Protein AF-A0A3B8HML2-F1 (afdb_monomer_lite)

Foldseek 3Di:
DLLCQLAADQQALQDDCQLQLSGPPQVVSQVVQCPDPHHNVNRDYPLCLQAQFPDDPDPTDGDDDDPDCLHPLNLLQLLVCLAFCAGPVGDRNRFFNVSSVVSPVSSVRSLVSSLVSLLLLLPLCSLQVVQVQLCVQLPNDDDPDDDVVSSPDGPLRVLCVVCVVLLPAADAQQAPDDDLCQLAAPSPHNLDFLVVDDLSRGHSSNNSLAEAHAFVQPALCPPSPPQDDVRRTRRHRVPPHPVQKPVVCVVVVNFAWDFDADPVRDTDTFGAIWRHGRHDTQRRRKGWDWDFDDDPDDDDDDDGDTDTGIHDDSSNSSSSCNPSSNHSRNSSVLSVCVQAQWDKDKFPWWFAADLQLWTFWIKIWIATPGDRVNHAWAFAFKAKKKKKWWAALVGPTIGIDIGTRQDGHHPVCRCRHPHIDMRIDTGPDTHHFLIDFIKMKIWMFADIHRDGGRIYIDIWTWAKKKWWWFDQDPPDWAIFIWIFHQQQPPTGTQADCPVQFRYWGQWEAQSRRQKIWIWGQHPVRATWIWIFGPRDPDGPPVRGPDIGHDPFWHWHQWEAALRRQKIKTWIAGPDDDPVLPDARTFIKMAGNVPRDIDTLADPVLCSVQPAFPNWYAASNRKIKGWGFPDADPNHTAIFIWIANRVVRDIDGLDDDSWRKDQWYAQNSRFKIWIWICVVVDPATFIWMAGPVGSPIDTQGDDVHHWHHWEAASNRQWIWIDDPQWIWIAGRVVRDIDTRHPGGNIDNMYMHHGDTDDPPDD

Sequence (761 aa):
MCRASNHFHNPRNDLSWADSGLADQNWFVNRRCSVSLYPPEKITSAVQWATAYYAPAPNGSRQIGGDNDEDWAHAREYLYVFLTGKTFVGKMIAKDESMRQAFLASSMEALGKVLHLLQDMAVPSHVRNDFLSHLQHTGITGPTLFSPTKWAYEKFERFVETHPEIITGGTVCGLAQKTLTNFWDTNVYDGQSPDLLDMLQMGLAEYTNMNFASDNTIFTESNLDAGSNSDGIKYYHPYPRRTSTNVQKYLDGVLRPEIVFGEDNVPDTSFYIAKIQDGERIDHFIKPTYFSKPLITNETGDLQTFHRSFMLDDACVSEYTSKLIPKAVGYSASLIEYFFRGDFDVKDVFVRRDPGGNIVGINMKITNSSKLDAQPELLVMGDIELSYRYIAPQDRQATYGLIENVYDVDYKTNAINFDYVDLVTDLPNSIPLGSKDISFTIVYRGRLGDEEGCVFGKVLPFTSKIAYSGQPQCGSGPSHIYTVHPDGTKDTQITNDADGYAWRGMPAWSPDGRMLAFNGITSRNQYEIVVLDLTSDQPYPGNIYRKLRHADAHYIAPSFSPDGERLLAERLLLRHPQDGQDLYHSLIYFNLITDEWYFEGSKDFWSQNPYAELPRWSSRYETVFQYQVGTQNGENIYNIWSVDLDTKSIKYLTDEWADSRWPNWSPDGESVVFGSKRDGGSYYDIWLANRINPNPVKLVECQPSCSVYSFSPDSRAIVFQIAGLLYTVNLDNMQANPVSSTWCSSTPEWSPHVYEKPPAP

Radius of gyration: 37.89 Å; chains: 1; bounding box: 99×63×108 Å

Structure (mmCIF, N/CA/C/O backbone):
data_AF-A0A3B8HML2-F1
#
_entry.id   AF-A0A3B8HML2-F1
#
loop_
_atom_site.group_PDB
_atom_site.id
_atom_site.type_symbol
_atom_site.label_atom_id
_atom_site.label_alt_id
_atom_site.label_comp_id
_atom_site.label_asym_id
_atom_site.label_entity_id
_atom_site.label_seq_id
_atom_site.pdbx_PDB_ins_code
_atom_site.Cartn_x
_atom_site.Cartn_y
_atom_site.Cartn_z
_atom_site.occupancy
_atom_site.B_iso_or_equiv
_atom_site.auth_seq_id
_atom_site.auth_comp_id
_atom_site.auth_asym_id
_atom_site.auth_atom_id
_atom_site.pdbx_PDB_model_num
ATOM 1 N N . MET A 1 1 ? 34.470 -0.260 -22.463 1.00 48.03 1 MET A N 1
ATOM 2 C CA . MET A 1 1 ? 35.610 -0.445 -23.397 1.00 48.03 1 MET A CA 1
ATOM 3 C C . MET A 1 1 ? 35.622 -1.828 -24.025 1.00 48.03 1 MET A C 1
ATOM 5 O O . MET A 1 1 ? 35.328 -1.907 -25.198 1.00 48.03 1 MET A O 1
ATOM 9 N N . CYS A 1 2 ? 35.919 -2.913 -23.303 1.00 51.66 2 CYS A N 1
ATOM 10 C CA . CYS A 1 2 ? 35.987 -4.232 -23.954 1.00 51.66 2 CYS A CA 1
ATOM 11 C C . CYS A 1 2 ? 34.644 -4.839 -24.312 1.00 51.66 2 CYS A C 1
ATOM 13 O O . CYS A 1 2 ? 34.503 -5.451 -25.353 1.00 51.66 2 CYS A O 1
ATOM 15 N N . ARG A 1 3 ? 33.632 -4.549 -23.505 1.00 52.12 3 ARG A N 1
ATOM 16 C CA . ARG A 1 3 ? 32.239 -4.884 -23.795 1.00 52.12 3 ARG A CA 1
ATOM 17 C C . ARG A 1 3 ? 31.564 -3.931 -24.795 1.00 52.12 3 ARG A C 1
ATOM 19 O O . ARG A 1 3 ? 30.386 -4.089 -25.053 1.00 52.12 3 ARG A O 1
ATOM 26 N N . ALA A 1 4 ? 32.294 -2.929 -25.305 1.00 49.22 4 ALA A N 1
ATOM 27 C CA . ALA A 1 4 ? 31.797 -2.081 -26.391 1.00 49.22 4 ALA A CA 1
ATOM 28 C C . ALA A 1 4 ? 31.918 -2.784 -27.753 1.00 49.22 4 ALA A C 1
ATOM 30 O O . ALA A 1 4 ? 31.220 -2.415 -28.682 1.00 49.22 4 ALA A O 1
ATOM 31 N N . SER A 1 5 ? 32.742 -3.838 -27.848 1.00 49.78 5 SER A N 1
ATOM 32 C CA . SER A 1 5 ? 32.767 -4.702 -29.022 1.00 49.78 5 SER A CA 1
ATOM 33 C C . SER A 1 5 ? 31.461 -5.502 -29.072 1.00 49.78 5 SER A C 1
ATOM 35 O O . SER A 1 5 ? 31.141 -6.193 -28.113 1.00 49.78 5 SER A O 1
ATOM 37 N N . ASN A 1 6 ? 30.668 -5.347 -30.142 1.00 58.28 6 ASN A N 1
ATOM 38 C CA . ASN A 1 6 ? 29.258 -5.784 -30.260 1.00 58.28 6 ASN A CA 1
ATOM 39 C C . ASN A 1 6 ? 28.268 -4.920 -29.455 1.00 58.28 6 ASN A C 1
ATOM 41 O O . ASN A 1 6 ? 27.382 -5.446 -28.779 1.00 58.28 6 ASN A O 1
ATOM 45 N N . HIS A 1 7 ? 28.449 -3.598 -29.512 1.00 55.28 7 HIS A N 1
ATOM 46 C CA . HIS A 1 7 ? 28.046 -2.650 -28.474 1.00 55.28 7 HIS A CA 1
ATOM 47 C C . HIS A 1 7 ? 26.627 -2.838 -27.926 1.00 55.28 7 HIS A C 1
ATOM 49 O O . HIS A 1 7 ? 26.484 -2.784 -26.711 1.00 55.28 7 HIS A O 1
ATOM 55 N N . PHE A 1 8 ? 25.595 -3.151 -28.726 1.00 60.53 8 PHE A N 1
ATOM 56 C CA . PHE A 1 8 ? 24.243 -3.207 -28.159 1.00 60.53 8 PHE A CA 1
ATOM 57 C C . PHE A 1 8 ? 23.325 -4.314 -28.676 1.00 60.53 8 PHE A C 1
ATOM 59 O O . PHE A 1 8 ? 22.892 -5.123 -27.865 1.00 60.53 8 PHE A O 1
ATOM 66 N N . HIS A 1 9 ? 23.066 -4.459 -29.971 1.00 64.56 9 HIS A N 1
ATOM 67 C CA . HIS A 1 9 ? 22.319 -5.603 -30.515 1.00 64.56 9 HIS A CA 1
ATOM 68 C C . HIS A 1 9 ? 22.526 -5.668 -32.037 1.00 64.56 9 HIS A C 1
ATOM 70 O O . HIS A 1 9 ? 22.929 -4.661 -32.616 1.00 64.56 9 HIS A O 1
ATOM 76 N N . ASN A 1 10 ? 22.290 -6.813 -32.688 1.00 70.38 10 ASN A N 1
ATOM 77 C CA . ASN A 1 10 ? 22.338 -6.901 -34.150 1.00 70.38 10 ASN A CA 1
ATOM 78 C C . ASN A 1 10 ? 20.919 -6.778 -34.726 1.00 70.38 10 ASN A C 1
ATOM 80 O O . ASN A 1 10 ? 20.279 -7.812 -34.881 1.00 70.38 10 ASN A O 1
ATOM 84 N N . PRO A 1 11 ? 20.449 -5.573 -35.109 1.00 70.00 11 PRO A N 1
ATOM 85 C CA . PRO A 1 11 ? 19.122 -5.383 -35.698 1.00 70.00 11 PRO A CA 1
ATOM 86 C C . PRO A 1 11 ? 18.957 -6.031 -37.083 1.00 70.00 11 PRO A C 1
ATOM 88 O O . PRO A 1 11 ? 17.917 -5.876 -37.710 1.00 70.00 11 PRO A O 1
ATOM 91 N N . ARG A 1 12 ? 19.988 -6.700 -37.619 1.00 74.12 12 ARG A N 1
ATOM 92 C CA . ARG A 1 12 ? 19.969 -7.396 -38.911 1.00 74.12 12 ARG A CA 1
ATOM 93 C C . ARG A 1 12 ? 19.927 -8.900 -38.690 1.00 74.12 12 ARG A C 1
ATOM 95 O O . ARG A 1 12 ? 20.964 -9.563 -38.646 1.00 74.12 12 ARG A O 1
ATOM 102 N N . ASN A 1 13 ? 18.713 -9.431 -38.583 1.00 71.94 13 ASN A N 1
ATOM 103 C CA . ASN A 1 13 ? 18.467 -10.851 -38.316 1.00 71.94 13 ASN A CA 1
ATOM 104 C C . ASN A 1 13 ? 18.900 -11.793 -39.446 1.00 71.94 13 ASN A C 1
ATOM 106 O O . ASN A 1 13 ? 19.048 -12.996 -39.232 1.00 71.94 13 ASN A O 1
ATOM 110 N N . ASP A 1 14 ? 19.128 -11.253 -40.641 1.00 68.69 14 ASP A N 1
ATOM 111 C CA . ASP A 1 14 ? 19.610 -11.977 -41.813 1.00 68.69 14 ASP A CA 1
ATOM 112 C C . ASP A 1 14 ? 21.133 -12.191 -41.831 1.00 68.69 14 ASP A C 1
ATOM 114 O O . ASP A 1 14 ? 21.620 -13.039 -42.580 1.00 68.69 14 ASP A O 1
ATOM 118 N N . LEU A 1 15 ? 21.897 -11.448 -41.022 1.00 69.44 15 LEU A N 1
ATOM 119 C CA . LEU A 1 15 ? 23.361 -11.429 -41.066 1.00 69.44 15 LEU A CA 1
ATOM 120 C C . LEU A 1 15 ? 23.988 -11.793 -39.720 1.00 69.44 15 LEU A C 1
ATOM 122 O O . LEU A 1 15 ? 23.437 -11.530 -38.653 1.00 69.44 15 LEU A O 1
ATOM 126 N N . SER A 1 16 ? 25.197 -12.360 -39.759 1.00 67.94 16 SER A N 1
ATOM 127 C CA . SER A 1 16 ? 26.026 -12.466 -38.555 1.00 67.94 16 SER A CA 1
ATOM 128 C C . SER A 1 16 ? 26.495 -11.076 -38.103 1.00 67.94 16 SER A C 1
ATOM 130 O O . SER A 1 16 ? 26.573 -10.161 -38.917 1.00 67.94 16 SER A O 1
ATOM 132 N N . TRP A 1 17 ? 26.893 -10.916 -36.836 1.00 66.06 17 TRP A N 1
ATOM 133 C CA . TRP A 1 17 ? 27.483 -9.665 -36.323 1.00 66.06 17 TRP A CA 1
ATOM 134 C C . TRP A 1 17 ? 28.661 -9.148 -37.166 1.00 66.06 17 TRP A C 1
ATOM 136 O O . TRP A 1 17 ? 28.846 -7.943 -37.327 1.00 66.06 17 TRP A O 1
ATOM 146 N N . ALA A 1 18 ? 29.471 -10.063 -37.708 1.00 64.62 18 ALA A N 1
ATOM 147 C CA . ALA A 1 18 ? 30.590 -9.710 -38.573 1.00 64.62 18 ALA A CA 1
ATOM 148 C C . ALA A 1 18 ? 30.114 -9.229 -39.952 1.00 64.62 18 ALA A C 1
ATOM 150 O O . ALA A 1 18 ? 30.657 -8.260 -40.480 1.00 64.62 18 ALA A O 1
ATOM 151 N N . ASP A 1 19 ? 29.090 -9.876 -40.510 1.00 63.81 19 ASP A N 1
ATOM 152 C CA . ASP A 1 19 ? 28.544 -9.539 -41.828 1.00 63.81 19 ASP A CA 1
ATOM 153 C C . ASP A 1 19 ? 27.658 -8.284 -41.793 1.00 63.81 19 ASP A C 1
ATOM 155 O O . ASP A 1 19 ? 27.594 -7.554 -42.781 1.00 63.81 19 ASP A O 1
ATOM 159 N N . SER A 1 20 ? 27.021 -7.984 -40.656 1.00 63.12 20 SER A N 1
ATOM 160 C CA . SER A 1 20 ? 26.265 -6.743 -40.439 1.00 63.12 20 SER A CA 1
ATOM 161 C C . SER A 1 20 ? 27.156 -5.530 -40.150 1.00 63.12 20 SER A C 1
ATOM 163 O O . SER A 1 20 ? 26.660 -4.407 -40.076 1.00 63.12 20 SER A O 1
ATOM 165 N N . GLY A 1 21 ? 28.473 -5.726 -40.007 1.00 61.44 21 GLY A N 1
ATOM 166 C CA . GLY A 1 21 ? 29.413 -4.649 -39.686 1.00 61.44 21 GLY A CA 1
ATOM 167 C C . GLY A 1 21 ? 29.342 -4.170 -38.234 1.00 61.44 21 GLY A C 1
ATOM 168 O O . GLY A 1 21 ? 29.919 -3.138 -37.894 1.00 61.44 21 GLY A O 1
ATOM 169 N N . LEU A 1 22 ? 28.638 -4.912 -37.375 1.00 62.69 22 LEU A N 1
ATOM 170 C CA . LEU A 1 22 ? 28.401 -4.565 -35.972 1.00 62.69 22 LEU A CA 1
ATOM 171 C C . LEU A 1 22 ? 29.385 -5.241 -35.004 1.00 62.69 22 LEU A C 1
ATOM 173 O O . LEU A 1 22 ? 29.306 -5.042 -33.793 1.00 62.69 22 LEU A O 1
ATOM 177 N N . ALA A 1 23 ? 30.311 -6.047 -35.530 1.00 61.69 23 ALA A N 1
ATOM 178 C CA . ALA A 1 23 ? 31.415 -6.613 -34.770 1.00 61.69 23 ALA A CA 1
ATOM 179 C C . ALA A 1 23 ? 32.605 -5.646 -34.728 1.00 61.69 23 ALA A C 1
ATOM 181 O O . ALA A 1 23 ? 33.246 -5.398 -35.754 1.00 61.69 23 ALA A O 1
ATOM 182 N N . ASP A 1 24 ? 32.980 -5.163 -33.540 1.00 57.72 24 ASP A N 1
ATOM 183 C CA . ASP A 1 24 ? 34.205 -4.372 -33.409 1.00 57.72 24 ASP A CA 1
ATOM 184 C C . ASP A 1 24 ? 35.427 -5.273 -33.532 1.00 57.72 24 ASP A C 1
ATOM 186 O O . ASP A 1 24 ? 35.880 -5.897 -32.570 1.00 57.72 24 ASP A O 1
ATOM 190 N N . GLN A 1 25 ? 36.011 -5.287 -34.725 1.00 54.25 25 GLN A N 1
ATOM 191 C CA . GLN A 1 25 ? 37.312 -5.902 -34.974 1.00 54.25 25 GLN A CA 1
ATOM 192 C C . GLN A 1 25 ? 38.475 -4.920 -34.817 1.00 54.25 25 GLN A C 1
ATOM 194 O O . GLN A 1 25 ? 39.600 -5.233 -35.214 1.00 54.25 25 GLN A O 1
ATOM 199 N N . ASN A 1 26 ? 38.242 -3.739 -34.230 1.00 57.97 26 ASN A N 1
ATOM 200 C CA . ASN A 1 26 ? 39.286 -2.737 -34.077 1.00 57.97 26 ASN A CA 1
ATOM 201 C C . ASN A 1 26 ? 40.481 -3.346 -33.321 1.00 57.97 26 ASN A C 1
ATOM 203 O O . ASN A 1 26 ? 40.375 -3.729 -32.152 1.00 57.97 26 ASN A O 1
ATOM 207 N N . TRP A 1 27 ? 41.625 -3.451 -34.008 1.00 57.66 27 TRP A N 1
ATOM 208 C CA . TRP A 1 27 ? 42.843 -4.108 -33.517 1.00 57.66 27 TRP A CA 1
ATOM 209 C C . TRP A 1 27 ? 43.258 -3.598 -32.135 1.00 57.66 27 TRP A C 1
ATOM 211 O O . TRP A 1 27 ? 43.817 -4.335 -31.321 1.00 57.66 27 TRP A O 1
ATOM 221 N N . PHE A 1 28 ? 42.969 -2.328 -31.866 1.00 58.94 28 PHE A N 1
ATOM 222 C CA . PHE A 1 28 ? 43.278 -1.665 -30.622 1.00 58.94 28 PHE A CA 1
ATOM 223 C C . PHE A 1 28 ? 42.338 -2.090 -29.482 1.00 58.94 28 PHE A C 1
ATOM 225 O O . PHE A 1 28 ? 42.817 -2.381 -28.382 1.00 58.94 28 PHE A O 1
ATOM 232 N N . VAL A 1 29 ? 41.029 -2.189 -29.746 1.00 60.16 29 VAL A N 1
ATOM 233 C CA . VAL A 1 29 ? 40.041 -2.718 -28.790 1.00 60.16 29 VAL A CA 1
ATOM 234 C C . VAL A 1 29 ? 40.398 -4.168 -28.477 1.00 60.16 29 VAL A C 1
ATOM 236 O O . VAL A 1 29 ? 40.663 -4.494 -27.324 1.00 60.16 29 VAL A O 1
ATOM 239 N N . ASN A 1 30 ? 40.597 -5.000 -29.502 1.00 62.59 30 ASN A N 1
ATOM 240 C CA . ASN A 1 30 ? 41.010 -6.398 -29.348 1.00 62.59 30 ASN A CA 1
ATOM 241 C C . ASN A 1 30 ? 42.297 -6.561 -28.520 1.00 62.59 30 ASN A C 1
ATOM 243 O O . ASN A 1 30 ? 42.356 -7.400 -27.619 1.00 62.59 30 ASN A O 1
ATOM 247 N N . ARG A 1 31 ? 43.313 -5.720 -28.753 1.00 65.75 31 ARG A N 1
ATOM 248 C CA . ARG A 1 31 ? 44.566 -5.724 -27.978 1.00 65.75 31 ARG A CA 1
ATOM 249 C C . ARG A 1 31 ? 44.382 -5.280 -26.527 1.00 65.75 31 ARG A C 1
ATOM 251 O O . ARG A 1 31 ? 45.087 -5.773 -25.650 1.00 65.75 31 ARG A O 1
ATOM 258 N N . ARG A 1 32 ? 43.485 -4.330 -26.249 1.00 65.88 32 ARG A N 1
ATOM 259 C CA . ARG A 1 32 ? 43.181 -3.909 -24.873 1.00 65.88 32 ARG A CA 1
ATOM 260 C C . ARG A 1 32 ? 42.411 -4.995 -24.124 1.00 65.88 32 ARG A C 1
ATOM 262 O O . ARG A 1 32 ? 42.623 -5.162 -22.924 1.00 65.88 32 ARG A O 1
ATOM 269 N N . CYS A 1 33 ? 41.548 -5.716 -24.829 1.00 64.62 33 CYS A N 1
ATOM 270 C CA . CYS A 1 33 ? 40.641 -6.693 -24.242 1.00 64.62 33 CYS A CA 1
ATOM 271 C C . CYS A 1 33 ? 41.277 -8.040 -23.987 1.00 64.62 33 CYS A C 1
ATOM 273 O O . CYS A 1 33 ? 40.986 -8.634 -22.953 1.00 64.62 33 CYS A O 1
ATOM 275 N N . SER A 1 34 ? 42.234 -8.449 -24.821 1.00 66.00 34 SER A N 1
ATOM 276 C CA . SER A 1 34 ? 43.025 -9.667 -24.610 1.00 66.00 34 SER A CA 1
ATOM 277 C C . SER A 1 34 ? 43.830 -9.681 -23.304 1.00 66.00 34 SER A C 1
ATOM 279 O O . SER A 1 34 ? 44.270 -10.741 -22.873 1.00 66.00 34 SER A O 1
ATOM 281 N N . VAL A 1 35 ? 44.006 -8.525 -22.653 1.00 66.56 35 VAL A N 1
ATOM 282 C CA . VAL A 1 35 ? 44.667 -8.381 -21.342 1.00 66.56 35 VAL A CA 1
ATOM 283 C C . VAL A 1 35 ? 43.725 -7.868 -20.242 1.00 66.56 35 VAL A C 1
ATOM 285 O O . VAL A 1 35 ? 44.184 -7.448 -19.180 1.00 66.56 35 VAL A O 1
ATOM 288 N N . SER A 1 36 ? 42.414 -7.840 -20.497 1.00 65.25 36 SER A N 1
ATOM 289 C CA . SER A 1 36 ? 41.390 -7.433 -19.527 1.00 65.25 36 SER A CA 1
ATOM 290 C C . SER A 1 36 ? 40.710 -8.650 -18.887 1.00 65.25 36 SER A C 1
ATOM 292 O O . SER A 1 36 ? 40.884 -9.774 -19.346 1.00 65.25 36 SER A O 1
ATOM 294 N N . LEU A 1 37 ? 39.886 -8.430 -17.855 1.00 59.25 37 LEU A N 1
ATOM 295 C CA . LEU A 1 37 ? 39.032 -9.481 -17.274 1.00 59.25 37 LEU A CA 1
ATOM 296 C C . LEU A 1 37 ? 37.983 -10.030 -18.271 1.00 59.25 37 LEU A C 1
ATOM 298 O O . LEU A 1 37 ? 37.374 -11.063 -18.006 1.00 59.25 37 LEU A O 1
ATOM 302 N N . TYR A 1 38 ? 37.798 -9.366 -19.420 1.00 60.03 38 TYR A N 1
ATOM 303 C CA . TYR A 1 38 ? 36.848 -9.714 -20.479 1.00 60.03 38 TYR A CA 1
ATOM 304 C C . TYR A 1 38 ? 37.593 -9.908 -21.810 1.00 60.03 38 TYR A C 1
ATOM 306 O O . TYR A 1 38 ? 37.684 -8.967 -22.606 1.00 60.03 38 TYR A O 1
ATOM 314 N N . PRO A 1 39 ? 38.196 -11.086 -22.039 1.00 60.06 39 PRO A N 1
ATOM 315 C CA . PRO A 1 39 ? 38.922 -11.358 -23.270 1.00 60.06 39 PRO A CA 1
ATOM 316 C C . PRO A 1 39 ? 37.962 -11.457 -24.475 1.00 60.06 39 PRO A C 1
ATOM 318 O O . PRO A 1 39 ? 36.778 -11.733 -24.268 1.00 60.06 39 PRO A O 1
ATOM 321 N N . PRO A 1 40 ? 38.433 -11.218 -25.718 1.00 57.81 40 PRO A N 1
ATOM 322 C CA . PRO A 1 40 ? 37.601 -11.119 -26.922 1.00 57.81 40 PRO A CA 1
ATOM 323 C C . PRO A 1 40 ? 36.600 -12.255 -27.140 1.00 57.81 40 PRO A C 1
ATOM 325 O O . PRO A 1 40 ? 35.463 -12.023 -27.534 1.00 57.81 40 PRO A O 1
ATOM 328 N N . GLU A 1 41 ? 36.987 -13.479 -26.805 1.00 58.38 41 GLU A N 1
ATOM 329 C CA . GLU A 1 41 ? 36.156 -14.682 -26.885 1.00 58.38 41 GLU A CA 1
ATOM 330 C C . GLU A 1 41 ? 34.990 -14.729 -25.878 1.00 58.38 41 GLU A C 1
ATOM 332 O O . GLU A 1 41 ? 34.110 -15.576 -26.002 1.00 58.38 41 GLU A O 1
ATOM 337 N N . LYS A 1 42 ? 34.976 -13.835 -24.881 1.00 57.69 42 LYS A N 1
ATOM 338 C CA . LYS A 1 42 ? 33.896 -13.663 -23.893 1.00 57.69 42 LYS A CA 1
ATOM 339 C C . LYS A 1 42 ? 33.086 -12.380 -24.109 1.00 57.69 42 LYS A C 1
ATOM 341 O O . LYS A 1 42 ? 32.256 -12.045 -23.266 1.00 57.69 42 LYS A O 1
ATOM 346 N N . ILE A 1 43 ? 33.349 -11.632 -25.181 1.00 59.50 43 ILE A N 1
ATOM 347 C CA . ILE A 1 43 ? 32.636 -10.389 -25.475 1.00 59.50 43 ILE A CA 1
ATOM 348 C C . ILE A 1 43 ? 31.267 -10.727 -26.080 1.00 59.50 43 ILE A C 1
ATOM 350 O O . ILE A 1 43 ? 31.157 -11.146 -27.229 1.00 59.50 43 ILE A O 1
ATOM 354 N N . THR A 1 44 ? 30.222 -10.519 -25.288 1.00 63.22 44 THR A N 1
ATOM 355 C CA . THR A 1 44 ? 28.811 -10.565 -25.693 1.00 63.22 44 THR A CA 1
ATOM 356 C C . THR A 1 44 ? 28.264 -9.142 -25.842 1.00 63.22 44 THR A C 1
ATOM 358 O O . THR A 1 44 ? 28.888 -8.203 -25.346 1.00 63.22 44 THR A O 1
ATOM 361 N N . SER A 1 45 ? 27.102 -8.962 -26.480 1.00 74.25 45 SER A N 1
ATOM 362 C CA . SER A 1 45 ? 26.483 -7.630 -26.583 1.00 74.25 45 SER A CA 1
ATOM 363 C C . SER A 1 45 ? 26.069 -7.076 -25.216 1.00 74.25 45 SER A C 1
ATOM 365 O O . SER A 1 45 ? 25.793 -7.846 -24.287 1.00 74.25 45 SER A O 1
ATOM 367 N N . ALA A 1 46 ? 26.000 -5.746 -25.067 1.00 77.19 46 ALA A N 1
ATOM 368 C CA . ALA A 1 46 ? 25.580 -5.134 -23.803 1.00 77.19 46 ALA A CA 1
ATOM 369 C C . ALA A 1 46 ? 24.125 -5.481 -23.446 1.00 77.19 46 ALA A C 1
ATOM 371 O O . ALA A 1 46 ? 23.823 -5.696 -22.275 1.00 77.19 46 ALA A O 1
ATOM 372 N N . VAL A 1 47 ? 23.243 -5.634 -24.441 1.00 79.31 47 VAL A N 1
ATOM 373 C CA . VAL A 1 47 ? 21.858 -6.083 -24.214 1.00 79.31 47 VAL A CA 1
ATOM 374 C C . VAL A 1 47 ? 21.823 -7.521 -23.713 1.00 79.31 47 VAL A C 1
ATOM 376 O O . VAL A 1 47 ? 21.100 -7.810 -22.762 1.00 79.31 47 VAL A O 1
ATOM 379 N N . GLN A 1 48 ? 22.636 -8.424 -24.272 1.00 79.94 48 GLN A N 1
ATOM 380 C CA . GLN A 1 48 ? 22.753 -9.776 -23.723 1.00 79.94 48 GLN A CA 1
ATOM 381 C C . GLN A 1 48 ? 23.300 -9.730 -22.293 1.00 79.94 48 GLN A C 1
ATOM 383 O O . GLN A 1 48 ? 22.822 -10.458 -21.434 1.00 79.94 48 GLN A O 1
ATOM 388 N N . TRP A 1 49 ? 24.280 -8.877 -22.010 1.00 77.38 49 TRP A N 1
ATOM 389 C CA . TRP A 1 49 ? 24.845 -8.752 -20.667 1.00 77.38 49 TRP A CA 1
ATOM 390 C C . TRP A 1 49 ? 23.816 -8.252 -19.643 1.00 77.38 49 TRP A C 1
ATOM 392 O O . TRP A 1 49 ? 23.778 -8.750 -18.522 1.00 77.38 49 TRP A O 1
ATOM 402 N N . ALA A 1 50 ? 22.953 -7.321 -20.045 1.00 85.25 50 ALA A N 1
ATOM 403 C CA . ALA A 1 50 ? 21.919 -6.729 -19.203 1.00 85.25 50 ALA A CA 1
ATOM 404 C C . ALA A 1 50 ? 20.649 -7.581 -19.061 1.00 85.25 50 ALA A C 1
ATOM 406 O O . ALA A 1 50 ? 19.956 -7.480 -18.053 1.00 85.25 50 ALA A O 1
ATOM 407 N N . THR A 1 51 ? 20.323 -8.414 -20.051 1.00 86.62 51 THR A N 1
ATOM 408 C CA . THR A 1 51 ? 19.084 -9.221 -20.064 1.00 86.62 51 THR A CA 1
ATOM 409 C C . THR A 1 51 ? 19.330 -10.720 -19.876 1.00 86.62 51 THR A C 1
ATOM 411 O O . THR A 1 51 ? 18.401 -11.467 -19.577 1.00 86.62 51 THR A O 1
ATOM 414 N N . ALA A 1 52 ? 20.574 -11.169 -20.049 1.00 83.31 52 ALA A N 1
ATOM 415 C CA . ALA A 1 52 ? 21.015 -12.558 -20.176 1.00 83.31 52 ALA A CA 1
ATOM 416 C C . ALA A 1 52 ? 20.487 -13.316 -21.414 1.00 83.31 52 ALA A C 1
ATOM 418 O O . ALA A 1 52 ? 20.791 -14.501 -21.563 1.00 83.31 52 ALA A O 1
ATOM 419 N N . TYR A 1 53 ? 19.725 -12.685 -22.313 1.00 82.62 53 TYR A N 1
ATOM 420 C CA . TYR A 1 53 ? 19.137 -13.343 -23.486 1.00 82.62 53 TYR A CA 1
ATOM 421 C C . TYR A 1 53 ? 20.033 -13.244 -24.728 1.00 82.62 53 TYR A C 1
ATOM 423 O O . TYR A 1 53 ? 20.508 -12.168 -25.083 1.00 82.62 53 TYR A O 1
ATOM 431 N N . TYR A 1 54 ? 20.229 -14.374 -25.416 1.00 75.62 54 TYR A N 1
ATOM 432 C CA . TYR A 1 54 ? 20.961 -14.451 -26.692 1.00 75.62 54 TYR A CA 1
ATOM 433 C C . TYR A 1 54 ? 20.069 -14.178 -27.917 1.00 75.62 54 TYR A C 1
ATOM 435 O O . TYR A 1 54 ? 20.579 -13.949 -29.009 1.00 75.62 54 TYR A O 1
ATOM 443 N N . ALA A 1 55 ? 18.750 -14.257 -27.744 1.00 74.00 55 ALA A N 1
ATOM 444 C CA . ALA A 1 55 ? 17.718 -14.031 -28.756 1.00 74.00 55 ALA A CA 1
ATOM 445 C C . ALA A 1 55 ? 16.437 -13.533 -28.057 1.00 74.00 55 ALA A C 1
ATOM 447 O O . ALA A 1 55 ? 16.361 -13.659 -26.830 1.00 74.00 55 ALA A O 1
ATOM 448 N N . PRO A 1 56 ? 15.431 -13.005 -28.778 1.00 79.56 56 PRO A N 1
ATOM 449 C CA . PRO A 1 56 ? 14.277 -12.400 -28.134 1.00 79.56 56 PRO A CA 1
ATOM 450 C C . PRO A 1 56 ? 13.519 -13.320 -27.166 1.00 79.56 56 PRO A C 1
ATOM 452 O O . PRO A 1 56 ? 13.200 -14.472 -27.470 1.00 79.56 56 PRO A O 1
ATOM 455 N N . ALA A 1 57 ? 13.221 -12.797 -25.980 1.00 79.56 57 ALA A N 1
ATOM 456 C CA . ALA A 1 57 ? 12.406 -13.429 -24.954 1.00 79.56 57 ALA A CA 1
ATOM 457 C C . ALA A 1 57 ? 10.931 -13.565 -25.404 1.00 79.56 57 ALA A C 1
ATOM 459 O O . ALA A 1 57 ? 10.448 -12.741 -26.183 1.00 79.56 57 ALA A O 1
ATOM 460 N N . PRO A 1 58 ? 10.181 -14.563 -24.896 1.00 75.31 58 PRO A N 1
ATOM 461 C CA . PRO A 1 58 ? 10.599 -15.553 -23.897 1.00 75.31 58 PRO A CA 1
ATOM 462 C C . PRO A 1 58 ? 11.298 -16.783 -24.498 1.00 75.31 58 PRO A C 1
ATOM 464 O O . PRO A 1 58 ? 11.877 -17.577 -23.766 1.00 75.31 58 PRO A O 1
ATOM 467 N N . ASN A 1 59 ? 11.243 -16.957 -25.822 1.00 78.56 59 ASN A N 1
ATOM 468 C CA . ASN A 1 59 ? 11.661 -18.198 -26.486 1.00 78.56 59 ASN A CA 1
ATOM 469 C C . ASN A 1 59 ? 13.168 -18.267 -26.782 1.00 78.56 59 ASN A C 1
ATOM 471 O O . ASN A 1 59 ? 13.689 -19.340 -27.090 1.00 78.56 59 ASN A O 1
ATOM 475 N N . GLY A 1 60 ? 13.870 -17.136 -26.716 1.00 74.25 60 GLY A N 1
ATOM 476 C CA . GLY A 1 60 ? 15.313 -17.072 -26.886 1.00 74.25 60 GLY A CA 1
ATOM 477 C C . GLY A 1 60 ? 16.065 -17.777 -25.760 1.00 74.25 60 GLY A C 1
ATOM 478 O O . GLY A 1 60 ? 15.680 -17.725 -24.592 1.00 74.25 60 GLY A O 1
ATOM 479 N N . SER A 1 61 ? 17.181 -18.426 -26.099 1.00 77.56 61 SER A N 1
ATOM 480 C CA . SER A 1 61 ? 18.058 -19.016 -25.087 1.00 77.56 61 SER A CA 1
ATOM 481 C C . SER A 1 61 ? 18.596 -17.939 -24.145 1.00 77.56 61 SER A C 1
ATOM 483 O O . SER A 1 61 ? 18.954 -16.846 -24.592 1.00 77.56 61 SER A O 1
ATOM 485 N N . ARG A 1 62 ? 18.713 -18.273 -22.857 1.00 78.00 62 ARG A N 1
ATOM 486 C CA . ARG A 1 62 ? 19.185 -17.378 -21.796 1.00 78.00 62 ARG A CA 1
ATOM 487 C C . ARG A 1 62 ? 20.409 -17.959 -21.090 1.00 78.00 62 ARG A C 1
ATOM 489 O O . ARG A 1 62 ? 20.455 -19.156 -20.809 1.00 78.00 62 ARG A O 1
ATOM 496 N N . GLN A 1 63 ? 21.383 -17.113 -20.770 1.00 75.44 63 GLN A N 1
ATOM 497 C CA . GLN A 1 63 ? 22.496 -17.460 -19.894 1.00 75.44 63 GLN A CA 1
ATOM 498 C C . GLN A 1 63 ? 22.002 -17.563 -18.444 1.00 75.44 63 GLN A C 1
ATOM 500 O O . GLN A 1 63 ? 21.444 -16.613 -17.898 1.00 75.44 63 GLN A O 1
ATOM 505 N N . ILE A 1 64 ? 22.217 -18.717 -17.811 1.00 66.75 64 ILE A N 1
ATOM 506 C CA . ILE A 1 64 ? 21.884 -18.941 -16.400 1.00 66.75 64 ILE A CA 1
ATOM 507 C C . ILE A 1 64 ? 23.171 -18.842 -15.586 1.00 66.75 64 ILE A C 1
ATOM 509 O O . ILE A 1 64 ? 24.075 -19.655 -15.768 1.00 66.75 64 ILE A O 1
ATOM 513 N N . GLY A 1 65 ? 23.232 -17.868 -14.678 1.00 60.34 65 GLY A N 1
ATOM 514 C CA . GLY A 1 65 ? 24.413 -17.607 -13.858 1.00 60.34 65 GLY A CA 1
ATOM 515 C C . GLY A 1 65 ? 25.515 -16.882 -14.638 1.00 60.34 65 GLY A C 1
ATOM 516 O O . GLY A 1 65 ? 26.039 -17.371 -15.642 1.00 60.34 65 GLY A O 1
ATOM 517 N N . GLY A 1 66 ? 25.877 -15.696 -14.160 1.00 62.12 66 GLY A N 1
ATOM 518 C CA . GLY A 1 66 ? 26.960 -14.886 -14.704 1.00 62.12 66 GLY A CA 1
ATOM 519 C C . GLY A 1 66 ? 27.555 -13.989 -13.625 1.00 62.12 66 GLY A C 1
ATOM 520 O O . GLY A 1 66 ? 26.916 -13.735 -12.611 1.00 62.12 66 GLY A O 1
ATOM 521 N N . ASP A 1 67 ? 28.772 -13.499 -13.859 1.00 66.38 67 ASP A N 1
ATOM 522 C CA . ASP A 1 67 ? 29.483 -12.583 -12.952 1.00 66.38 67 ASP A CA 1
ATOM 523 C C . ASP A 1 67 ? 28.972 -11.125 -13.066 1.00 66.38 67 ASP A C 1
ATOM 525 O O . ASP A 1 67 ? 29.726 -10.185 -12.819 1.00 66.38 67 ASP A O 1
ATOM 529 N N . ASN A 1 68 ? 27.736 -10.919 -13.542 1.00 77.12 68 ASN A N 1
ATOM 530 C CA . ASN A 1 68 ? 27.135 -9.597 -13.693 1.00 77.12 68 ASN A CA 1
ATOM 531 C C . ASN A 1 68 ? 26.134 -9.338 -12.573 1.00 77.12 68 ASN A C 1
ATOM 533 O O . ASN A 1 68 ? 25.059 -9.914 -12.594 1.00 77.12 68 ASN A O 1
ATOM 537 N N . ASP A 1 69 ? 26.460 -8.436 -11.663 1.00 84.88 69 ASP A N 1
ATOM 538 C CA . ASP A 1 69 ? 25.621 -8.011 -10.546 1.00 84.88 69 ASP A CA 1
ATOM 539 C C . ASP A 1 69 ? 24.713 -6.804 -10.870 1.00 84.88 69 ASP A C 1
ATOM 541 O O . ASP A 1 69 ? 23.997 -6.321 -9.993 1.00 84.88 69 ASP A O 1
ATOM 545 N N . GLU A 1 70 ? 24.712 -6.338 -12.123 1.00 87.19 70 GLU A N 1
ATOM 546 C CA . GLU A 1 70 ? 24.004 -5.149 -12.626 1.00 87.19 70 GLU A CA 1
ATOM 547 C C . GLU A 1 70 ? 23.023 -5.476 -13.777 1.00 87.19 70 GLU A C 1
ATOM 549 O O . GLU A 1 70 ? 22.678 -4.603 -14.574 1.00 87.19 70 GLU A O 1
ATOM 554 N N . ASP A 1 71 ? 22.582 -6.734 -13.906 1.00 89.88 71 ASP A N 1
ATOM 555 C CA . ASP A 1 71 ? 21.585 -7.156 -14.905 1.00 89.88 71 ASP A CA 1
ATOM 556 C C . ASP A 1 71 ? 20.132 -7.105 -14.394 1.00 89.88 71 ASP A C 1
ATOM 558 O O . ASP A 1 71 ? 19.840 -6.871 -13.218 1.00 89.88 71 ASP A O 1
ATOM 562 N N . TRP A 1 72 ? 19.193 -7.371 -15.306 1.00 93.00 72 TRP A N 1
ATOM 563 C CA . TRP A 1 72 ? 17.761 -7.478 -15.026 1.00 93.00 72 TRP A CA 1
ATOM 564 C C . TRP A 1 72 ? 17.432 -8.513 -13.941 1.00 93.00 72 TRP A C 1
ATOM 566 O O . TRP A 1 72 ? 16.526 -8.306 -13.134 1.00 93.00 72 TRP A O 1
ATOM 576 N N . ALA A 1 73 ? 18.160 -9.632 -13.900 1.00 91.56 73 ALA A N 1
ATOM 577 C CA . ALA A 1 73 ? 17.908 -10.702 -12.940 1.00 91.56 73 ALA A CA 1
ATOM 578 C C . ALA A 1 73 ? 18.312 -10.286 -11.521 1.00 91.56 73 ALA A C 1
ATOM 580 O O . ALA A 1 73 ? 17.560 -10.521 -10.575 1.00 91.56 73 ALA A O 1
ATOM 581 N N . HIS A 1 74 ? 19.452 -9.614 -11.378 1.00 92.62 74 HIS A N 1
ATOM 582 C CA . HIS A 1 74 ? 19.909 -9.056 -10.112 1.00 92.62 74 HIS A CA 1
ATOM 583 C C . HIS A 1 74 ? 19.057 -7.865 -9.692 1.00 92.62 74 HIS A C 1
ATOM 585 O O . HIS A 1 74 ? 18.733 -7.761 -8.515 1.00 92.62 74 HIS A O 1
ATOM 591 N N . ALA A 1 75 ? 18.577 -7.031 -10.621 1.00 95.69 75 ALA A N 1
ATOM 592 C CA . ALA A 1 75 ? 17.598 -5.994 -10.293 1.00 95.69 75 ALA A CA 1
ATOM 593 C C . ALA A 1 75 ? 16.347 -6.593 -9.615 1.00 95.69 75 ALA A C 1
ATOM 595 O O . ALA A 1 75 ? 15.873 -6.057 -8.607 1.00 95.69 75 ALA A O 1
ATOM 596 N N . ARG A 1 76 ? 15.851 -7.739 -10.114 1.00 95.50 76 ARG A N 1
ATOM 597 C CA . ARG A 1 76 ? 14.757 -8.512 -9.493 1.00 95.50 76 ARG A CA 1
ATOM 598 C C . ARG A 1 76 ? 15.153 -9.128 -8.154 1.00 95.50 76 ARG A C 1
ATOM 600 O O . ARG A 1 76 ? 14.383 -9.040 -7.200 1.00 95.50 76 ARG A O 1
ATOM 607 N N . GLU A 1 77 ? 16.333 -9.735 -8.059 1.00 95.62 77 GLU A N 1
ATOM 608 C CA . GLU A 1 77 ? 16.801 -10.344 -6.810 1.00 95.62 77 GLU A CA 1
ATOM 609 C C . GLU A 1 77 ? 17.020 -9.297 -5.711 1.00 95.62 77 GLU A C 1
ATOM 611 O O . GLU A 1 77 ? 16.609 -9.507 -4.575 1.00 95.62 77 GLU A O 1
ATOM 616 N N . TYR A 1 78 ? 17.586 -8.134 -6.026 1.00 97.69 78 TYR A N 1
ATOM 617 C CA . TYR A 1 78 ? 17.735 -7.036 -5.075 1.00 97.69 78 TYR A CA 1
ATOM 618 C C . TYR A 1 78 ? 16.387 -6.497 -4.607 1.00 97.69 78 TYR A C 1
ATOM 620 O O . TYR A 1 78 ? 16.225 -6.238 -3.414 1.00 97.69 78 TYR A O 1
ATOM 628 N N . LEU A 1 79 ? 15.399 -6.392 -5.504 1.00 98.00 79 LEU A N 1
ATOM 629 C CA . LEU A 1 79 ? 14.032 -6.052 -5.109 1.00 98.00 79 LEU A CA 1
ATOM 630 C C . LEU A 1 79 ? 13.470 -7.106 -4.144 1.00 98.00 79 LEU A C 1
ATOM 632 O O . LEU A 1 79 ? 12.898 -6.759 -3.115 1.00 98.00 79 LEU A O 1
ATOM 636 N N . TYR A 1 80 ? 13.685 -8.389 -4.429 1.00 97.81 80 TYR A N 1
ATOM 637 C CA . TYR A 1 80 ? 13.269 -9.475 -3.543 1.00 97.81 80 TYR A CA 1
ATOM 638 C C . TYR A 1 80 ? 13.948 -9.397 -2.172 1.00 97.81 80 TYR A C 1
ATOM 640 O O . TYR A 1 80 ? 13.266 -9.489 -1.154 1.00 97.81 80 TYR A O 1
ATOM 648 N N . VAL A 1 81 ? 15.259 -9.143 -2.121 1.00 98.06 81 VAL A N 1
ATOM 649 C CA . VAL A 1 81 ? 16.007 -8.963 -0.866 1.00 98.06 81 VAL A CA 1
ATOM 650 C C . VAL A 1 81 ? 15.513 -7.736 -0.101 1.00 98.06 81 VAL A C 1
ATOM 652 O O . VAL A 1 81 ? 15.409 -7.788 1.122 1.00 98.06 81 VAL A O 1
ATOM 655 N N . PHE A 1 82 ? 15.171 -6.642 -0.779 1.00 98.00 82 PHE A N 1
ATOM 656 C CA . PHE A 1 82 ? 14.547 -5.487 -0.135 1.00 98.00 82 PHE A CA 1
ATOM 657 C C . PHE A 1 82 ? 13.222 -5.875 0.543 1.00 98.00 82 PHE A C 1
ATOM 659 O O . PHE A 1 82 ? 13.018 -5.570 1.724 1.00 98.00 82 PHE A O 1
ATOM 666 N N . LEU A 1 83 ? 12.359 -6.601 -0.174 1.00 97.25 83 LEU A N 1
ATOM 667 C CA . LEU A 1 83 ? 11.031 -6.996 0.301 1.00 97.25 83 LEU A CA 1
ATOM 668 C C . LEU A 1 83 ? 11.088 -8.058 1.411 1.00 97.25 83 LEU A C 1
ATOM 670 O O . LEU A 1 83 ? 10.357 -7.957 2.392 1.00 97.25 83 LEU A O 1
ATOM 674 N N . THR A 1 84 ? 11.982 -9.044 1.326 1.00 97.06 84 THR A N 1
ATOM 675 C CA . THR A 1 84 ? 11.983 -10.221 2.224 1.00 97.06 84 THR A CA 1
ATOM 676 C C . THR A 1 84 ? 13.173 -10.276 3.177 1.00 97.06 84 THR A C 1
ATOM 678 O O . THR A 1 84 ? 13.080 -10.858 4.257 1.00 97.06 84 THR A O 1
ATOM 681 N N . GLY A 1 85 ? 14.284 -9.624 2.837 1.00 97.12 85 GLY A N 1
ATOM 682 C CA . GLY A 1 85 ? 15.573 -9.746 3.520 1.00 97.12 85 GLY A CA 1
ATOM 683 C C . GLY A 1 85 ? 16.412 -10.941 3.054 1.00 97.12 85 GLY A C 1
ATOM 684 O O . GLY A 1 85 ? 17.523 -11.148 3.564 1.00 97.12 85 GLY A O 1
ATOM 685 N N . LYS A 1 86 ? 15.890 -11.728 2.106 1.00 95.75 86 LYS A N 1
ATOM 686 C CA . LYS A 1 86 ? 16.390 -13.038 1.682 1.00 95.75 86 LYS A CA 1
ATOM 687 C C . LYS A 1 86 ? 16.799 -13.022 0.209 1.00 95.75 86 LYS A C 1
ATOM 689 O O . LYS A 1 86 ? 16.168 -12.356 -0.599 1.00 95.75 86 LYS A O 1
ATOM 694 N N . THR A 1 87 ? 17.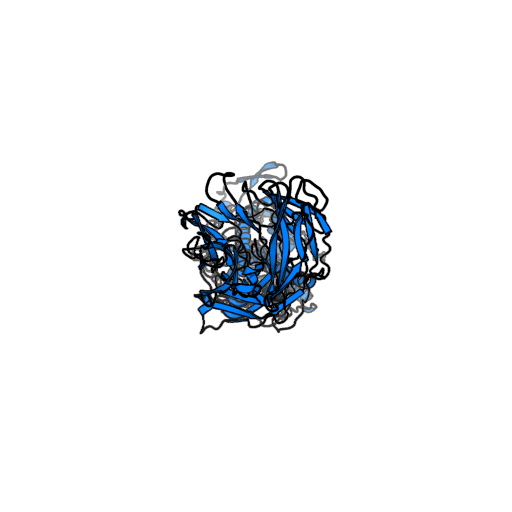844 -13.765 -0.148 1.00 94.88 87 THR A N 1
ATOM 695 C CA . THR A 1 87 ? 18.231 -14.000 -1.552 1.00 94.88 87 THR A CA 1
ATOM 696 C C . THR A 1 87 ? 17.358 -15.062 -2.213 1.00 94.88 87 THR A C 1
ATOM 698 O O . THR A 1 87 ? 16.676 -15.835 -1.535 1.00 94.88 87 THR A O 1
ATOM 701 N N . PHE A 1 88 ? 17.457 -15.202 -3.534 1.00 92.06 88 PHE A N 1
ATOM 702 C CA . PHE A 1 88 ? 16.746 -16.242 -4.284 1.00 92.06 88 PHE A CA 1
ATOM 703 C C . PHE A 1 88 ? 17.099 -17.674 -3.874 1.00 92.06 88 PHE A C 1
ATOM 705 O O . PHE A 1 88 ? 16.279 -18.577 -4.049 1.00 92.06 88 PHE A O 1
ATOM 712 N N . VAL A 1 89 ? 18.290 -17.877 -3.306 1.00 90.94 89 VAL A N 1
ATOM 713 C CA . VAL A 1 89 ? 18.758 -19.165 -2.762 1.00 90.94 89 VAL A CA 1
ATOM 714 C C . VAL A 1 89 ? 18.414 -19.361 -1.279 1.00 90.94 89 VAL A C 1
ATOM 716 O O . VAL A 1 89 ? 18.904 -20.296 -0.651 1.00 90.94 89 VAL A O 1
ATOM 719 N N . GLY A 1 90 ? 17.603 -18.476 -0.694 1.00 92.06 90 GLY A N 1
ATOM 720 C CA . GLY A 1 90 ? 17.100 -18.619 0.672 1.00 92.06 90 GLY A CA 1
ATOM 721 C C . GLY A 1 90 ? 18.019 -18.068 1.769 1.00 92.06 90 GLY A C 1
ATOM 722 O O . GLY A 1 90 ? 17.794 -18.325 2.950 1.00 92.06 90 GLY A O 1
ATOM 723 N N . LYS A 1 91 ? 19.071 -17.312 1.428 1.00 95.00 91 LYS A N 1
ATOM 724 C CA . LYS A 1 91 ? 20.007 -16.769 2.425 1.00 95.00 91 LYS A CA 1
ATOM 725 C C . LYS A 1 91 ? 19.517 -15.421 2.949 1.00 95.00 91 LYS A C 1
ATOM 727 O O . LYS A 1 91 ? 19.419 -14.464 2.190 1.00 95.00 91 LYS A O 1
ATOM 732 N N . MET A 1 92 ? 19.308 -15.313 4.261 1.00 95.25 92 MET A N 1
ATOM 733 C CA . MET A 1 92 ? 19.022 -14.031 4.919 1.00 95.25 92 MET A CA 1
ATOM 734 C C . MET A 1 92 ? 20.263 -13.131 4.937 1.00 95.25 92 MET A C 1
ATOM 736 O O . MET A 1 92 ? 21.245 -13.447 5.618 1.00 95.25 92 MET A O 1
ATOM 740 N N . ILE A 1 93 ? 20.209 -12.005 4.222 1.00 96.88 93 ILE A N 1
ATOM 741 C CA . ILE A 1 93 ? 21.325 -11.051 4.096 1.00 96.88 93 ILE A CA 1
ATOM 742 C C . ILE A 1 93 ? 20.971 -9.612 4.486 1.00 96.88 93 ILE A C 1
ATOM 744 O O . ILE A 1 93 ? 21.882 -8.866 4.826 1.00 96.88 93 ILE A O 1
ATOM 748 N N . ALA A 1 94 ? 19.688 -9.234 4.519 1.00 96.31 94 ALA A N 1
ATOM 749 C CA . ALA A 1 94 ? 19.243 -7.896 4.920 1.00 96.31 94 ALA A CA 1
ATOM 750 C C . ALA A 1 94 ? 18.241 -7.981 6.083 1.00 96.31 94 ALA A C 1
ATOM 752 O O . ALA A 1 94 ? 17.045 -8.205 5.905 1.00 96.31 94 ALA A O 1
ATOM 753 N N . LYS A 1 95 ? 18.760 -7.847 7.309 1.00 91.94 95 LYS A N 1
ATOM 754 C CA . LYS A 1 95 ? 17.989 -8.020 8.557 1.00 91.94 95 LYS A CA 1
ATOM 755 C C . LYS A 1 95 ? 17.435 -6.721 9.138 1.00 91.94 95 LYS A C 1
ATOM 757 O O . LYS A 1 95 ? 16.538 -6.777 9.970 1.00 91.94 95 LYS A O 1
ATOM 762 N N . ASP A 1 96 ? 17.969 -5.583 8.714 1.00 91.94 96 ASP A N 1
ATOM 763 C CA . ASP A 1 96 ? 17.576 -4.264 9.193 1.00 91.94 96 ASP A CA 1
ATOM 764 C C . ASP A 1 96 ? 17.198 -3.338 8.035 1.00 91.94 96 ASP A C 1
ATOM 766 O O . ASP A 1 96 ? 17.376 -3.655 6.856 1.00 91.94 96 ASP A O 1
ATOM 770 N N . GLU A 1 97 ? 16.642 -2.188 8.401 1.00 92.94 97 GLU A N 1
ATOM 771 C CA . GLU A 1 97 ? 16.136 -1.195 7.462 1.00 92.94 97 GLU A CA 1
ATOM 772 C C . GLU A 1 97 ? 17.235 -0.615 6.573 1.00 92.94 97 GLU A C 1
ATOM 774 O O . GLU A 1 97 ? 17.031 -0.486 5.372 1.00 92.94 97 GLU A O 1
ATOM 779 N N . SER A 1 98 ? 18.416 -0.334 7.127 1.00 94.75 98 SER A N 1
ATOM 780 C CA . SER A 1 98 ? 19.531 0.245 6.372 1.00 94.75 98 SER A CA 1
ATOM 781 C C . SER A 1 98 ? 19.980 -0.690 5.248 1.00 94.75 98 SER A C 1
ATOM 783 O O . SER A 1 98 ? 20.088 -0.278 4.093 1.00 94.75 98 SER A O 1
ATOM 785 N N . MET A 1 99 ? 20.163 -1.977 5.560 1.00 96.06 99 MET A N 1
ATOM 786 C CA . MET A 1 99 ? 20.518 -2.983 4.559 1.00 96.06 99 MET A CA 1
ATOM 787 C C . MET A 1 99 ? 19.416 -3.164 3.514 1.00 96.06 99 MET A C 1
ATOM 789 O O . MET A 1 99 ? 19.717 -3.234 2.325 1.00 96.06 99 MET A O 1
ATOM 793 N N . ARG A 1 100 ? 18.143 -3.216 3.924 1.00 95.88 100 ARG A N 1
ATOM 794 C CA . ARG A 1 100 ? 17.022 -3.331 2.975 1.00 95.88 100 ARG A CA 1
ATOM 795 C C . ARG A 1 100 ? 16.981 -2.141 2.019 1.00 95.88 100 ARG A C 1
ATOM 797 O O . ARG A 1 100 ? 16.892 -2.347 0.813 1.00 95.88 100 ARG A O 1
ATOM 804 N N . GLN A 1 101 ? 17.127 -0.919 2.527 1.00 96.69 101 GLN A N 1
ATOM 805 C CA . GLN A 1 101 ? 17.178 0.290 1.698 1.00 96.69 101 GLN A CA 1
ATOM 806 C C . GLN A 1 101 ? 18.381 0.290 0.740 1.00 96.69 101 GLN A C 1
ATOM 808 O O . GLN A 1 101 ? 18.247 0.712 -0.406 1.00 96.69 101 GLN A O 1
ATOM 813 N N . ALA A 1 102 ? 19.533 -0.248 1.153 1.00 97.81 102 ALA A N 1
ATOM 814 C CA . ALA A 1 102 ? 20.681 -0.418 0.260 1.00 97.81 102 ALA A CA 1
ATOM 815 C C . ALA A 1 102 ? 20.384 -1.381 -0.907 1.00 97.81 102 ALA A C 1
ATOM 817 O O . ALA A 1 102 ? 20.795 -1.121 -2.038 1.00 97.81 102 ALA A O 1
ATOM 818 N N . PHE A 1 103 ? 19.627 -2.459 -0.670 1.00 98.00 103 PHE A N 1
ATOM 819 C CA . PHE A 1 103 ? 19.184 -3.361 -1.740 1.00 98.00 103 PHE A CA 1
ATOM 820 C C . PHE A 1 103 ? 18.118 -2.739 -2.642 1.00 98.00 103 PHE A C 1
ATOM 822 O O . PHE A 1 103 ? 18.167 -2.949 -3.851 1.00 98.00 103 PHE A O 1
ATOM 829 N N . LEU A 1 104 ? 17.214 -1.911 -2.109 1.00 97.56 104 LEU A N 1
ATOM 830 C CA . LEU A 1 104 ? 16.308 -1.128 -2.953 1.00 97.56 104 LEU A CA 1
ATOM 831 C C . LEU A 1 104 ? 17.097 -0.195 -3.881 1.00 97.56 104 LEU A C 1
ATOM 833 O O . LEU A 1 104 ? 16.847 -0.173 -5.083 1.00 97.56 104 LEU A O 1
ATOM 837 N N . ALA A 1 105 ? 18.088 0.520 -3.341 1.00 98.12 105 ALA A N 1
ATOM 838 C CA . ALA A 1 105 ? 18.968 1.374 -4.135 1.00 98.12 105 ALA A CA 1
ATOM 839 C C . ALA A 1 105 ? 19.730 0.571 -5.202 1.00 98.12 105 ALA A C 1
ATOM 841 O O . ALA A 1 105 ? 19.769 0.988 -6.354 1.00 98.12 105 ALA A O 1
ATOM 842 N N . SER A 1 106 ? 20.247 -0.612 -4.849 1.00 97.62 106 SER A N 1
ATOM 843 C CA . SER A 1 106 ? 20.938 -1.509 -5.790 1.00 97.62 106 SER A CA 1
ATOM 844 C C . SER A 1 106 ? 20.006 -2.013 -6.898 1.00 97.62 106 SER A C 1
ATOM 846 O O . SER A 1 106 ? 20.406 -2.084 -8.057 1.00 97.62 106 SER A O 1
ATOM 848 N N . SER A 1 107 ? 18.744 -2.317 -6.572 1.00 97.44 107 SER A N 1
ATOM 849 C CA . SER A 1 107 ? 17.720 -2.690 -7.555 1.00 97.44 107 SER A CA 1
ATOM 850 C C . SER A 1 107 ? 17.457 -1.552 -8.543 1.00 97.44 107 SER A C 1
ATOM 852 O O . SER A 1 107 ? 17.475 -1.776 -9.753 1.00 97.44 107 SER A O 1
ATOM 854 N N . MET A 1 108 ? 17.284 -0.324 -8.039 1.00 97.56 108 MET A N 1
ATOM 855 C CA . MET A 1 108 ? 17.075 0.855 -8.885 1.00 97.56 108 MET A CA 1
ATOM 856 C C . MET A 1 108 ? 18.310 1.190 -9.728 1.00 97.56 108 MET A C 1
ATOM 858 O O . MET A 1 108 ? 18.168 1.576 -10.884 1.00 97.56 108 MET A O 1
ATOM 862 N N . GLU A 1 109 ? 19.516 1.025 -9.182 1.00 96.31 109 GLU A N 1
ATOM 863 C CA . GLU A 1 109 ? 20.767 1.238 -9.910 1.00 96.31 109 GLU A CA 1
ATOM 864 C C . GLU A 1 109 ? 20.928 0.232 -11.057 1.00 96.31 109 GLU A C 1
ATOM 866 O O . GLU A 1 109 ? 21.188 0.639 -12.190 1.00 96.31 109 GLU A O 1
ATOM 871 N N . ALA A 1 110 ? 20.725 -1.062 -10.792 1.00 95.00 110 ALA A N 1
ATOM 872 C CA . ALA A 1 110 ? 20.774 -2.103 -11.818 1.00 95.00 110 ALA A CA 1
ATOM 873 C C . ALA A 1 110 ? 19.710 -1.862 -12.903 1.00 95.00 110 ALA A C 1
ATOM 875 O O . ALA A 1 110 ? 20.035 -1.838 -14.089 1.00 95.00 110 ALA A O 1
ATOM 876 N N . LEU A 1 111 ? 18.460 -1.574 -12.516 1.00 96.06 111 LEU A N 1
ATOM 877 C CA . LEU A 1 111 ? 17.396 -1.232 -13.467 1.00 96.06 111 LEU A CA 1
ATOM 878 C C . LEU A 1 111 ? 17.747 0.016 -14.295 1.00 96.06 111 LEU A C 1
ATOM 880 O O . LEU A 1 111 ? 17.544 0.023 -15.507 1.00 96.06 111 LEU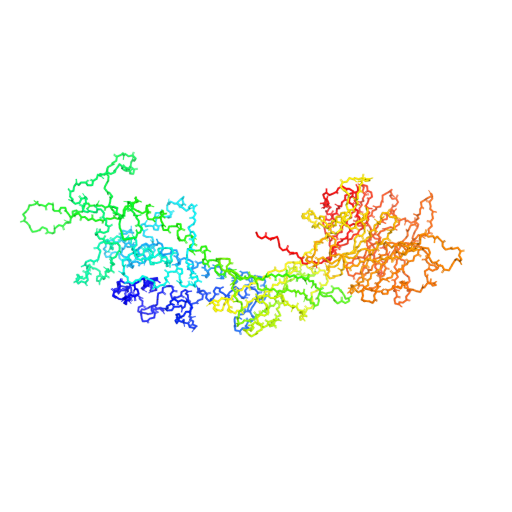 A O 1
ATOM 884 N N . GLY A 1 112 ? 18.315 1.050 -13.671 1.00 95.31 112 GLY A N 1
ATOM 885 C CA . GLY A 1 112 ? 18.779 2.265 -14.344 1.00 95.31 112 GLY A CA 1
ATOM 886 C C . GLY A 1 112 ? 19.867 1.994 -15.384 1.00 95.31 112 GLY A C 1
ATOM 887 O O . GLY A 1 112 ? 19.811 2.534 -16.487 1.00 95.31 112 GLY A O 1
ATOM 888 N N . LYS A 1 113 ? 20.817 1.105 -15.078 1.00 90.88 113 LYS A N 1
ATOM 889 C CA . LYS A 1 113 ? 21.853 0.668 -16.028 1.00 90.88 113 LYS A CA 1
ATOM 890 C C . LYS A 1 113 ? 21.264 -0.112 -17.201 1.00 90.88 113 LYS A C 1
ATOM 892 O O . LYS A 1 113 ? 21.685 0.102 -18.333 1.00 90.88 113 LYS A O 1
ATOM 897 N N . VAL A 1 114 ? 20.255 -0.953 -16.966 1.00 92.00 114 VAL A N 1
ATOM 898 C CA . VAL A 1 114 ? 19.521 -1.626 -18.051 1.00 92.00 114 VAL A CA 1
ATOM 899 C C . VAL A 1 114 ? 18.770 -0.604 -18.916 1.00 92.00 114 VAL A C 1
ATOM 901 O O . VAL A 1 114 ? 18.857 -0.657 -20.140 1.00 92.00 114 VAL A O 1
ATOM 904 N N . LEU A 1 115 ? 18.076 0.361 -18.304 1.00 93.94 115 LEU A N 1
ATOM 905 C CA . LEU A 1 115 ? 17.351 1.422 -19.016 1.00 93.94 115 LEU A CA 1
ATOM 906 C C . LEU A 1 115 ? 18.272 2.296 -19.867 1.00 93.94 115 LEU A C 1
ATOM 908 O O . LEU A 1 115 ? 17.896 2.673 -20.974 1.00 93.94 115 LEU A O 1
ATOM 912 N N . HIS A 1 116 ? 19.475 2.588 -19.379 1.00 90.75 116 HIS A N 1
ATOM 913 C CA . HIS A 1 116 ? 20.478 3.335 -20.131 1.00 90.75 116 HIS A CA 1
ATOM 914 C C . HIS A 1 116 ? 20.794 2.660 -21.474 1.00 90.75 116 HIS A C 1
ATOM 916 O O . HIS A 1 116 ? 20.764 3.315 -22.510 1.00 90.75 116 HIS A O 1
ATOM 922 N N . LEU A 1 117 ? 20.949 1.333 -21.492 1.00 88.94 117 LEU A N 1
ATOM 923 C CA . LEU A 1 117 ? 21.191 0.592 -22.735 1.00 88.94 117 LEU A CA 1
ATOM 924 C C . LEU A 1 117 ? 20.006 0.639 -23.707 1.00 88.94 117 LEU A C 1
ATOM 926 O O . LEU A 1 117 ? 20.193 0.453 -24.907 1.00 88.94 117 LEU A O 1
ATOM 930 N N . LEU A 1 118 ? 18.777 0.831 -23.217 1.00 91.44 118 LEU A N 1
ATOM 931 C CA . LEU A 1 118 ? 17.610 1.067 -24.074 1.00 91.44 118 LEU A CA 1
ATOM 932 C C . LEU A 1 118 ? 17.681 2.453 -24.702 1.00 91.44 118 LEU A C 1
ATOM 934 O O . LEU A 1 118 ? 17.428 2.607 -25.891 1.00 91.44 118 LEU A O 1
ATOM 938 N N . GLN A 1 119 ? 18.057 3.454 -23.911 1.00 91.38 119 GLN A N 1
ATOM 939 C CA . GLN A 1 119 ? 18.199 4.836 -24.365 1.00 91.38 119 GLN A CA 1
ATOM 940 C C . GLN A 1 119 ? 19.320 4.975 -25.394 1.00 91.38 119 GLN A C 1
ATOM 942 O O . GLN A 1 119 ? 19.148 5.692 -26.378 1.00 91.38 119 GLN A O 1
ATOM 947 N N . ASP A 1 120 ? 20.398 4.206 -25.250 1.00 88.88 120 ASP A N 1
ATOM 948 C CA . ASP A 1 120 ? 21.469 4.135 -26.244 1.00 88.88 120 ASP A CA 1
ATOM 949 C C . ASP A 1 120 ? 20.955 3.703 -27.625 1.00 88.88 120 ASP A C 1
ATOM 951 O O . ASP A 1 120 ? 21.559 4.053 -28.638 1.00 88.88 120 ASP A O 1
ATOM 955 N N . MET A 1 121 ? 19.819 2.992 -27.715 1.00 89.69 121 MET A N 1
ATOM 956 C CA . MET A 1 121 ? 19.227 2.587 -29.003 1.00 89.69 121 MET A CA 1
ATOM 957 C C . MET A 1 121 ? 18.573 3.731 -29.755 1.00 89.69 121 MET A C 1
ATOM 959 O O . MET A 1 121 ? 18.270 3.581 -30.937 1.00 89.69 121 MET A O 1
ATOM 963 N N . ALA A 1 122 ? 18.395 4.883 -29.115 1.00 92.25 122 ALA A N 1
ATOM 964 C CA . ALA A 1 122 ? 18.013 6.116 -29.783 1.00 92.25 122 ALA A CA 1
ATOM 965 C C . ALA A 1 122 ? 19.208 6.866 -30.387 1.00 92.25 122 ALA A C 1
ATOM 967 O O . ALA A 1 122 ? 18.991 7.865 -31.061 1.00 92.25 122 ALA A O 1
ATOM 968 N N . VAL A 1 123 ? 20.446 6.403 -30.187 1.00 91.12 123 VAL A N 1
ATOM 969 C CA . VAL A 1 123 ? 21.646 7.024 -30.758 1.00 91.12 123 VAL A CA 1
ATOM 970 C C . VAL A 1 123 ? 22.024 6.292 -32.057 1.00 91.12 123 VAL A C 1
ATOM 972 O O . VAL A 1 123 ? 22.433 5.128 -32.012 1.00 91.12 123 VAL A O 1
ATOM 975 N N . PRO A 1 124 ? 21.927 6.928 -33.246 1.00 90.69 124 PRO A N 1
ATOM 976 C CA . PRO A 1 124 ? 22.162 6.244 -34.522 1.00 90.69 124 PRO A CA 1
ATOM 977 C C . PRO A 1 124 ? 23.551 5.611 -34.666 1.00 90.69 124 PRO A C 1
ATOM 979 O O . PRO A 1 124 ? 23.683 4.547 -35.268 1.00 90.69 124 PRO A O 1
ATOM 982 N N . SER A 1 125 ? 24.593 6.229 -34.106 1.00 83.38 125 SER A N 1
ATOM 983 C CA . SER A 1 125 ? 25.959 5.687 -34.137 1.00 83.38 125 SER A CA 1
ATOM 984 C C . SER A 1 125 ? 26.098 4.405 -33.307 1.00 83.38 125 SER A C 1
ATOM 986 O O . SER A 1 125 ? 26.821 3.498 -33.718 1.00 83.38 125 SER A O 1
ATOM 988 N N . HIS A 1 126 ? 25.356 4.274 -32.202 1.00 83.06 126 HIS A N 1
ATOM 989 C CA . HIS A 1 126 ? 25.354 3.081 -31.348 1.00 83.06 126 HIS A CA 1
ATOM 990 C C . HIS A 1 126 ? 24.743 1.872 -32.062 1.00 83.06 126 HIS A C 1
ATOM 992 O O . HIS A 1 126 ? 25.364 0.811 -32.125 1.00 83.06 126 HIS A O 1
ATOM 998 N N . VAL A 1 127 ? 23.568 2.035 -32.676 1.00 82.62 127 VAL A N 1
ATOM 999 C CA . VAL A 1 127 ? 22.872 0.946 -33.396 1.00 82.62 127 VAL A CA 1
ATOM 1000 C C . VAL A 1 127 ? 23.505 0.590 -34.743 1.00 82.62 127 VAL A C 1
ATOM 1002 O O . VAL A 1 127 ? 23.138 -0.412 -35.359 1.00 82.62 127 VAL A O 1
ATOM 1005 N N . ARG A 1 128 ? 24.439 1.412 -35.233 1.00 81.00 128 ARG A N 1
ATOM 1006 C CA . ARG A 1 128 ? 25.172 1.185 -36.489 1.00 81.00 128 ARG A CA 1
ATOM 1007 C C . ARG A 1 128 ? 26.638 0.817 -36.306 1.00 81.00 128 ARG A C 1
ATOM 1009 O O . ARG A 1 128 ? 27.337 0.658 -37.309 1.00 81.00 128 ARG A O 1
ATOM 1016 N N . ASN A 1 129 ? 27.073 0.676 -35.055 1.00 75.50 129 ASN A N 1
ATOM 1017 C CA . ASN A 1 129 ? 28.450 0.383 -34.671 1.00 75.50 129 ASN A CA 1
ATOM 1018 C C . ASN A 1 129 ? 29.479 1.393 -35.221 1.00 75.50 129 ASN A C 1
ATOM 1020 O O . ASN A 1 129 ? 30.607 1.042 -35.552 1.00 75.50 129 ASN A O 1
ATOM 1024 N N . ASP A 1 130 ? 29.094 2.667 -35.330 1.00 75.94 130 ASP A N 1
ATOM 1025 C CA . ASP A 1 130 ? 29.940 3.756 -35.831 1.00 75.94 130 ASP A CA 1
ATOM 1026 C C . ASP A 1 130 ? 30.721 4.413 -34.686 1.00 75.94 130 ASP A C 1
ATOM 1028 O O . ASP A 1 130 ? 30.500 5.566 -34.314 1.00 75.94 130 ASP A O 1
ATOM 1032 N N . PHE A 1 131 ? 31.655 3.655 -34.111 1.00 71.88 131 PHE A N 1
ATOM 1033 C CA . PHE A 1 131 ? 32.508 4.130 -33.017 1.00 71.88 131 PHE A CA 1
ATOM 1034 C C . PHE A 1 131 ? 33.443 5.280 -33.438 1.00 71.88 131 PHE A C 1
ATOM 1036 O O . PHE A 1 131 ? 33.913 6.062 -32.609 1.00 71.88 131 PHE A O 1
ATOM 1043 N N . LEU A 1 132 ? 33.746 5.393 -34.735 1.00 69.44 132 LEU A N 1
ATOM 1044 C CA . LEU A 1 132 ? 34.636 6.431 -35.250 1.00 69.44 132 LEU A CA 1
ATOM 1045 C C . LEU A 1 132 ? 34.026 7.833 -35.097 1.00 69.44 132 LEU A C 1
ATOM 1047 O O . LEU A 1 132 ? 34.777 8.788 -34.879 1.00 69.44 132 LEU A O 1
ATOM 1051 N N . SER A 1 133 ? 32.696 7.949 -35.132 1.00 72.56 133 SER A N 1
ATOM 1052 C CA . SER A 1 133 ? 31.981 9.210 -34.888 1.00 72.56 133 SER A CA 1
ATOM 1053 C C . SER A 1 133 ? 32.317 9.824 -33.520 1.00 72.56 133 SER A C 1
ATOM 1055 O O . SER A 1 133 ? 32.606 11.020 -33.437 1.00 72.56 133 SER A O 1
ATOM 1057 N N . HIS A 1 134 ? 32.411 9.015 -32.457 1.00 71.12 134 HIS A N 1
ATOM 1058 C CA . HIS A 1 134 ? 32.809 9.465 -31.111 1.00 71.12 134 HIS A CA 1
ATOM 1059 C C . HIS A 1 134 ? 34.245 10.016 -31.081 1.00 71.12 134 HIS A C 1
ATOM 1061 O O . HIS A 1 134 ? 34.538 11.020 -30.426 1.00 71.12 134 HIS A O 1
ATOM 1067 N N . LEU A 1 135 ? 35.167 9.384 -31.817 1.00 67.81 135 LEU A N 1
ATOM 1068 C CA . LEU A 1 135 ? 36.572 9.810 -31.882 1.00 67.81 135 LEU A CA 1
ATOM 1069 C C . LEU A 1 135 ? 36.752 11.107 -32.684 1.00 67.81 135 LEU A C 1
ATOM 1071 O O . LEU A 1 135 ? 37.562 11.963 -32.316 1.00 67.81 135 LEU A O 1
ATOM 1075 N N . GLN A 1 136 ? 36.006 11.251 -33.782 1.00 67.56 136 GLN A N 1
ATOM 1076 C CA . GLN A 1 136 ? 36.040 12.439 -34.635 1.00 67.56 136 GLN A CA 1
ATOM 1077 C C . GLN A 1 136 ? 35.464 13.660 -33.912 1.00 67.56 136 GLN A C 1
ATOM 1079 O O . GLN A 1 136 ? 36.097 14.719 -33.925 1.00 67.56 136 GLN A O 1
ATOM 1084 N N . HIS A 1 137 ? 34.325 13.508 -33.227 1.00 67.81 137 HIS A N 1
ATOM 1085 C CA . HIS A 1 137 ? 33.680 14.596 -32.485 1.00 67.81 137 HIS A CA 1
ATOM 1086 C C . HIS A 1 137 ? 34.596 15.200 -31.410 1.00 67.81 137 HIS A C 1
ATOM 1088 O O . HIS A 1 137 ? 34.689 16.416 -31.260 1.00 67.81 137 HIS A O 1
ATOM 1094 N N . THR A 1 138 ? 35.354 14.360 -30.706 1.00 61.38 138 THR A N 1
ATOM 1095 C CA . THR A 1 138 ? 36.252 14.792 -29.623 1.00 61.38 138 THR A CA 1
ATOM 1096 C C . THR A 1 138 ? 37.632 15.271 -30.096 1.00 61.38 138 THR A C 1
ATOM 1098 O O . THR A 1 138 ? 38.519 15.555 -29.279 1.00 61.38 138 THR A O 1
ATOM 1101 N N . GLY A 1 139 ? 37.820 15.417 -31.414 1.00 56.38 139 GLY A N 1
ATOM 1102 C CA . GLY A 1 139 ? 39.010 16.011 -32.026 1.00 56.38 139 GLY A CA 1
ATOM 1103 C C . GLY A 1 139 ? 40.233 15.091 -32.066 1.00 56.38 139 GLY A C 1
ATOM 1104 O O . GLY A 1 139 ? 41.359 15.573 -32.221 1.00 56.38 139 GLY A O 1
ATOM 1105 N N . ILE A 1 140 ? 40.050 13.774 -31.929 1.00 56.78 140 ILE A N 1
ATOM 1106 C CA . ILE A 1 140 ? 41.143 12.798 -32.001 1.00 56.78 140 ILE A CA 1
ATOM 1107 C C . ILE A 1 140 ? 41.423 12.479 -33.477 1.00 56.78 140 ILE A C 1
ATOM 1109 O O . ILE A 1 140 ? 40.897 11.529 -34.048 1.00 56.78 140 ILE A O 1
ATOM 1113 N N . THR A 1 141 ? 42.281 13.281 -34.111 1.00 52.69 141 THR A N 1
ATOM 1114 C CA . THR A 1 141 ? 42.775 13.044 -35.478 1.00 52.69 141 THR A CA 1
ATOM 1115 C C . THR A 1 141 ? 44.287 12.799 -35.450 1.00 52.69 141 THR A C 1
ATOM 1117 O O . THR A 1 141 ? 45.099 13.716 -35.511 1.00 52.69 141 THR A O 1
ATOM 1120 N N . GLY A 1 142 ? 44.695 11.533 -35.319 1.00 50.09 142 GLY A N 1
ATOM 1121 C CA . GLY A 1 142 ? 46.106 11.122 -35.373 1.00 50.09 142 GLY A CA 1
ATOM 1122 C C . GLY A 1 142 ? 46.670 10.517 -34.075 1.00 50.09 142 GLY A C 1
ATOM 1123 O O . GLY A 1 142 ? 45.933 10.295 -33.118 1.00 50.09 142 GLY A O 1
ATOM 1124 N N . PRO A 1 143 ? 47.981 10.193 -34.040 1.00 40.69 143 PRO A N 1
ATOM 1125 C CA . PRO A 1 143 ? 48.587 9.234 -33.105 1.00 40.69 143 PRO A CA 1
ATOM 1126 C C . PRO A 1 143 ? 48.782 9.746 -31.663 1.00 40.69 143 PRO A C 1
ATOM 1128 O O . PRO A 1 143 ? 49.569 9.174 -30.904 1.00 40.69 143 PRO A O 1
ATOM 1131 N N . THR A 1 144 ? 48.077 10.797 -31.241 1.00 45.91 144 THR A N 1
ATOM 1132 C CA . THR A 1 144 ? 48.050 11.258 -29.847 1.00 45.91 144 THR A CA 1
ATOM 1133 C C . THR A 1 144 ? 47.187 10.318 -29.001 1.00 45.91 144 THR A C 1
ATOM 1135 O O . THR A 1 144 ? 45.989 10.482 -28.798 1.00 45.91 144 THR A O 1
ATOM 1138 N N . LEU A 1 145 ? 47.876 9.277 -28.545 1.00 50.84 145 LEU A N 1
ATOM 1139 C CA . LEU A 1 145 ? 47.467 8.207 -27.646 1.00 50.84 145 LEU A CA 1
ATOM 1140 C C . LEU A 1 145 ? 46.629 8.668 -26.437 1.00 50.84 145 LEU A C 1
ATOM 1142 O O . LEU A 1 145 ? 47.055 9.503 -25.646 1.00 50.84 145 LEU A O 1
ATOM 1146 N N . PHE A 1 146 ? 45.509 7.961 -26.252 1.00 52.88 146 PHE A N 1
ATOM 1147 C CA . PHE A 1 146 ? 44.830 7.672 -24.983 1.00 52.88 146 PHE A CA 1
ATOM 1148 C C . PHE A 1 146 ? 44.340 8.850 -24.130 1.00 52.88 146 PHE A C 1
ATOM 1150 O O . PHE A 1 146 ? 44.981 9.274 -23.171 1.00 52.88 146 PHE A O 1
ATOM 1157 N N . SER A 1 147 ? 43.075 9.215 -24.339 1.00 52.12 147 SER A N 1
ATOM 1158 C CA . SER A 1 147 ? 42.245 9.786 -23.278 1.00 52.12 147 SER A CA 1
ATOM 1159 C C . SER A 1 147 ? 40.870 9.110 -23.296 1.00 52.12 147 SER A C 1
ATOM 1161 O O . SER A 1 147 ? 39.980 9.572 -24.000 1.00 52.12 147 SER A O 1
ATOM 1163 N N . PRO A 1 148 ? 40.681 7.999 -22.556 1.00 52.53 148 PRO A N 1
ATOM 1164 C CA . PRO A 1 148 ? 39.394 7.299 -22.487 1.00 52.53 148 PRO A CA 1
ATOM 1165 C C . PRO A 1 148 ? 38.233 8.180 -22.008 1.00 52.53 148 PRO A C 1
ATOM 1167 O O . PRO A 1 148 ? 37.084 7.916 -22.330 1.00 52.53 148 PRO A O 1
ATOM 1170 N N . THR A 1 149 ? 38.530 9.256 -21.274 1.00 52.97 149 THR A N 1
ATOM 1171 C CA . THR A 1 149 ? 37.553 10.272 -20.851 1.00 52.97 149 THR A CA 1
ATOM 1172 C C . THR A 1 149 ? 37.019 11.116 -22.010 1.00 52.97 149 THR A C 1
ATOM 1174 O O . THR A 1 149 ? 36.004 11.776 -21.849 1.00 52.97 149 THR A O 1
ATOM 1177 N N . LYS A 1 150 ? 37.695 11.113 -23.166 1.00 49.84 150 LYS A N 1
ATOM 1178 C CA . LYS A 1 150 ? 37.264 11.765 -24.412 1.00 49.84 150 LYS A CA 1
ATOM 1179 C C . LYS A 1 150 ? 36.595 10.790 -25.386 1.00 49.84 150 LYS A C 1
ATOM 1181 O O . LYS A 1 150 ? 36.479 11.094 -26.559 1.00 49.84 150 LYS A O 1
ATOM 1186 N N . TRP A 1 151 ? 36.245 9.583 -24.946 1.00 55.69 151 TRP A N 1
ATOM 1187 C CA . TRP A 1 151 ? 35.460 8.639 -25.758 1.00 55.69 151 TRP A CA 1
ATOM 1188 C C . TRP A 1 151 ? 33.973 8.677 -25.400 1.00 55.69 151 TRP A C 1
ATOM 1190 O O . TRP A 1 151 ? 33.191 7.930 -25.974 1.00 55.69 151 TRP A O 1
ATOM 1200 N N . ALA A 1 152 ? 33.613 9.519 -24.432 1.00 54.22 152 ALA A N 1
ATOM 1201 C CA . ALA A 1 152 ? 32.242 9.888 -24.145 1.00 54.22 152 ALA A CA 1
ATOM 1202 C C . ALA A 1 152 ? 31.845 11.043 -25.070 1.00 54.22 152 ALA A C 1
ATOM 1204 O O . ALA A 1 152 ? 32.676 11.927 -25.308 1.00 54.22 152 ALA A O 1
ATOM 1205 N N . TYR A 1 153 ? 30.586 11.041 -25.506 1.00 63.28 153 TYR A N 1
ATOM 1206 C CA . TYR A 1 153 ? 29.941 12.080 -26.304 1.00 63.28 153 TYR A CA 1
ATOM 1207 C C . TYR A 1 153 ? 30.268 12.022 -27.797 1.00 63.28 153 TYR A C 1
ATOM 1209 O O . TYR A 1 153 ? 31.347 12.408 -28.254 1.00 63.28 153 TYR A O 1
ATOM 1217 N N . GLU A 1 154 ? 29.282 11.583 -28.569 1.00 78.06 154 GLU A N 1
ATOM 1218 C CA . GLU A 1 154 ? 29.145 11.941 -29.978 1.00 78.06 154 GLU A CA 1
ATOM 1219 C C . GLU A 1 154 ? 28.193 13.137 -30.161 1.00 78.06 154 GLU A C 1
ATOM 1221 O O . GLU A 1 154 ? 27.701 13.729 -29.198 1.00 78.06 154 GLU A O 1
ATOM 1226 N N . LYS A 1 155 ? 27.997 13.566 -31.408 1.00 83.81 155 LYS A N 1
ATOM 1227 C CA . LYS A 1 155 ? 27.291 14.806 -31.721 1.00 83.81 155 LYS A CA 1
ATOM 1228 C C . LYS A 1 155 ? 25.831 14.808 -31.246 1.00 83.81 155 LYS A C 1
ATOM 1230 O O . LYS A 1 155 ? 25.380 15.835 -30.743 1.00 83.81 155 LYS A O 1
ATOM 1235 N N . PHE A 1 156 ? 25.098 13.709 -31.408 1.00 89.38 156 PHE A N 1
ATOM 1236 C CA . PHE A 1 156 ? 23.708 13.597 -30.967 1.00 89.38 156 PHE A CA 1
ATOM 1237 C C . PHE A 1 156 ? 23.595 13.609 -29.437 1.00 89.38 156 PHE A C 1
ATOM 1239 O O . PHE A 1 156 ? 22.843 14.423 -28.903 1.00 89.38 156 PHE A O 1
ATOM 1246 N N . GLU A 1 157 ? 24.406 12.836 -28.719 1.00 87.75 157 GLU A N 1
ATOM 1247 C CA . GLU A 1 157 ? 24.497 12.873 -27.252 1.00 87.75 157 GLU A CA 1
ATOM 1248 C C . GLU A 1 157 ? 24.812 14.283 -26.739 1.00 87.75 157 GLU A C 1
ATOM 1250 O O . GLU A 1 157 ? 24.134 14.794 -25.845 1.00 87.75 157 GLU A O 1
ATOM 1255 N N . ARG A 1 158 ? 25.809 14.944 -27.343 1.00 86.88 158 ARG A N 1
ATOM 1256 C CA . ARG A 1 158 ? 26.205 16.303 -26.963 1.00 86.88 158 ARG A CA 1
ATOM 1257 C C . ARG A 1 158 ? 25.091 17.311 -27.215 1.00 86.88 158 ARG A C 1
ATOM 1259 O O . ARG A 1 158 ? 24.895 18.210 -26.403 1.00 86.88 158 ARG A O 1
ATOM 1266 N N . PHE A 1 159 ? 24.366 17.165 -28.322 1.00 90.00 159 PHE A N 1
ATOM 1267 C CA . PHE A 1 159 ? 23.240 18.032 -28.644 1.00 90.00 159 PHE A CA 1
ATOM 1268 C C . PHE A 1 159 ? 22.116 17.890 -27.615 1.00 90.00 159 PHE A C 1
ATOM 1270 O O . PHE A 1 159 ? 21.615 18.907 -27.143 1.00 90.00 159 PHE A O 1
ATOM 1277 N N . VAL A 1 160 ? 21.762 16.661 -27.224 1.00 90.38 160 VAL A N 1
ATOM 1278 C CA . VAL A 1 160 ? 20.749 16.401 -26.183 1.00 90.38 160 VAL A CA 1
ATOM 1279 C C . VAL A 1 160 ? 21.187 16.980 -24.835 1.00 90.38 160 VAL A C 1
ATOM 1281 O O . VAL A 1 160 ? 20.386 17.611 -24.151 1.00 90.38 160 VAL A O 1
ATOM 1284 N N . GLU A 1 161 ? 22.462 16.820 -24.468 1.00 88.62 161 GLU A N 1
ATOM 1285 C CA . GLU A 1 161 ? 23.029 17.373 -23.230 1.00 88.62 161 GLU A CA 1
ATOM 1286 C C . GLU A 1 161 ? 22.941 18.907 -23.185 1.00 88.62 161 GLU A C 1
ATOM 1288 O O . GLU A 1 161 ? 22.631 19.480 -22.138 1.00 88.62 161 GLU A O 1
ATOM 1293 N N . THR A 1 162 ? 23.203 19.591 -24.305 1.00 89.94 162 THR A N 1
ATOM 1294 C CA . THR A 1 162 ? 23.181 21.063 -24.351 1.00 89.94 162 THR A CA 1
ATOM 1295 C C . THR A 1 162 ? 21.805 21.661 -24.640 1.00 89.94 162 THR A C 1
ATOM 1297 O O . THR A 1 162 ? 21.670 22.876 -24.519 1.00 89.94 162 THR A O 1
ATOM 1300 N N . HIS A 1 163 ? 20.806 20.843 -24.988 1.00 90.75 163 HIS A N 1
ATOM 1301 C CA . HIS A 1 163 ? 19.433 21.270 -25.293 1.00 90.75 163 HIS A CA 1
ATOM 1302 C C . HIS A 1 163 ? 18.399 20.473 -24.477 1.00 90.75 163 HIS A C 1
ATOM 1304 O O . HIS A 1 163 ? 17.559 19.771 -25.046 1.00 90.75 163 HIS A O 1
ATOM 1310 N N . PRO A 1 164 ? 18.426 20.537 -23.133 1.00 88.31 164 PRO A N 1
ATOM 1311 C CA . PRO A 1 164 ? 17.512 19.761 -22.291 1.00 88.31 164 PRO A CA 1
ATOM 1312 C C . PRO A 1 164 ? 16.026 20.076 -22.541 1.00 88.31 164 PRO A C 1
ATOM 1314 O O . PRO A 1 164 ? 15.161 19.260 -22.223 1.00 88.31 164 PRO A O 1
ATOM 1317 N N . GLU A 1 165 ? 15.706 21.231 -23.129 1.00 87.69 165 GLU A N 1
ATOM 1318 C CA . GLU A 1 165 ? 14.349 21.640 -23.495 1.00 87.69 165 GLU A CA 1
ATOM 1319 C C . GLU A 1 165 ? 13.678 20.746 -24.546 1.00 87.69 165 GLU A C 1
ATOM 1321 O O . GLU A 1 165 ? 12.453 20.778 -24.653 1.00 87.69 165 GLU A O 1
ATOM 1326 N N . ILE A 1 166 ? 14.433 19.932 -25.296 1.00 84.50 166 ILE A N 1
ATOM 1327 C CA . ILE A 1 166 ? 13.870 19.007 -26.297 1.00 84.50 166 ILE A CA 1
ATOM 1328 C C . ILE A 1 166 ? 13.175 17.795 -25.657 1.00 84.50 166 ILE A C 1
ATOM 1330 O O . ILE A 1 166 ? 12.423 17.081 -26.321 1.00 84.50 166 ILE A O 1
ATOM 1334 N N . ILE A 1 167 ? 13.396 17.554 -24.361 1.00 82.44 167 ILE A N 1
ATOM 1335 C CA . ILE A 1 167 ? 12.756 16.474 -23.604 1.00 82.44 167 ILE A CA 1
ATOM 1336 C C . ILE A 1 167 ? 11.364 16.947 -23.160 1.00 82.44 167 ILE A C 1
ATOM 1338 O O . ILE A 1 167 ? 11.129 17.287 -22.003 1.00 82.44 167 ILE A O 1
ATOM 1342 N N . THR A 1 168 ? 10.421 17.002 -24.103 1.00 72.00 168 THR A N 1
ATOM 1343 C CA . THR A 1 168 ? 9.072 17.552 -23.866 1.00 72.00 168 THR A CA 1
ATOM 1344 C C . THR A 1 168 ? 8.004 16.495 -23.564 1.00 72.00 168 THR A C 1
ATOM 1346 O O . THR A 1 168 ? 6.893 16.850 -23.173 1.00 72.00 168 THR A O 1
ATOM 1349 N N . GLY A 1 169 ? 8.300 15.203 -23.757 1.00 77.06 169 GLY A N 1
ATOM 1350 C CA . GLY A 1 169 ? 7.372 14.094 -23.506 1.00 77.06 169 GLY A CA 1
ATOM 1351 C C . GLY A 1 169 ? 7.767 12.792 -24.212 1.00 77.06 169 GLY A C 1
ATOM 1352 O O . GLY A 1 169 ? 8.694 12.773 -25.017 1.00 77.06 169 GLY A O 1
ATOM 1353 N N . GLY A 1 170 ? 7.062 11.700 -23.903 1.00 83.50 170 GLY A N 1
ATOM 1354 C CA . GLY A 1 170 ? 7.292 10.377 -24.493 1.00 83.50 170 GLY A CA 1
ATOM 1355 C C . GLY A 1 170 ? 6.218 9.962 -25.501 1.00 83.50 170 GLY A C 1
ATOM 1356 O O . GLY A 1 170 ? 5.054 10.337 -25.383 1.00 83.50 170 GLY A O 1
ATOM 1357 N N . THR A 1 171 ? 6.599 9.151 -26.485 1.00 86.19 171 THR A N 1
ATOM 1358 C CA . THR A 1 171 ? 5.681 8.458 -27.399 1.00 86.19 171 THR A CA 1
ATOM 1359 C C . THR A 1 171 ? 5.321 7.100 -26.817 1.00 86.19 171 THR A C 1
ATOM 1361 O O . THR A 1 171 ? 6.216 6.316 -26.535 1.00 86.19 171 THR A O 1
ATOM 1364 N N . VAL A 1 172 ? 4.034 6.783 -26.676 1.00 85.62 172 VAL A N 1
ATOM 1365 C CA . VAL A 1 172 ? 3.592 5.470 -26.170 1.00 85.62 172 VAL A CA 1
ATOM 1366 C C . VAL A 1 172 ? 4.263 4.330 -26.952 1.00 85.62 172 VAL A C 1
ATOM 1368 O O . VAL A 1 172 ? 4.269 4.335 -28.184 1.00 85.62 172 VAL A O 1
ATOM 1371 N N . CYS A 1 173 ? 4.836 3.359 -26.235 1.00 88.19 173 CYS A N 1
ATOM 1372 C CA . CYS A 1 173 ? 5.441 2.173 -26.837 1.00 88.19 173 CYS A CA 1
ATOM 1373 C C . CYS A 1 173 ? 4.336 1.264 -27.395 1.00 88.19 173 CYS A C 1
ATOM 1375 O O . CYS A 1 173 ? 3.511 0.755 -26.636 1.00 88.19 173 CYS A O 1
ATOM 1377 N N . GLY A 1 174 ? 4.321 1.088 -28.717 1.00 86.06 174 GLY A N 1
ATOM 1378 C CA . GLY A 1 174 ? 3.246 0.416 -29.450 1.00 86.06 174 GLY A CA 1
ATOM 1379 C C . GLY A 1 174 ? 3.403 -1.095 -29.627 1.00 86.06 174 GLY A C 1
ATOM 1380 O O . GLY A 1 174 ? 2.599 -1.677 -30.349 1.00 86.06 174 GLY A O 1
ATOM 1381 N N . LEU A 1 175 ? 4.409 -1.724 -29.010 1.00 90.62 175 LEU A N 1
ATOM 1382 C CA . LEU A 1 175 ? 4.702 -3.152 -29.171 1.00 90.62 175 LEU A CA 1
ATOM 1383 C C . LEU A 1 175 ? 3.495 -4.031 -28.803 1.00 90.62 175 LEU A C 1
ATOM 1385 O O . LEU A 1 175 ? 3.009 -3.977 -27.677 1.00 90.62 175 LEU A O 1
ATOM 1389 N N . ALA A 1 176 ? 3.061 -4.889 -29.727 1.00 85.06 176 ALA A N 1
ATOM 1390 C CA . ALA A 1 176 ? 1.959 -5.831 -29.530 1.00 85.06 176 ALA A CA 1
ATOM 1391 C C . ALA A 1 176 ? 2.319 -6.943 -28.542 1.00 85.06 176 ALA A C 1
ATOM 1393 O O . ALA A 1 176 ? 1.453 -7.427 -27.819 1.00 85.06 176 ALA A O 1
ATOM 1394 N N . GLN A 1 177 ? 3.593 -7.342 -28.503 1.00 87.31 177 GLN A N 1
ATOM 1395 C CA . GLN A 1 177 ? 4.122 -8.259 -27.503 1.00 87.31 177 GLN A CA 1
ATOM 1396 C C . GLN A 1 177 ? 5.286 -7.594 -26.772 1.00 87.31 177 GLN A C 1
ATOM 1398 O O . GLN A 1 177 ? 6.389 -7.466 -27.308 1.00 87.31 177 GLN A O 1
ATOM 1403 N N . LYS A 1 178 ? 5.041 -7.191 -25.525 1.00 91.00 178 LYS A N 1
ATOM 1404 C CA . LYS A 1 178 ? 6.066 -6.643 -24.637 1.00 91.00 178 LYS A CA 1
ATOM 1405 C C . LYS A 1 178 ? 6.718 -7.772 -23.849 1.00 91.00 178 LYS A C 1
ATOM 1407 O O . LYS A 1 178 ? 6.152 -8.290 -22.895 1.00 91.00 178 LYS A O 1
ATOM 1412 N N . THR A 1 179 ? 7.918 -8.145 -24.270 1.00 90.69 179 THR A N 1
ATOM 1413 C CA . THR A 1 179 ? 8.841 -9.011 -23.527 1.00 90.69 179 THR A CA 1
ATOM 1414 C C . THR A 1 179 ? 10.140 -8.240 -23.318 1.00 90.69 179 THR A C 1
ATOM 1416 O O . THR A 1 179 ? 10.413 -7.279 -24.038 1.00 90.69 179 THR A O 1
ATOM 1419 N N . LEU A 1 180 ? 10.952 -8.649 -22.339 1.00 91.00 180 LEU A N 1
ATOM 1420 C CA . LEU A 1 180 ? 12.150 -7.908 -21.922 1.00 91.00 180 LEU A CA 1
ATOM 1421 C C . LEU A 1 180 ? 13.029 -7.426 -23.092 1.00 91.00 180 LEU A C 1
ATOM 1423 O O . LEU A 1 180 ? 13.446 -6.276 -23.115 1.00 91.00 180 LEU A O 1
ATOM 1427 N N . THR A 1 181 ? 13.313 -8.277 -24.075 1.00 89.88 181 THR A N 1
ATOM 1428 C CA . THR A 1 181 ? 14.206 -7.927 -25.192 1.00 89.88 181 THR A CA 1
ATOM 1429 C C . THR A 1 181 ? 13.514 -7.161 -26.318 1.00 89.88 181 THR A C 1
ATOM 1431 O O . THR A 1 181 ? 14.190 -6.414 -27.018 1.00 89.88 181 THR A O 1
ATOM 1434 N N . ASN A 1 182 ? 12.191 -7.294 -26.477 1.00 90.81 182 ASN A N 1
ATOM 1435 C CA . ASN A 1 182 ? 11.437 -6.681 -27.581 1.00 90.81 182 ASN A CA 1
ATOM 1436 C C . ASN A 1 182 ? 11.479 -5.147 -27.558 1.00 90.81 182 ASN A C 1
ATOM 1438 O O . ASN A 1 182 ? 11.286 -4.504 -28.585 1.00 90.81 182 ASN A O 1
ATOM 1442 N N . PHE A 1 183 ? 11.777 -4.542 -26.405 1.00 92.88 183 PHE A N 1
ATOM 1443 C CA . PHE A 1 183 ? 12.026 -3.103 -26.318 1.00 92.88 183 PHE A CA 1
ATOM 1444 C C . PHE A 1 183 ? 13.249 -2.668 -27.148 1.00 92.88 183 PHE A C 1
ATOM 1446 O O . PHE A 1 183 ? 13.254 -1.571 -27.706 1.00 92.88 183 PHE A O 1
ATOM 1453 N N . TRP A 1 184 ? 14.261 -3.528 -27.279 1.00 90.88 184 TRP A N 1
ATOM 1454 C CA . TRP A 1 184 ? 15.438 -3.285 -28.115 1.00 90.88 184 TRP A CA 1
ATOM 1455 C C . TRP A 1 184 ? 15.240 -3.801 -29.531 1.00 90.88 184 TRP A C 1
ATOM 1457 O O . TRP A 1 184 ? 15.436 -3.039 -30.477 1.00 90.88 184 TRP A O 1
ATOM 1467 N N . ASP A 1 185 ? 14.860 -5.071 -29.658 1.00 87.56 185 ASP A N 1
ATOM 1468 C CA . ASP A 1 185 ? 14.773 -5.786 -30.928 1.00 87.56 185 ASP A CA 1
ATOM 1469 C C . ASP A 1 185 ? 13.688 -6.870 -30.865 1.00 87.56 185 ASP A C 1
ATOM 1471 O O . ASP A 1 185 ? 13.665 -7.699 -29.950 1.00 87.56 185 ASP A O 1
ATOM 1475 N N . THR A 1 186 ? 12.783 -6.838 -31.838 1.00 87.81 186 THR A N 1
ATOM 1476 C CA . THR A 1 186 ? 11.666 -7.782 -32.004 1.00 87.81 186 THR A CA 1
ATOM 1477 C C . THR A 1 186 ? 11.958 -8.897 -33.009 1.00 87.81 186 THR A C 1
ATOM 1479 O O . THR A 1 186 ? 11.134 -9.788 -33.220 1.00 87.81 186 THR A O 1
ATOM 1482 N N . ASN A 1 187 ? 13.138 -8.870 -33.614 1.00 84.44 187 ASN A N 1
ATOM 1483 C CA . ASN A 1 187 ? 13.591 -9.700 -34.712 1.00 84.44 187 ASN A CA 1
ATOM 1484 C C . ASN A 1 187 ? 12.739 -9.620 -35.992 1.00 84.44 187 ASN A C 1
ATOM 1486 O O . ASN A 1 187 ? 12.638 -10.605 -36.732 1.00 84.44 187 ASN A O 1
ATOM 1490 N N . VAL A 1 188 ? 12.109 -8.475 -36.269 1.00 84.62 188 VAL A N 1
ATOM 1491 C CA . VAL A 1 188 ? 11.258 -8.308 -37.463 1.00 84.62 188 VAL A CA 1
ATOM 1492 C C . VAL A 1 188 ? 12.000 -7.657 -38.626 1.00 84.62 188 VAL A C 1
ATOM 1494 O O . VAL A 1 188 ? 11.590 -7.822 -39.774 1.00 84.62 188 VAL A O 1
ATOM 1497 N N . TYR A 1 189 ? 13.096 -6.946 -38.360 1.00 85.62 189 TYR A N 1
ATOM 1498 C CA . TYR A 1 189 ? 13.944 -6.350 -39.382 1.00 85.62 189 TYR A CA 1
ATOM 1499 C C . TYR A 1 189 ? 15.073 -7.298 -39.807 1.00 85.62 189 TYR A C 1
ATOM 1501 O O . TYR A 1 189 ? 15.915 -7.733 -39.022 1.00 85.62 189 TYR A O 1
ATOM 1509 N N . ASP A 1 190 ? 15.108 -7.608 -41.096 1.00 81.25 190 ASP A N 1
ATOM 1510 C CA . ASP A 1 190 ? 16.082 -8.494 -41.742 1.00 81.25 190 ASP A CA 1
ATOM 1511 C C . ASP A 1 190 ? 16.693 -7.829 -42.993 1.00 81.25 190 ASP A C 1
ATOM 1513 O O . ASP A 1 190 ? 17.091 -8.481 -43.956 1.00 81.25 190 ASP A O 1
ATOM 1517 N N . GLY A 1 191 ? 16.725 -6.492 -43.012 1.00 79.50 191 GLY A N 1
ATOM 1518 C CA . GLY A 1 191 ? 17.201 -5.707 -44.155 1.00 79.50 191 GLY A CA 1
ATOM 1519 C C . GLY A 1 191 ? 16.190 -5.553 -45.298 1.00 79.50 191 GLY A C 1
ATOM 1520 O O . GLY A 1 191 ? 16.523 -4.932 -46.315 1.00 79.50 191 GLY A O 1
ATOM 1521 N N . GLN A 1 192 ? 14.966 -6.076 -45.150 1.00 80.94 192 GLN A N 1
ATOM 1522 C CA . GLN A 1 192 ? 13.846 -5.810 -46.057 1.00 80.94 192 GLN A CA 1
ATOM 1523 C C . GLN A 1 192 ? 13.423 -4.332 -46.069 1.00 80.94 192 GLN A C 1
ATOM 1525 O O . GLN A 1 192 ? 13.888 -3.513 -45.278 1.00 80.94 192 GLN A O 1
ATOM 1530 N N . SER A 1 193 ? 12.552 -3.972 -47.021 1.00 85.88 193 SER A N 1
ATOM 1531 C CA . SER A 1 193 ? 12.087 -2.591 -47.162 1.00 85.88 193 SER A CA 1
ATOM 1532 C C . SER A 1 193 ? 11.329 -2.124 -45.912 1.00 85.88 193 SER A C 1
ATOM 1534 O O . SER A 1 193 ? 10.381 -2.798 -45.506 1.00 85.88 193 SER A O 1
ATOM 1536 N N . PRO A 1 194 ? 11.684 -0.950 -45.354 1.00 88.00 194 PRO A N 1
ATOM 1537 C CA . PRO A 1 194 ? 11.011 -0.358 -44.201 1.00 88.00 194 PRO A CA 1
ATOM 1538 C C . PRO A 1 194 ? 9.507 -0.171 -44.395 1.00 88.00 194 PRO A C 1
ATOM 1540 O O . PRO A 1 194 ? 8.744 -0.279 -43.443 1.00 88.00 194 PRO A O 1
ATOM 1543 N N . ASP A 1 195 ? 9.074 0.081 -45.633 1.00 88.44 195 ASP A N 1
ATOM 1544 C CA . ASP A 1 195 ? 7.669 0.336 -45.967 1.00 88.44 195 ASP A CA 1
ATOM 1545 C C . ASP A 1 195 ? 6.794 -0.930 -45.853 1.00 88.44 195 ASP A C 1
ATOM 1547 O O . ASP A 1 195 ? 5.568 -0.847 -45.916 1.00 88.44 195 ASP A O 1
ATOM 1551 N N . LEU A 1 196 ? 7.412 -2.108 -45.693 1.00 85.25 196 LEU A N 1
ATOM 1552 C CA . LEU A 1 196 ? 6.728 -3.380 -45.440 1.00 85.25 196 LEU A CA 1
ATOM 1553 C C . LEU A 1 196 ? 6.556 -3.676 -43.942 1.00 85.25 196 LEU A C 1
ATOM 1555 O O . LEU A 1 196 ? 5.905 -4.662 -43.596 1.00 85.25 196 LEU A O 1
ATOM 1559 N N . LEU A 1 197 ? 7.139 -2.853 -43.066 1.00 86.62 197 LEU A N 1
ATOM 1560 C CA . LEU A 1 197 ? 7.178 -3.065 -41.622 1.00 86.62 197 LEU A CA 1
ATOM 1561 C C . LEU A 1 197 ? 6.266 -2.067 -40.904 1.00 86.62 197 LEU A C 1
ATOM 1563 O O . LEU A 1 197 ? 6.155 -0.901 -41.285 1.00 86.62 197 LEU A O 1
ATOM 1567 N N . ASP A 1 198 ? 5.628 -2.516 -39.824 1.00 88.50 198 ASP A N 1
ATOM 1568 C CA . ASP A 1 198 ? 4.902 -1.619 -38.927 1.00 88.50 198 ASP A CA 1
ATOM 1569 C C . ASP A 1 198 ? 5.875 -1.021 -37.904 1.00 88.50 198 ASP A C 1
ATOM 1571 O O . ASP A 1 198 ? 6.243 -1.665 -36.924 1.00 88.50 198 ASP A O 1
ATOM 1575 N N . MET A 1 199 ? 6.272 0.235 -38.115 1.00 84.88 199 MET A N 1
ATOM 1576 C CA . MET A 1 199 ? 7.226 0.958 -37.263 1.00 84.88 199 MET A CA 1
ATOM 1577 C C . MET A 1 199 ? 6.767 1.154 -35.804 1.00 84.88 199 MET A C 1
ATOM 1579 O O . MET A 1 199 ? 7.572 1.580 -34.970 1.00 84.88 199 MET A O 1
ATOM 1583 N N . LEU A 1 200 ? 5.496 0.890 -35.475 1.00 86.56 200 LEU A N 1
ATOM 1584 C CA . LEU A 1 200 ? 5.005 0.878 -34.090 1.00 86.56 200 LEU A CA 1
ATOM 1585 C C . LEU A 1 200 ? 5.272 -0.454 -33.375 1.00 86.56 200 LEU A C 1
ATOM 1587 O O . LEU A 1 200 ? 5.237 -0.492 -32.147 1.00 86.56 200 LEU A O 1
ATOM 1591 N N . GLN A 1 201 ? 5.545 -1.517 -34.133 1.00 89.94 201 GLN A N 1
ATOM 1592 C CA . GLN A 1 201 ? 5.707 -2.895 -33.659 1.00 89.94 201 GLN A CA 1
ATOM 1593 C C . GLN A 1 201 ? 7.168 -3.348 -33.578 1.00 89.94 201 GLN A C 1
ATOM 1595 O O . GLN A 1 201 ? 7.422 -4.528 -33.369 1.00 89.94 201 GLN A O 1
ATOM 1600 N N . MET A 1 202 ? 8.119 -2.430 -33.751 1.00 89.00 202 MET A N 1
ATOM 1601 C CA . MET A 1 202 ? 9.549 -2.736 -33.814 1.00 89.00 202 MET A CA 1
ATOM 1602 C C . MET A 1 202 ? 10.269 -2.342 -32.528 1.00 89.00 202 MET A C 1
ATOM 1604 O O . MET A 1 202 ? 9.873 -1.396 -31.839 1.00 89.00 202 MET A O 1
ATOM 1608 N N . GLY A 1 203 ? 11.379 -3.014 -32.241 1.00 91.38 203 GLY A N 1
ATOM 1609 C CA . GLY A 1 203 ? 12.299 -2.593 -31.195 1.00 91.38 203 GLY A CA 1
ATOM 1610 C C . GLY A 1 203 ? 12.956 -1.252 -31.533 1.00 91.38 203 GLY A C 1
ATOM 1611 O O . GLY A 1 203 ? 13.054 -0.851 -32.700 1.00 91.38 203 GLY A O 1
ATOM 1612 N N . LEU A 1 204 ? 13.411 -0.524 -30.510 1.00 93.12 204 LEU A N 1
ATOM 1613 C CA . LEU A 1 204 ? 14.012 0.796 -30.709 1.00 93.12 204 LEU A CA 1
ATOM 1614 C C . LEU A 1 204 ? 15.288 0.724 -31.563 1.00 93.12 204 LEU A C 1
ATOM 1616 O O . LEU A 1 204 ? 15.529 1.622 -32.369 1.00 93.12 204 LEU A O 1
ATOM 1620 N N . ALA A 1 205 ? 16.068 -0.357 -31.453 1.00 90.06 205 ALA A N 1
ATOM 1621 C CA . ALA A 1 205 ? 17.289 -0.533 -32.235 1.00 90.06 205 ALA A CA 1
ATOM 1622 C C . ALA A 1 205 ? 16.991 -0.685 -33.733 1.00 90.06 205 ALA A C 1
ATOM 1624 O O . ALA A 1 205 ? 17.641 -0.043 -34.559 1.00 90.06 205 ALA A O 1
ATOM 1625 N N . GLU A 1 206 ? 15.985 -1.491 -34.081 1.00 89.38 206 GLU A N 1
ATOM 1626 C CA . GLU A 1 206 ? 15.563 -1.712 -35.466 1.00 89.38 206 GLU A CA 1
ATOM 1627 C C . GLU A 1 206 ? 15.027 -0.410 -36.084 1.00 89.38 206 GLU A C 1
ATOM 1629 O O . GLU A 1 206 ? 15.450 -0.010 -37.173 1.00 89.38 206 GLU A O 1
ATOM 1634 N N . TYR A 1 207 ? 14.164 0.307 -35.351 1.00 92.81 207 TYR A N 1
ATOM 1635 C CA . TYR A 1 207 ? 13.623 1.598 -35.782 1.00 92.81 207 TYR A CA 1
ATOM 1636 C C . TYR A 1 207 ? 14.731 2.623 -36.058 1.00 92.81 207 TYR A C 1
ATOM 1638 O O . TYR A 1 207 ? 14.714 3.290 -37.100 1.00 92.81 207 TYR A O 1
ATOM 1646 N N . THR A 1 208 ? 15.698 2.754 -35.147 1.00 93.25 208 THR A N 1
ATOM 1647 C CA . THR A 1 208 ? 16.794 3.719 -35.288 1.00 93.25 208 THR A CA 1
ATOM 1648 C C . THR A 1 208 ? 17.734 3.328 -36.423 1.00 93.25 208 THR A C 1
ATOM 1650 O O . THR A 1 208 ? 18.059 4.171 -37.263 1.00 93.25 208 THR A O 1
ATOM 1653 N N . ASN A 1 209 ? 18.134 2.051 -36.497 1.00 89.06 209 ASN A N 1
ATOM 1654 C CA . ASN A 1 209 ? 19.064 1.553 -37.512 1.00 89.06 209 ASN A CA 1
ATOM 1655 C C . ASN A 1 209 ? 18.529 1.804 -38.929 1.00 89.06 209 ASN A C 1
ATOM 1657 O O . ASN A 1 209 ? 19.266 2.268 -39.798 1.00 89.06 209 ASN A O 1
ATOM 1661 N N . MET A 1 210 ? 17.238 1.566 -39.139 1.00 89.31 210 MET A N 1
ATOM 1662 C CA . MET A 1 210 ? 16.584 1.655 -40.439 1.00 89.31 210 MET A CA 1
ATOM 1663 C C . MET A 1 210 ? 16.367 3.093 -40.936 1.00 89.31 210 MET A C 1
ATOM 1665 O O . MET A 1 210 ? 16.417 3.348 -42.141 1.00 89.31 210 MET A O 1
ATOM 1669 N N . ASN A 1 211 ? 16.117 4.039 -40.026 1.00 93.00 211 ASN A N 1
ATOM 1670 C CA . ASN A 1 211 ? 15.655 5.382 -40.386 1.00 93.00 211 ASN A CA 1
ATOM 1671 C C . ASN A 1 211 ? 16.744 6.457 -40.386 1.00 93.00 211 ASN A C 1
ATOM 1673 O O . ASN A 1 211 ? 16.644 7.400 -41.168 1.00 93.00 211 ASN A O 1
ATOM 1677 N N . PHE A 1 212 ? 17.780 6.325 -39.560 1.00 94.19 212 PHE A N 1
ATOM 1678 C CA . PHE A 1 212 ? 18.745 7.397 -39.300 1.00 94.19 212 PHE A CA 1
ATOM 1679 C C . PHE A 1 212 ? 20.153 6.962 -39.665 1.00 94.19 212 PHE A C 1
ATOM 1681 O O . PHE A 1 212 ? 20.504 5.820 -39.410 1.00 94.19 212 PHE A O 1
ATOM 1688 N N . ALA A 1 213 ? 20.969 7.863 -40.218 1.00 90.50 213 ALA A N 1
ATOM 1689 C CA . ALA A 1 213 ? 22.389 7.612 -40.478 1.00 90.50 213 ALA A CA 1
ATOM 1690 C C . ALA A 1 213 ? 23.299 8.255 -39.427 1.00 90.50 213 ALA A C 1
ATOM 1692 O O . ALA A 1 213 ? 22.940 9.269 -38.847 1.00 90.50 213 ALA A O 1
ATOM 1693 N N . SER A 1 214 ? 24.486 7.692 -39.222 1.00 87.12 214 SER A N 1
ATOM 1694 C CA . SER A 1 214 ? 25.604 8.299 -38.484 1.00 87.12 214 SER A CA 1
ATOM 1695 C C . SER A 1 214 ? 26.685 8.774 -39.464 1.00 87.12 214 SER A C 1
ATOM 1697 O O . SER A 1 214 ? 26.645 8.383 -40.634 1.00 87.12 214 SER A O 1
ATOM 1699 N N . ASP A 1 215 ? 27.651 9.587 -39.025 1.00 80.25 215 ASP A N 1
ATOM 1700 C CA . ASP A 1 215 ? 28.600 10.271 -39.921 1.00 80.25 215 ASP A CA 1
ATOM 1701 C C . ASP A 1 215 ? 29.348 9.324 -40.881 1.00 80.25 215 ASP A C 1
ATOM 1703 O O . ASP A 1 215 ? 29.484 9.636 -42.067 1.00 80.25 215 ASP A O 1
ATOM 1707 N N . ASN A 1 216 ? 29.774 8.140 -40.426 1.00 77.69 216 ASN A N 1
ATOM 1708 C CA . ASN A 1 216 ? 30.513 7.178 -41.257 1.00 77.69 216 ASN A CA 1
ATOM 1709 C C . ASN A 1 216 ? 29.616 6.110 -41.910 1.00 77.69 216 ASN A C 1
ATOM 1711 O O . ASN A 1 216 ? 30.122 5.201 -42.571 1.00 77.69 216 ASN A O 1
ATOM 1715 N N . THR A 1 217 ? 28.290 6.213 -41.767 1.00 81.38 217 THR A N 1
ATOM 1716 C CA . THR A 1 217 ? 27.321 5.247 -42.322 1.00 81.38 217 THR A CA 1
ATOM 1717 C C . THR A 1 217 ? 26.364 5.858 -43.345 1.00 81.38 217 THR A C 1
ATOM 1719 O O . THR A 1 217 ? 25.400 5.218 -43.772 1.00 81.38 217 THR A O 1
ATOM 1722 N N . ILE A 1 218 ? 26.633 7.093 -43.777 1.00 86.19 218 ILE A N 1
ATOM 1723 C CA . ILE A 1 218 ? 25.885 7.761 -44.844 1.00 86.19 218 ILE A CA 1
ATOM 1724 C C . ILE A 1 218 ? 26.158 7.054 -46.180 1.00 86.19 218 ILE A C 1
ATOM 1726 O O . ILE A 1 218 ? 27.284 7.034 -46.674 1.00 86.19 218 ILE A O 1
ATOM 1730 N N . PHE A 1 219 ? 25.096 6.528 -46.791 1.00 84.81 219 PHE A N 1
ATOM 1731 C CA . PHE A 1 219 ? 25.094 5.887 -48.110 1.00 84.81 219 PHE A CA 1
ATOM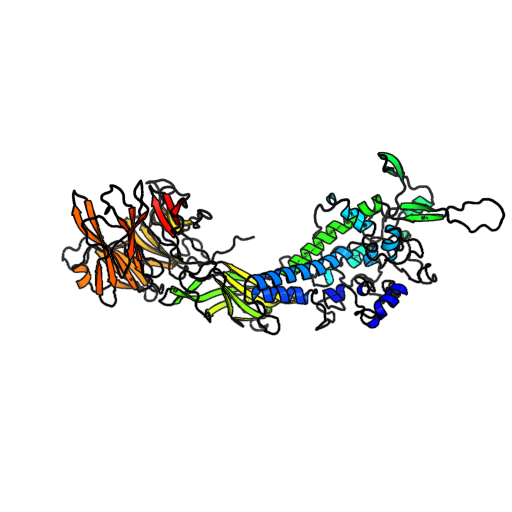 1732 C C . PHE A 1 219 ? 26.079 4.716 -48.279 1.00 84.81 219 PHE A C 1
ATOM 1734 O O . PHE A 1 219 ? 26.776 4.601 -49.294 1.00 84.81 219 PHE A O 1
ATOM 1741 N N . THR A 1 220 ? 26.161 3.843 -47.273 1.00 77.38 220 THR A N 1
ATOM 1742 C CA . THR A 1 220 ? 27.027 2.657 -47.313 1.00 77.38 220 THR A CA 1
ATOM 1743 C C . THR A 1 220 ? 26.372 1.422 -47.947 1.00 77.38 220 THR A C 1
ATOM 1745 O O . THR A 1 220 ? 26.995 0.360 -48.008 1.00 77.38 220 THR A O 1
ATOM 1748 N N . GLU A 1 221 ? 25.159 1.539 -48.502 1.00 74.44 221 GLU A N 1
ATOM 1749 C CA . GLU A 1 221 ? 24.373 0.425 -49.056 1.00 74.44 221 GLU A CA 1
ATOM 1750 C C . GLU A 1 221 ? 25.031 -0.281 -50.254 1.00 74.44 221 GLU A C 1
ATOM 1752 O O . GLU A 1 221 ? 24.691 -1.419 -50.571 1.00 74.44 221 GLU A O 1
ATOM 1757 N N . SER A 1 222 ? 25.969 0.380 -50.940 1.00 59.38 222 SER A N 1
ATOM 1758 C CA . SER A 1 222 ? 26.656 -0.149 -52.127 1.00 59.38 222 SER A CA 1
ATOM 1759 C C . SER A 1 222 ? 28.024 -0.779 -51.839 1.00 59.38 222 SER A C 1
ATOM 1761 O O . SER A 1 222 ? 28.679 -1.254 -52.766 1.00 59.38 222 SER A O 1
ATOM 1763 N N . ASN A 1 223 ? 28.482 -0.784 -50.584 1.00 59.41 223 ASN A N 1
ATOM 1764 C CA . ASN A 1 223 ? 29.832 -1.217 -50.202 1.00 59.41 223 ASN A CA 1
ATOM 1765 C C . ASN A 1 223 ? 29.859 -2.636 -49.609 1.00 59.41 223 ASN A C 1
ATOM 1767 O O . ASN A 1 223 ? 30.260 -2.835 -48.467 1.00 59.41 223 ASN A O 1
ATOM 1771 N N . LEU A 1 224 ? 29.483 -3.643 -50.403 1.00 51.94 224 LEU A N 1
ATOM 1772 C CA . LEU A 1 224 ? 29.650 -5.054 -50.012 1.00 51.94 224 LEU A CA 1
ATOM 1773 C C . LEU A 1 224 ? 31.115 -5.540 -50.152 1.00 51.94 224 LEU A C 1
ATOM 1775 O O . LEU A 1 224 ? 31.594 -6.313 -49.321 1.00 51.94 224 LEU A O 1
ATOM 1779 N N . ASP A 1 225 ? 31.853 -5.010 -51.141 1.00 44.94 225 ASP A N 1
ATOM 1780 C CA . ASP A 1 225 ? 33.205 -5.466 -51.529 1.00 44.94 225 ASP A CA 1
ATOM 1781 C C . ASP A 1 225 ? 34.293 -4.368 -51.526 1.00 44.94 225 ASP A C 1
ATOM 1783 O O . ASP A 1 225 ? 35.428 -4.603 -51.950 1.00 44.94 225 ASP A O 1
ATOM 1787 N N . ALA A 1 226 ? 33.997 -3.156 -51.044 1.00 41.91 226 ALA A N 1
ATOM 1788 C CA . ALA A 1 226 ? 35.002 -2.097 -50.949 1.00 41.91 226 ALA A CA 1
ATOM 1789 C C . ALA A 1 226 ? 35.966 -2.409 -49.793 1.00 41.91 226 ALA A C 1
ATOM 1791 O O . ALA A 1 226 ? 35.611 -2.298 -48.620 1.00 41.91 226 ALA A O 1
ATOM 1792 N N . GLY A 1 227 ? 37.176 -2.860 -50.129 1.00 40.16 227 GLY A N 1
ATOM 1793 C CA . GLY A 1 227 ? 38.235 -3.122 -49.160 1.00 40.16 227 GLY A CA 1
ATOM 1794 C C . GLY A 1 227 ? 38.412 -1.938 -48.215 1.00 40.16 227 GLY A C 1
ATOM 1795 O O . GLY A 1 227 ? 38.638 -0.830 -48.684 1.00 40.16 227 GLY A O 1
ATOM 1796 N N . SER A 1 228 ? 38.265 -2.217 -46.917 1.00 39.69 228 SER A N 1
ATOM 1797 C CA . SER A 1 228 ? 38.622 -1.391 -45.762 1.00 39.69 228 SER A CA 1
ATOM 1798 C C . SER A 1 228 ? 38.606 0.126 -45.993 1.00 39.69 228 SER A C 1
ATOM 1800 O O . SER A 1 228 ? 39.527 0.687 -46.599 1.00 39.69 228 SER A O 1
ATOM 1802 N N . ASN A 1 229 ? 37.680 0.819 -45.326 1.00 47.31 229 ASN A N 1
ATOM 1803 C CA . ASN A 1 229 ? 37.987 2.170 -44.857 1.00 47.31 229 ASN A CA 1
ATOM 1804 C C . ASN A 1 229 ? 39.338 2.145 -44.106 1.00 47.31 229 ASN A C 1
ATOM 1806 O O . ASN A 1 229 ? 39.831 1.086 -43.715 1.00 47.31 229 ASN A O 1
ATOM 1810 N N . SER A 1 230 ? 39.989 3.291 -43.915 1.00 43.72 230 SER A N 1
ATOM 1811 C CA . SER A 1 230 ? 41.339 3.376 -43.321 1.00 43.72 230 SER A CA 1
ATOM 1812 C C . SER A 1 230 ? 41.503 2.726 -41.928 1.00 43.72 230 SER A C 1
ATOM 1814 O O . SER A 1 230 ? 42.623 2.645 -41.429 1.00 43.72 230 SER A O 1
ATOM 1816 N N . ASP A 1 231 ? 40.410 2.278 -41.308 1.00 48.38 231 ASP A N 1
ATOM 1817 C CA . ASP A 1 231 ? 40.300 1.573 -40.029 1.00 48.38 231 ASP A CA 1
ATOM 1818 C C . ASP A 1 231 ? 40.093 0.042 -40.141 1.00 48.38 231 ASP A C 1
ATOM 1820 O O . ASP A 1 231 ? 40.218 -0.656 -39.134 1.00 48.38 231 ASP A O 1
ATOM 1824 N N . GLY A 1 232 ? 39.819 -0.503 -41.333 1.00 52.16 232 GLY A N 1
ATOM 1825 C CA . GLY A 1 232 ? 39.581 -1.936 -41.549 1.00 52.16 232 GLY A CA 1
ATOM 1826 C C . GLY A 1 232 ? 38.141 -2.418 -41.324 1.00 52.16 232 GLY A C 1
ATOM 1827 O O . GLY A 1 232 ? 37.909 -3.620 -41.454 1.00 52.16 232 GLY A O 1
ATOM 1828 N N . ILE A 1 233 ? 37.185 -1.534 -41.009 1.00 54.91 233 ILE A N 1
ATOM 1829 C CA . ILE A 1 233 ? 35.804 -1.902 -40.635 1.00 54.91 233 ILE A CA 1
ATOM 1830 C C . ILE A 1 233 ? 34.866 -1.807 -41.852 1.00 54.91 233 ILE A C 1
ATOM 1832 O O . ILE A 1 233 ? 34.934 -0.857 -42.635 1.00 54.91 233 ILE A O 1
ATOM 1836 N N . LYS A 1 234 ? 33.993 -2.810 -42.034 1.00 61.03 234 LYS A N 1
ATOM 1837 C CA . LYS A 1 234 ? 32.946 -2.826 -43.071 1.00 61.03 234 LYS A CA 1
ATOM 1838 C C . LYS A 1 234 ? 31.634 -2.313 -42.479 1.00 61.03 234 LYS A C 1
ATOM 1840 O O . LYS A 1 234 ? 31.076 -2.974 -41.616 1.00 61.03 234 LYS A O 1
ATOM 1845 N N . TYR A 1 235 ? 31.119 -1.189 -42.970 1.00 65.19 235 TYR A N 1
ATOM 1846 C CA . TYR A 1 235 ? 29.790 -0.691 -42.602 1.00 65.19 235 TYR A CA 1
ATOM 1847 C C . TYR A 1 235 ? 28.802 -1.042 -43.718 1.00 65.19 235 TYR A C 1
ATOM 1849 O O . TYR A 1 235 ? 28.846 -0.413 -44.772 1.00 65.19 235 TYR A O 1
ATOM 1857 N N . TYR A 1 236 ? 27.925 -2.029 -43.516 1.00 72.56 236 TYR A N 1
ATOM 1858 C CA . TYR A 1 236 ? 26.901 -2.397 -44.502 1.00 72.56 236 TYR A CA 1
ATOM 1859 C C . TYR A 1 236 ? 25.490 -2.185 -43.946 1.00 72.56 236 TYR A C 1
ATOM 1861 O O . TYR A 1 236 ? 24.958 -3.020 -43.216 1.00 72.56 236 TYR A O 1
ATOM 1869 N N . HIS A 1 237 ? 24.865 -1.074 -44.346 1.00 79.19 237 HIS A N 1
ATOM 1870 C CA . HIS A 1 237 ? 23.513 -0.701 -43.926 1.00 79.19 237 HIS A CA 1
ATOM 1871 C C . HIS A 1 237 ? 22.626 -0.486 -45.164 1.00 79.19 237 HIS A C 1
ATOM 1873 O O . HIS A 1 237 ? 22.857 0.460 -45.915 1.00 79.19 237 HIS A O 1
ATOM 1879 N N . PRO A 1 238 ? 21.629 -1.353 -45.429 1.00 80.50 238 PRO A N 1
ATOM 1880 C CA . PRO A 1 238 ? 20.808 -1.299 -46.639 1.00 80.50 238 PRO A CA 1
ATOM 1881 C C . PRO A 1 238 ? 19.815 -0.138 -46.636 1.00 80.50 238 PRO A C 1
ATOM 1883 O O . PRO A 1 238 ? 19.242 0.141 -47.686 1.00 80.50 238 PRO A O 1
ATOM 1886 N N . TYR A 1 239 ? 19.601 0.509 -45.488 1.00 87.69 239 TYR A N 1
ATOM 1887 C CA . TYR A 1 239 ? 18.739 1.668 -45.301 1.00 87.69 239 TYR A CA 1
ATOM 1888 C C . TYR A 1 239 ? 19.352 2.634 -44.274 1.00 87.69 239 TYR A C 1
ATOM 1890 O O . TYR A 1 239 ? 20.109 2.188 -43.411 1.00 87.69 239 TYR A O 1
ATOM 1898 N N . PRO A 1 240 ? 19.043 3.942 -44.339 1.00 90.25 240 PRO A N 1
ATOM 1899 C CA . PRO A 1 240 ? 18.434 4.628 -45.476 1.00 90.25 240 PRO A CA 1
ATOM 1900 C C . PRO A 1 240 ? 19.326 4.578 -46.718 1.00 90.25 240 PRO A C 1
ATOM 1902 O O . PRO A 1 240 ? 20.539 4.759 -46.624 1.00 90.25 240 PRO A O 1
ATOM 1905 N N . ARG A 1 241 ? 18.725 4.362 -47.892 1.00 89.19 241 ARG A N 1
ATOM 1906 C CA . ARG A 1 241 ? 19.464 4.349 -49.162 1.00 89.19 241 ARG A CA 1
ATOM 1907 C C . ARG A 1 241 ? 19.638 5.760 -49.670 1.00 89.19 241 ARG A C 1
ATOM 1909 O O . ARG A 1 241 ? 18.791 6.627 -49.445 1.00 89.19 241 ARG A O 1
ATOM 1916 N N . ARG A 1 242 ? 20.642 5.966 -50.516 1.00 89.75 242 ARG A N 1
ATOM 1917 C CA . ARG A 1 242 ? 20.758 7.195 -51.301 1.00 89.75 242 ARG A CA 1
ATOM 1918 C C . ARG A 1 242 ? 19.506 7.476 -52.121 1.00 89.75 242 ARG A C 1
ATOM 1920 O O . ARG A 1 242 ? 19.068 8.622 -52.196 1.00 89.75 242 ARG A O 1
ATOM 1927 N N . THR A 1 243 ? 18.899 6.432 -52.679 1.00 91.44 243 THR A N 1
ATOM 1928 C CA . THR A 1 243 ? 17.655 6.526 -53.455 1.00 91.44 243 THR A CA 1
ATOM 1929 C C . THR A 1 243 ? 16.423 6.840 -52.610 1.00 91.44 243 THR A C 1
ATOM 1931 O O . THR A 1 243 ? 15.456 7.352 -53.159 1.00 91.44 243 THR A O 1
ATOM 1934 N N . SER A 1 244 ? 16.459 6.606 -51.293 1.00 93.12 244 SER A N 1
ATOM 1935 C CA . SER A 1 244 ? 15.373 6.962 -50.365 1.00 93.12 244 SER A CA 1
ATOM 1936 C C . SER A 1 244 ? 15.317 8.469 -50.072 1.00 93.12 244 SER A C 1
ATOM 1938 O O . SER A 1 244 ? 14.437 8.946 -49.353 1.00 93.12 244 SER A O 1
ATOM 1940 N N . THR A 1 245 ? 16.269 9.243 -50.603 1.00 94.75 245 THR A N 1
ATOM 1941 C CA . THR A 1 245 ? 16.427 10.672 -50.326 1.00 94.75 245 THR A CA 1
ATOM 1942 C C . THR A 1 245 ? 16.164 11.540 -51.551 1.00 94.75 245 THR A C 1
ATOM 1944 O O . THR A 1 245 ? 16.202 11.092 -52.698 1.00 94.75 245 THR A O 1
ATOM 1947 N N . ASN A 1 246 ? 15.970 12.838 -51.329 1.00 94.81 246 ASN A N 1
ATOM 1948 C CA . ASN A 1 246 ? 15.892 13.823 -52.405 1.00 94.81 246 ASN A CA 1
ATOM 1949 C C . ASN A 1 246 ? 17.277 14.276 -52.928 1.00 94.81 246 ASN A C 1
ATOM 1951 O O . ASN A 1 246 ? 17.339 15.257 -53.673 1.00 94.81 246 ASN A O 1
ATOM 1955 N N . VAL A 1 247 ? 18.375 13.580 -52.588 1.00 91.56 247 VAL A N 1
ATOM 1956 C CA . VAL A 1 247 ? 19.757 13.990 -52.914 1.00 91.56 247 VAL A CA 1
ATOM 1957 C C . VAL A 1 247 ? 19.981 14.234 -54.402 1.00 91.56 247 VAL A C 1
ATOM 1959 O O . VAL A 1 247 ? 20.750 15.119 -54.770 1.00 91.56 247 VAL A O 1
ATOM 1962 N N . GLN A 1 248 ? 19.272 13.515 -55.278 1.00 89.75 248 GLN A N 1
ATOM 1963 C CA . GLN A 1 248 ? 19.380 13.724 -56.721 1.00 89.75 248 GLN A CA 1
ATOM 1964 C C . GLN A 1 248 ? 18.989 15.156 -57.121 1.00 89.75 248 GLN A C 1
ATOM 1966 O O . GLN A 1 248 ? 19.675 15.766 -57.933 1.00 89.75 248 GLN A O 1
ATOM 1971 N N . LYS A 1 249 ? 17.988 15.759 -56.463 1.00 91.94 249 LYS A N 1
ATOM 1972 C CA . LYS A 1 249 ? 17.603 17.162 -56.702 1.00 91.94 249 LYS A CA 1
ATOM 1973 C C . LYS A 1 249 ? 18.734 18.136 -56.372 1.00 91.94 249 LYS A C 1
ATOM 1975 O O . LYS A 1 249 ? 18.883 19.152 -57.046 1.00 91.94 249 LYS A O 1
ATOM 1980 N N . TYR A 1 250 ? 19.526 17.844 -55.340 1.00 89.06 250 TYR A N 1
ATOM 1981 C CA . TYR A 1 250 ? 20.702 18.644 -54.996 1.00 89.06 250 TYR A CA 1
ATOM 1982 C C . TYR A 1 250 ? 21.812 18.486 -56.040 1.00 89.06 250 TYR A C 1
ATOM 1984 O O . TYR A 1 250 ? 22.428 19.469 -56.452 1.00 89.06 250 TYR A O 1
ATOM 1992 N N . LEU A 1 251 ? 22.045 17.259 -56.511 1.00 85.94 251 LEU A N 1
ATOM 1993 C CA . LEU A 1 251 ? 23.045 16.976 -57.545 1.00 85.94 251 LEU A CA 1
ATOM 1994 C C . LEU A 1 251 ? 22.695 17.644 -58.879 1.00 85.94 251 LEU A C 1
ATOM 1996 O O . LEU A 1 251 ? 23.586 18.207 -59.512 1.00 85.94 251 LEU A O 1
ATOM 2000 N N . ASP A 1 252 ? 21.411 17.666 -59.230 1.00 87.50 252 ASP A N 1
ATOM 2001 C CA . ASP A 1 252 ? 20.874 18.308 -60.434 1.00 87.50 252 ASP A CA 1
ATOM 2002 C C . ASP A 1 252 ? 20.775 19.844 -60.309 1.00 87.50 252 ASP A C 1
ATOM 2004 O O . ASP A 1 252 ? 20.402 20.522 -61.265 1.00 87.50 252 ASP A O 1
ATOM 2008 N N . GLY A 1 253 ? 21.091 20.415 -59.138 1.00 86.25 253 GLY A N 1
ATOM 2009 C CA . GLY A 1 253 ? 21.049 21.861 -58.892 1.00 86.25 253 GLY A CA 1
ATOM 2010 C C . GLY A 1 253 ? 19.638 22.454 -58.806 1.00 86.25 253 GLY A C 1
ATOM 2011 O O . GLY A 1 253 ? 19.471 23.661 -58.958 1.00 86.25 253 GLY A O 1
ATOM 2012 N N . VAL A 1 254 ? 18.618 21.621 -58.575 1.00 92.38 254 VAL A N 1
ATOM 2013 C CA . VAL A 1 254 ? 17.203 22.034 -58.502 1.00 92.38 254 VAL A CA 1
ATOM 2014 C C . VAL A 1 254 ? 16.645 22.049 -57.077 1.00 92.38 254 VAL A C 1
ATOM 2016 O O . VAL A 1 254 ? 15.523 22.513 -56.859 1.00 92.38 254 VAL A O 1
ATOM 2019 N N . LEU A 1 255 ? 17.404 21.551 -56.095 1.00 91.50 255 LEU A N 1
ATOM 2020 C CA . LEU A 1 255 ? 17.077 21.722 -54.682 1.00 91.50 255 LEU A CA 1
ATOM 2021 C C . LEU A 1 255 ? 17.256 23.195 -54.295 1.00 91.50 255 LEU A C 1
ATOM 2023 O O . LEU A 1 255 ? 18.236 23.823 -54.687 1.00 91.50 255 LEU A O 1
ATOM 2027 N N . ARG A 1 256 ? 16.307 23.752 -53.540 1.00 90.75 256 ARG A N 1
ATOM 2028 C CA . ARG A 1 256 ? 16.385 25.137 -53.060 1.00 90.75 256 ARG A CA 1
ATOM 2029 C C . ARG A 1 256 ? 17.067 25.168 -51.692 1.00 90.75 256 ARG A C 1
ATOM 2031 O O . ARG A 1 256 ? 16.744 24.304 -50.881 1.00 90.75 256 ARG A O 1
ATOM 2038 N N . PRO A 1 257 ? 17.975 26.124 -51.436 1.00 90.12 257 PRO A N 1
ATOM 2039 C CA . PRO A 1 257 ? 18.544 26.287 -50.109 1.00 90.12 257 PRO A CA 1
ATOM 2040 C C . PRO A 1 257 ? 17.514 26.882 -49.142 1.00 90.12 257 PRO A C 1
ATOM 2042 O O . PRO A 1 257 ? 16.602 27.608 -49.550 1.00 90.12 257 PRO A O 1
ATOM 2045 N N . GLU A 1 258 ? 17.693 26.589 -47.862 1.00 91.94 258 GLU A N 1
ATOM 2046 C CA . GLU A 1 258 ? 16.932 27.138 -46.744 1.00 91.94 258 GLU A CA 1
ATOM 2047 C C . GLU A 1 258 ? 17.711 28.279 -46.090 1.00 91.94 258 GLU A C 1
ATOM 2049 O O . GLU A 1 258 ? 18.944 28.276 -46.099 1.00 91.94 258 GLU A O 1
ATOM 2054 N N . ILE A 1 259 ? 16.992 29.252 -45.525 1.00 88.06 259 ILE A N 1
ATOM 2055 C CA . ILE A 1 259 ? 17.607 30.302 -44.710 1.00 88.06 259 ILE A CA 1
ATOM 2056 C C . ILE A 1 259 ? 17.912 29.699 -43.342 1.00 88.06 259 ILE A C 1
ATOM 2058 O O . ILE A 1 259 ? 17.002 29.256 -42.645 1.00 88.06 259 ILE A O 1
ATOM 2062 N N . VAL A 1 260 ? 19.184 29.711 -42.968 1.00 84.44 260 VAL A N 1
ATOM 2063 C CA . VAL A 1 260 ? 19.668 29.329 -41.640 1.00 84.44 260 VAL A CA 1
ATOM 2064 C C . VAL A 1 260 ? 20.286 30.546 -40.967 1.00 84.44 260 VAL A C 1
ATOM 2066 O O . VAL A 1 260 ? 20.632 31.513 -41.636 1.00 84.44 260 VAL A O 1
ATOM 2069 N N . PHE A 1 261 ? 20.422 30.524 -39.648 1.00 78.62 261 PHE A N 1
ATOM 2070 C CA . PHE A 1 261 ? 21.128 31.575 -38.920 1.00 78.62 261 PHE A CA 1
ATOM 2071 C C . PHE A 1 261 ? 22.463 31.012 -38.442 1.00 78.62 261 PHE A C 1
ATOM 2073 O O . PHE A 1 261 ? 22.488 29.948 -37.824 1.00 78.62 261 PHE A O 1
ATOM 2080 N N . GLY A 1 262 ? 23.563 31.688 -38.780 1.00 69.50 262 GLY A N 1
ATOM 2081 C CA . GLY A 1 262 ? 24.891 31.332 -38.280 1.00 69.50 262 GLY A CA 1
ATOM 2082 C C . GLY A 1 262 ? 25.013 31.549 -36.769 1.00 69.50 262 GLY A C 1
ATOM 2083 O O . GLY A 1 262 ? 24.142 32.154 -36.143 1.00 69.50 262 GLY A O 1
ATOM 2084 N N . GLU A 1 263 ? 26.123 31.105 -36.170 1.00 66.38 263 GLU A N 1
ATOM 2085 C CA . GLU A 1 263 ? 26.431 31.369 -34.748 1.00 66.38 263 GLU A CA 1
ATOM 2086 C C . GLU A 1 263 ? 26.503 32.876 -34.422 1.00 66.38 263 GLU A C 1
ATOM 2088 O O . GLU A 1 263 ? 26.300 33.292 -33.283 1.00 66.38 263 GLU A O 1
ATOM 2093 N N . ASP A 1 264 ? 26.754 33.708 -35.434 1.00 78.06 264 ASP A N 1
ATOM 2094 C CA . ASP A 1 264 ? 26.736 35.171 -35.379 1.00 78.06 264 ASP A CA 1
ATOM 2095 C C . ASP A 1 264 ? 25.324 35.781 -35.504 1.00 78.06 264 ASP A C 1
ATOM 2097 O O . ASP A 1 264 ? 25.172 37.006 -35.509 1.00 78.06 264 ASP A O 1
ATOM 2101 N N . ASN A 1 265 ? 24.290 34.936 -35.575 1.00 76.56 265 ASN A N 1
ATOM 2102 C CA . ASN A 1 265 ? 22.885 35.289 -35.768 1.00 76.56 265 ASN A CA 1
ATOM 2103 C C . ASN A 1 265 ? 22.609 36.037 -37.089 1.00 76.56 265 ASN A C 1
ATOM 2105 O O . ASN A 1 265 ? 21.622 36.772 -37.210 1.00 76.56 265 ASN A O 1
ATOM 2109 N N . VAL A 1 266 ? 23.479 35.865 -38.090 1.00 86.19 266 VAL A N 1
ATOM 2110 C CA . VAL A 1 266 ? 23.310 36.426 -39.434 1.00 86.19 266 VAL A CA 1
ATOM 2111 C C . VAL A 1 266 ? 22.610 35.398 -40.334 1.00 86.19 266 VAL A C 1
ATOM 2113 O O . VAL A 1 266 ? 22.966 34.218 -40.296 1.00 86.19 266 VAL A O 1
ATOM 2116 N N . PRO A 1 267 ? 21.617 35.807 -41.154 1.00 84.38 267 PRO A N 1
ATOM 2117 C CA . PRO A 1 267 ? 21.008 34.918 -42.137 1.00 84.38 267 PRO A CA 1
ATOM 2118 C C . PRO A 1 267 ? 22.036 34.430 -43.166 1.00 84.38 267 PRO A C 1
ATOM 2120 O O . PRO A 1 267 ? 22.638 35.232 -43.881 1.00 84.38 267 PRO A O 1
ATOM 2123 N N . ASP A 1 268 ? 22.171 33.118 -43.278 1.00 84.44 268 ASP A N 1
ATOM 2124 C CA . ASP A 1 268 ? 22.945 32.398 -44.284 1.00 84.44 268 ASP A CA 1
ATOM 2125 C C . ASP A 1 268 ? 22.027 31.404 -45.022 1.00 84.44 268 ASP A C 1
ATOM 2127 O O . ASP A 1 268 ? 20.840 31.266 -44.713 1.00 84.44 268 ASP A O 1
ATOM 2131 N N . THR A 1 269 ? 22.545 30.722 -46.037 1.00 86.56 269 THR A N 1
ATOM 2132 C CA . THR A 1 269 ? 21.807 29.721 -46.807 1.00 86.56 269 THR A CA 1
ATOM 2133 C C . THR A 1 269 ? 22.478 28.360 -46.732 1.00 86.56 269 THR A C 1
ATOM 2135 O O . THR A 1 269 ? 23.670 28.227 -46.999 1.00 86.56 269 THR A O 1
ATOM 2138 N N . SER A 1 270 ? 21.703 27.325 -46.416 1.00 88.56 270 SER A N 1
ATOM 2139 C CA . SER A 1 270 ? 22.183 25.943 -46.330 1.00 88.56 270 SER A CA 1
ATOM 2140 C C . SER A 1 270 ? 21.311 25.008 -47.164 1.00 88.56 270 SER A C 1
ATOM 2142 O O . SER A 1 270 ? 20.146 25.292 -47.430 1.00 88.56 270 SER A O 1
ATOM 2144 N N . PHE A 1 271 ? 21.876 23.883 -47.597 1.00 91.75 271 PHE A N 1
ATOM 2145 C CA . PHE A 1 271 ? 21.123 22.817 -48.255 1.00 91.75 271 PHE A CA 1
ATOM 2146 C C . PHE A 1 271 ? 20.942 21.653 -47.293 1.00 91.75 271 PHE A C 1
ATOM 2148 O O . PHE A 1 271 ? 21.906 21.224 -46.661 1.00 91.75 271 PHE A O 1
ATOM 2155 N N . TYR A 1 272 ? 19.738 21.093 -47.270 1.00 94.62 272 TYR A N 1
ATOM 2156 C CA . TYR A 1 272 ? 19.423 19.893 -46.510 1.00 94.62 272 TYR A CA 1
ATOM 2157 C C . TYR A 1 272 ? 18.814 18.845 -47.422 1.00 94.62 272 TYR A C 1
ATOM 2159 O O . TYR A 1 272 ? 17.895 19.110 -48.200 1.00 94.62 272 TYR A O 1
ATOM 2167 N N . ILE A 1 273 ? 19.388 17.651 -47.372 1.00 95.69 273 ILE A N 1
ATOM 2168 C CA . ILE A 1 273 ? 18.836 16.491 -48.051 1.00 95.69 273 ILE A CA 1
ATOM 2169 C C . ILE A 1 273 ? 17.805 15.884 -47.113 1.00 95.69 273 ILE A C 1
ATOM 2171 O O . ILE A 1 273 ? 18.122 15.624 -45.957 1.00 95.69 273 ILE A O 1
ATOM 2175 N N . ALA A 1 274 ? 16.610 15.623 -47.633 1.00 97.00 274 ALA A N 1
ATOM 2176 C CA . ALA A 1 274 ? 15.537 14.959 -46.907 1.00 97.00 274 ALA A CA 1
ATOM 2177 C C . ALA A 1 274 ? 15.488 13.473 -47.272 1.00 97.00 274 ALA A C 1
ATOM 2179 O O . ALA A 1 274 ? 15.602 13.116 -48.454 1.00 97.00 274 ALA A O 1
ATOM 2180 N N . LYS A 1 275 ? 15.242 12.614 -46.282 1.00 96.19 275 LYS A N 1
ATOM 2181 C CA . LYS A 1 275 ? 14.790 11.232 -46.488 1.00 96.19 275 LYS A CA 1
ATOM 2182 C C . LYS A 1 275 ? 13.282 11.263 -46.705 1.00 96.19 275 LYS A C 1
ATOM 2184 O O . LYS A 1 275 ? 12.543 11.728 -45.844 1.00 96.19 275 LYS A O 1
ATOM 2189 N N . ILE A 1 276 ? 12.831 10.801 -47.867 1.00 95.38 276 ILE A N 1
ATOM 2190 C CA . ILE A 1 276 ? 11.447 10.977 -48.339 1.00 95.38 276 ILE A CA 1
ATOM 2191 C C . ILE A 1 276 ? 10.703 9.659 -48.584 1.00 95.38 276 ILE A C 1
ATOM 2193 O O . ILE A 1 276 ? 9.506 9.696 -48.857 1.00 95.38 276 ILE A O 1
ATOM 2197 N N . GLN A 1 277 ? 11.402 8.524 -48.537 1.00 92.62 277 GLN A N 1
ATOM 2198 C CA . GLN A 1 277 ? 10.881 7.173 -48.776 1.00 92.62 277 GLN A CA 1
ATOM 2199 C C . GLN A 1 277 ? 11.563 6.168 -47.831 1.00 92.62 277 GLN A C 1
ATOM 2201 O O . GLN A 1 277 ? 12.521 6.535 -47.139 1.00 92.62 277 GLN A O 1
ATOM 2206 N N . ASP A 1 278 ? 11.090 4.917 -47.835 1.00 92.12 278 ASP A N 1
ATOM 2207 C CA . ASP A 1 278 ? 11.634 3.794 -47.067 1.00 92.12 278 ASP A CA 1
ATOM 2208 C C . ASP A 1 278 ? 11.684 4.080 -45.554 1.00 92.12 278 ASP A C 1
ATOM 2210 O O . ASP A 1 278 ? 12.761 4.188 -44.963 1.00 92.12 278 ASP A O 1
ATOM 2214 N N . GLY A 1 279 ? 10.519 4.222 -44.916 1.00 91.31 279 GLY A N 1
ATOM 2215 C CA . GLY A 1 279 ? 10.356 4.437 -43.469 1.00 91.31 279 GLY A CA 1
ATOM 2216 C C . GLY A 1 279 ? 10.008 5.881 -43.087 1.00 91.31 279 GLY A C 1
ATOM 2217 O O . GLY A 1 279 ? 9.387 6.611 -43.857 1.00 91.31 279 GLY A O 1
ATOM 2218 N N . GLU A 1 280 ? 10.432 6.322 -41.902 1.00 92.69 280 GLU A N 1
ATOM 2219 C CA . GLU A 1 280 ? 10.146 7.659 -41.360 1.00 92.69 280 GLU A CA 1
ATOM 2220 C C . GLU A 1 280 ? 10.730 8.760 -42.257 1.00 92.69 280 GLU A C 1
ATOM 2222 O O . GLU A 1 280 ? 11.895 8.699 -42.674 1.00 92.69 280 GLU A O 1
ATOM 2227 N N . ARG A 1 281 ? 9.920 9.782 -42.553 1.00 95.00 281 ARG A N 1
ATOM 2228 C CA . ARG A 1 281 ? 10.370 10.974 -43.276 1.00 95.00 281 ARG A CA 1
ATOM 2229 C C . ARG A 1 281 ? 11.199 11.860 -42.349 1.00 95.00 281 ARG A C 1
ATOM 2231 O O . ARG A 1 281 ? 10.758 12.182 -41.250 1.00 95.00 281 ARG A O 1
ATOM 2238 N N . ILE A 1 282 ? 12.357 12.294 -42.836 1.00 97.00 282 ILE A N 1
ATOM 2239 C CA . ILE A 1 282 ? 13.289 13.154 -42.100 1.00 97.00 282 ILE A CA 1
ATOM 2240 C C . ILE A 1 282 ? 13.648 14.322 -43.014 1.00 97.00 282 ILE A C 1
ATOM 2242 O O . ILE A 1 282 ? 14.292 14.116 -44.047 1.00 97.00 282 ILE A O 1
ATOM 2246 N N . ASP A 1 283 ? 13.189 15.527 -42.675 1.00 96.12 283 ASP A N 1
ATOM 2247 C CA . ASP A 1 283 ? 13.345 16.700 -43.544 1.00 96.12 283 ASP A CA 1
ATOM 2248 C C . ASP A 1 283 ? 14.798 17.211 -43.547 1.00 96.12 283 ASP A C 1
ATOM 2250 O O . ASP A 1 283 ? 15.382 17.392 -44.618 1.00 96.12 283 ASP A O 1
ATOM 2254 N N . HIS A 1 284 ? 15.427 17.307 -42.373 1.00 95.88 284 HIS A N 1
ATOM 2255 C CA . HIS A 1 284 ? 16.864 17.558 -42.216 1.00 95.88 284 HIS A CA 1
ATOM 2256 C C . HIS A 1 284 ? 17.604 16.232 -42.000 1.00 95.88 284 HIS A C 1
ATOM 2258 O O . HIS A 1 284 ? 18.039 15.922 -40.898 1.00 95.88 284 HIS A O 1
ATOM 2264 N N . PHE A 1 285 ? 17.709 15.396 -43.041 1.00 96.12 285 PHE A N 1
ATOM 2265 C CA . PHE A 1 285 ? 18.348 14.077 -42.913 1.00 96.12 285 PHE A CA 1
ATOM 2266 C C . PHE A 1 285 ? 19.878 14.167 -42.901 1.00 96.12 285 PHE A C 1
ATOM 2268 O O . PHE A 1 285 ? 20.520 13.668 -41.984 1.00 96.12 285 PHE A O 1
ATOM 2275 N N . ILE A 1 286 ? 20.473 14.814 -43.907 1.00 94.06 286 ILE A N 1
ATOM 2276 C CA . ILE A 1 286 ? 21.926 15.048 -43.984 1.00 94.06 286 ILE A CA 1
ATOM 2277 C C . ILE A 1 286 ? 22.219 16.385 -44.670 1.00 94.06 286 ILE A C 1
ATOM 2279 O O . ILE A 1 286 ? 21.452 16.848 -45.523 1.00 94.06 286 ILE A O 1
ATOM 2283 N N . LYS A 1 287 ? 23.381 16.971 -44.377 1.00 91.62 287 LYS A N 1
ATOM 2284 C CA . LYS A 1 287 ? 23.856 18.208 -45.007 1.00 91.62 287 LYS A CA 1
ATOM 2285 C C . LYS A 1 287 ? 24.992 17.938 -45.997 1.00 91.62 287 LYS A C 1
ATOM 2287 O O . LYS A 1 287 ? 25.978 17.292 -45.636 1.00 91.62 287 LYS A O 1
ATOM 2292 N N . PRO A 1 288 ? 24.915 18.446 -47.239 1.00 88.19 288 PRO A N 1
ATOM 2293 C CA . PRO A 1 288 ? 26.061 18.473 -48.138 1.00 88.19 288 PRO A CA 1
ATOM 2294 C C . PRO A 1 288 ? 27.157 19.407 -47.610 1.00 88.19 288 PRO A C 1
ATOM 2296 O O . PRO A 1 288 ? 26.880 20.524 -47.179 1.00 88.19 288 PRO A O 1
ATOM 2299 N N . THR A 1 289 ? 28.412 18.980 -47.711 1.00 79.31 289 THR A N 1
ATOM 2300 C CA . THR A 1 289 ? 29.590 19.780 -47.361 1.00 79.31 289 THR A CA 1
ATOM 2301 C C . THR A 1 289 ? 30.637 19.741 -48.473 1.00 79.31 289 THR A C 1
ATOM 2303 O O . THR A 1 289 ? 30.700 18.805 -49.279 1.00 79.31 289 THR A O 1
ATOM 2306 N N . TYR A 1 290 ? 31.467 20.780 -48.529 1.00 65.50 290 TYR A N 1
ATOM 2307 C CA . TYR A 1 290 ? 32.576 20.893 -49.468 1.00 65.50 290 TYR A CA 1
ATOM 2308 C C . TYR A 1 290 ? 33.879 20.661 -48.709 1.00 65.50 290 TYR A C 1
ATOM 2310 O O . TYR A 1 290 ? 34.349 21.552 -48.008 1.00 65.50 290 TYR A O 1
ATOM 2318 N N . PHE A 1 291 ? 34.487 19.485 -48.867 1.00 50.69 291 PHE A N 1
ATOM 2319 C CA . PHE A 1 291 ? 35.868 19.280 -48.430 1.00 50.69 291 PHE A CA 1
ATOM 2320 C C . PHE A 1 291 ? 36.815 19.350 -49.631 1.00 50.69 291 PHE A C 1
ATOM 2322 O O . PHE A 1 291 ? 36.625 18.676 -50.651 1.00 50.69 291 PHE A O 1
ATOM 2329 N N . SER A 1 292 ? 37.869 20.156 -49.496 1.00 43.06 292 SER A N 1
ATOM 2330 C CA . SER A 1 292 ? 39.080 20.041 -50.303 1.00 43.06 292 SER A CA 1
ATOM 2331 C C . SER A 1 292 ? 39.934 18.927 -49.693 1.00 43.06 292 SER A C 1
ATOM 2333 O O . SER A 1 292 ? 40.350 18.991 -48.538 1.00 43.06 292 SER A O 1
ATOM 2335 N N . LYS A 1 293 ? 40.186 17.853 -50.442 1.00 37.69 293 LYS A N 1
ATOM 2336 C CA . LYS A 1 293 ? 41.211 16.886 -50.032 1.00 37.69 293 LYS A CA 1
ATOM 2337 C C . LYS A 1 293 ? 42.576 17.544 -50.299 1.00 37.69 293 LYS A C 1
ATOM 2339 O O . LYS A 1 293 ? 42.765 18.018 -51.421 1.00 37.69 293 LYS A O 1
ATOM 2344 N N . PRO A 1 294 ? 43.541 17.579 -49.360 1.00 38.34 294 PRO A N 1
ATOM 2345 C CA . PRO A 1 294 ? 44.908 17.921 -49.722 1.00 38.34 294 PRO A CA 1
ATOM 2346 C C . PRO A 1 294 ? 45.436 16.789 -50.606 1.00 38.34 294 PRO A C 1
ATOM 2348 O O . PRO A 1 294 ? 45.594 15.656 -50.149 1.00 38.34 294 PRO A O 1
ATOM 2351 N N . LEU A 1 295 ? 45.674 17.066 -51.886 1.00 43.00 295 LEU A N 1
ATOM 2352 C CA . LEU A 1 295 ? 46.500 16.190 -52.707 1.00 43.00 295 LEU A CA 1
ATOM 2353 C C . LEU A 1 295 ? 47.954 16.440 -52.311 1.00 43.00 295 LEU A C 1
ATOM 2355 O O . LEU A 1 295 ? 48.412 17.582 -52.311 1.00 43.00 295 LEU A O 1
ATOM 2359 N N . ILE A 1 296 ? 48.687 15.374 -51.990 1.00 42.94 296 ILE A N 1
ATOM 2360 C CA . ILE A 1 296 ? 50.148 15.420 -52.014 1.00 42.94 296 ILE A CA 1
ATOM 2361 C C . ILE A 1 296 ? 50.522 15.772 -53.456 1.00 42.94 296 ILE A C 1
ATOM 2363 O O . ILE A 1 296 ? 50.287 14.993 -54.380 1.00 42.94 296 ILE A O 1
ATOM 2367 N N . THR A 1 297 ? 51.019 16.986 -53.654 1.00 40.25 297 THR A N 1
ATOM 2368 C CA . THR A 1 297 ? 51.431 17.498 -54.956 1.00 40.25 297 THR A CA 1
ATOM 2369 C C . THR A 1 297 ? 52.754 16.861 -55.357 1.00 40.25 297 THR A C 1
ATOM 2371 O O . THR A 1 297 ? 53.737 17.019 -54.634 1.00 40.25 297 THR A O 1
ATOM 2374 N N . ASN A 1 298 ? 52.819 16.260 -56.543 1.00 41.22 298 ASN A N 1
ATOM 2375 C CA . ASN A 1 298 ? 54.054 16.332 -57.314 1.00 41.22 298 ASN A CA 1
ATOM 2376 C C . ASN A 1 298 ? 53.959 17.573 -58.205 1.00 41.22 298 ASN A C 1
ATOM 2378 O O . ASN A 1 298 ? 53.057 17.692 -59.027 1.00 41.22 298 ASN A O 1
ATOM 2382 N N . GLU A 1 299 ? 54.866 18.506 -57.924 1.00 46.59 299 GLU A N 1
ATOM 2383 C CA . GLU A 1 299 ? 55.329 19.661 -58.697 1.00 46.59 299 GLU A CA 1
ATOM 2384 C C . GLU A 1 299 ? 54.633 19.899 -60.051 1.00 46.59 299 GLU A C 1
ATOM 2386 O O . GLU A 1 299 ? 55.137 19.472 -61.082 1.00 46.59 299 GLU A O 1
ATOM 2391 N N . THR A 1 300 ? 53.476 20.573 -60.064 1.00 48.78 300 THR A N 1
ATOM 2392 C CA . THR A 1 300 ? 52.984 21.465 -61.146 1.00 48.78 300 THR A CA 1
ATOM 2393 C C . THR A 1 300 ? 51.549 21.925 -60.844 1.00 48.78 300 THR A C 1
ATOM 2395 O O . THR A 1 300 ? 50.592 21.329 -61.308 1.00 48.78 300 THR A O 1
ATOM 2398 N N . GLY A 1 301 ? 51.416 22.993 -60.050 1.00 45.34 301 GLY A N 1
ATOM 2399 C CA . GLY A 1 301 ? 50.330 23.988 -60.126 1.00 45.34 301 GLY A CA 1
ATOM 2400 C C . GLY A 1 301 ? 48.854 23.538 -60.124 1.00 45.34 301 GLY A C 1
ATOM 2401 O O . GLY A 1 301 ? 48.344 23.031 -61.112 1.00 45.34 301 GLY A O 1
ATOM 2402 N N . ASP A 1 302 ? 48.162 23.886 -59.036 1.00 48.56 302 ASP A N 1
ATOM 2403 C CA . ASP A 1 302 ? 46.740 24.263 -58.931 1.00 48.56 302 ASP A CA 1
ATOM 2404 C C . ASP A 1 302 ? 45.676 23.530 -59.771 1.00 48.56 302 ASP A C 1
ATOM 2406 O O . ASP A 1 302 ? 45.313 23.964 -60.861 1.00 48.56 302 ASP A O 1
ATOM 2410 N N . LEU A 1 303 ? 45.010 22.554 -59.135 1.00 41.78 303 LEU A N 1
ATOM 2411 C CA . LEU A 1 303 ? 43.570 22.295 -59.282 1.00 41.78 303 LEU A CA 1
ATOM 2412 C C . LEU A 1 303 ? 43.001 21.817 -57.929 1.00 41.78 303 LEU A C 1
ATOM 2414 O O . LEU A 1 303 ? 43.280 20.702 -57.492 1.00 41.78 303 LEU A O 1
ATOM 2418 N N . GLN A 1 304 ? 42.183 22.642 -57.261 1.00 39.84 304 GLN A N 1
ATOM 2419 C CA . GLN A 1 304 ? 41.350 22.178 -56.144 1.00 39.84 304 GLN A CA 1
ATOM 2420 C C . GLN A 1 304 ? 40.140 21.416 -56.700 1.00 39.84 304 GLN A C 1
ATOM 2422 O O . GLN A 1 304 ? 39.175 22.017 -57.169 1.00 39.84 304 GLN A O 1
ATOM 2427 N N . THR A 1 305 ? 40.161 20.086 -56.649 1.00 39.88 305 THR A N 1
ATOM 2428 C CA . THR A 1 305 ? 38.948 19.280 -56.835 1.00 39.88 305 THR A CA 1
ATOM 2429 C C . THR A 1 305 ? 38.172 19.230 -55.521 1.00 39.88 305 THR A C 1
ATOM 2431 O O . THR A 1 305 ? 38.569 18.542 -54.581 1.00 39.88 305 THR A O 1
ATOM 2434 N N . PHE A 1 306 ? 37.062 19.967 -55.447 1.00 42.34 306 PHE A N 1
ATOM 2435 C CA . PHE A 1 306 ? 36.100 19.862 -54.350 1.00 42.34 306 PHE A CA 1
ATOM 2436 C C . PHE A 1 306 ? 35.382 18.512 -54.436 1.00 42.34 306 PHE A C 1
ATOM 2438 O O . PHE A 1 306 ? 34.646 18.261 -55.394 1.00 42.34 306 PHE A O 1
ATOM 2445 N N . HIS A 1 307 ? 35.561 17.647 -53.438 1.00 50.44 307 HIS A N 1
ATOM 2446 C CA . HIS A 1 307 ? 34.698 16.480 -53.290 1.00 50.44 307 HIS A CA 1
ATOM 2447 C C . HIS A 1 307 ? 33.479 16.898 -52.467 1.00 50.44 307 HIS A C 1
ATOM 2449 O O . HIS A 1 307 ? 33.612 17.368 -51.336 1.00 50.44 307 HIS A O 1
ATOM 2455 N N . ARG A 1 308 ? 32.282 16.746 -53.046 1.00 57.78 308 ARG A N 1
ATOM 2456 C CA . ARG A 1 308 ? 31.032 16.863 -52.287 1.00 57.78 308 ARG A CA 1
ATOM 2457 C C . ARG A 1 308 ? 30.978 15.683 -51.316 1.00 57.78 308 ARG A C 1
ATOM 2459 O O . ARG A 1 308 ? 30.928 14.540 -51.766 1.00 57.78 308 ARG A O 1
ATOM 2466 N N . SER A 1 309 ? 31.031 15.972 -50.023 1.00 73.88 309 SER A N 1
ATOM 2467 C CA . SER A 1 309 ? 30.823 15.002 -48.944 1.00 73.88 309 SER A CA 1
ATOM 2468 C C . SER A 1 309 ? 29.501 15.309 -48.241 1.00 73.88 309 SER A C 1
ATOM 2470 O O . SER A 1 309 ? 28.873 16.333 -48.517 1.00 73.88 309 SER A O 1
ATOM 2472 N N . PHE A 1 310 ? 29.071 14.440 -47.336 1.00 85.69 310 PHE A N 1
ATOM 2473 C CA . PHE A 1 310 ? 27.906 14.659 -46.479 1.00 85.69 310 PHE A CA 1
ATOM 2474 C C . PHE A 1 310 ? 28.337 14.660 -45.012 1.00 85.69 310 PHE A C 1
ATOM 2476 O O . PHE A 1 310 ? 29.390 14.113 -44.686 1.00 85.69 310 PHE A O 1
ATOM 2483 N N . MET A 1 311 ? 27.555 15.314 -44.159 1.00 87.06 311 MET A N 1
ATOM 2484 C CA . MET A 1 311 ? 27.775 15.377 -42.713 1.00 87.06 311 MET A CA 1
ATOM 2485 C C . MET A 1 311 ? 26.452 15.559 -41.964 1.00 87.06 311 MET A C 1
ATOM 2487 O O . MET A 1 311 ? 25.457 15.991 -42.561 1.00 87.06 311 MET A O 1
ATOM 2491 N N . LEU A 1 312 ? 26.469 15.307 -40.656 1.00 89.38 312 LEU A N 1
ATOM 2492 C CA . LEU A 1 312 ? 25.397 15.682 -39.737 1.00 89.38 312 LEU A CA 1
ATOM 2493 C C . LEU A 1 312 ? 25.730 17.025 -39.066 1.00 89.38 312 LEU A C 1
ATOM 2495 O O . LEU A 1 312 ? 26.675 17.150 -38.281 1.00 89.38 312 LEU A O 1
ATOM 2499 N N . ASP A 1 313 ? 24.973 18.073 -39.390 1.00 88.81 313 ASP A N 1
ATOM 2500 C CA . ASP A 1 313 ? 25.032 19.343 -38.658 1.00 88.81 313 ASP A CA 1
ATOM 2501 C C . ASP A 1 313 ? 23.966 19.405 -37.546 1.00 88.81 313 ASP A C 1
ATOM 2503 O O . ASP A 1 313 ? 23.239 18.440 -37.318 1.00 88.81 313 ASP A O 1
ATOM 2507 N N . ASP A 1 314 ? 23.899 20.515 -36.814 1.00 89.56 314 ASP A N 1
ATOM 2508 C CA . ASP A 1 314 ? 23.017 20.635 -35.645 1.00 89.56 314 ASP A CA 1
ATOM 2509 C C . ASP A 1 314 ? 21.535 20.631 -36.033 1.00 89.56 314 ASP A C 1
ATOM 2511 O O . ASP A 1 314 ? 20.710 20.120 -35.284 1.00 89.56 314 ASP A O 1
ATOM 2515 N N . ALA A 1 315 ? 21.190 21.113 -37.233 1.00 91.06 315 ALA A N 1
ATOM 2516 C CA . ALA A 1 315 ? 19.829 21.018 -37.754 1.00 91.06 315 ALA A CA 1
ATOM 2517 C C . ALA A 1 315 ? 19.436 19.559 -38.031 1.00 91.06 315 ALA A C 1
ATOM 2519 O O . ALA A 1 315 ? 18.326 19.151 -37.694 1.00 91.06 315 ALA A O 1
ATOM 2520 N N . CYS A 1 316 ? 20.360 18.753 -38.573 1.00 94.00 316 CYS A N 1
ATOM 2521 C CA . CYS A 1 316 ? 20.115 17.323 -38.778 1.00 94.00 316 CYS A CA 1
ATOM 2522 C C . CYS A 1 316 ? 19.898 16.600 -37.441 1.00 94.00 316 CYS A C 1
ATOM 2524 O O . CYS A 1 316 ? 18.951 15.834 -37.278 1.00 94.00 316 CYS A O 1
ATOM 2526 N N . VAL A 1 317 ? 20.752 16.882 -36.455 1.00 93.44 317 VAL A N 1
ATOM 2527 C CA . VAL A 1 317 ? 20.652 16.276 -35.120 1.00 93.44 317 VAL A CA 1
ATOM 2528 C C . VAL A 1 317 ? 19.395 16.740 -34.375 1.00 93.44 317 VAL A C 1
ATOM 2530 O O . VAL A 1 317 ? 18.737 15.930 -33.722 1.00 93.44 317 VAL A O 1
ATOM 2533 N N . SER A 1 318 ? 19.004 18.004 -34.518 1.00 93.00 318 SER A N 1
ATOM 2534 C CA . SER A 1 318 ? 17.743 18.529 -33.984 1.00 93.00 318 SER A CA 1
ATOM 2535 C C . SER A 1 318 ? 16.533 17.766 -34.538 1.00 93.00 318 SER A C 1
ATOM 2537 O O . SER A 1 318 ? 15.698 17.274 -33.778 1.00 93.00 318 SER A O 1
ATOM 2539 N N . GLU A 1 319 ? 16.481 17.541 -35.853 1.00 94.50 319 GLU A N 1
ATOM 2540 C CA . GLU A 1 319 ? 15.409 16.745 -36.462 1.00 94.50 319 GLU A CA 1
ATOM 2541 C C . GLU A 1 319 ? 15.434 15.290 -35.964 1.00 94.50 319 GLU A C 1
ATOM 2543 O O . GLU A 1 319 ? 14.392 14.736 -35.614 1.00 94.50 319 GLU A O 1
ATOM 2548 N N . TYR A 1 320 ? 16.614 14.676 -35.850 1.00 95.94 320 TYR A N 1
ATOM 2549 C CA . TYR A 1 320 ? 16.757 13.313 -35.329 1.00 95.94 320 TYR A CA 1
ATOM 2550 C C . TYR A 1 320 ? 16.242 13.188 -33.893 1.00 95.94 320 TYR A C 1
ATOM 2552 O O . TYR A 1 320 ? 15.456 12.289 -33.583 1.00 95.94 320 TYR A O 1
ATOM 2560 N N . THR A 1 321 ? 16.663 14.097 -33.014 1.00 94.38 321 THR A N 1
ATOM 2561 C CA . THR A 1 321 ? 16.258 14.101 -31.602 1.00 94.38 321 THR A CA 1
ATOM 2562 C C . THR A 1 321 ? 14.752 14.286 -31.447 1.00 94.38 321 THR A C 1
ATOM 2564 O O . THR A 1 321 ? 14.150 13.582 -30.635 1.00 94.38 321 THR A O 1
ATOM 2567 N N . SER A 1 322 ? 14.115 15.107 -32.291 1.00 93.12 322 SER A N 1
ATOM 2568 C CA . SER A 1 322 ? 12.654 15.287 -32.299 1.00 93.12 322 SER A CA 1
ATOM 2569 C C . SER A 1 322 ? 11.870 13.982 -32.523 1.00 93.12 322 SER A C 1
ATOM 2571 O O . SER A 1 322 ? 10.728 13.854 -32.079 1.00 93.12 322 SER A O 1
ATOM 2573 N N . LYS A 1 323 ? 12.484 12.991 -33.187 1.00 93.56 323 LYS A N 1
ATOM 2574 C CA . LYS A 1 323 ? 11.888 11.679 -33.483 1.00 93.56 323 LYS A CA 1
ATOM 2575 C C . LYS A 1 323 ? 12.301 10.605 -32.480 1.00 93.56 323 LYS A C 1
ATOM 2577 O O . LYS A 1 323 ? 11.486 9.763 -32.103 1.00 93.56 323 LYS A O 1
ATOM 2582 N N . LEU A 1 324 ? 13.573 10.602 -32.087 1.00 94.88 324 LEU A N 1
ATOM 2583 C CA . LEU A 1 324 ? 14.191 9.520 -31.320 1.00 94.88 324 LEU A CA 1
ATOM 2584 C C . LEU A 1 324 ? 14.021 9.692 -29.809 1.00 94.88 324 LEU A C 1
ATOM 2586 O O . LEU A 1 324 ? 13.740 8.711 -29.122 1.00 94.88 324 LEU A O 1
ATOM 2590 N N . ILE A 1 325 ? 14.104 10.921 -29.288 1.00 94.62 325 ILE A N 1
ATOM 2591 C CA . ILE A 1 325 ? 13.988 11.179 -27.844 1.00 94.62 325 ILE A CA 1
ATOM 2592 C C . ILE A 1 325 ? 12.591 10.838 -27.309 1.00 94.62 325 ILE A C 1
ATOM 2594 O O . ILE A 1 325 ? 12.516 10.092 -26.329 1.00 94.62 325 ILE A O 1
ATOM 2598 N N . PRO A 1 326 ? 11.474 11.251 -27.946 1.00 94.19 326 PRO A N 1
ATOM 2599 C CA . PRO A 1 326 ? 10.151 10.842 -27.480 1.00 94.19 326 PRO A CA 1
ATOM 2600 C C . PRO A 1 326 ? 9.965 9.319 -27.454 1.00 94.19 326 PRO A C 1
ATOM 2602 O O . PRO A 1 326 ? 9.381 8.782 -26.510 1.00 94.19 326 PRO A O 1
ATOM 2605 N N . LYS A 1 327 ? 10.502 8.595 -28.446 1.00 93.88 327 LYS A N 1
ATOM 2606 C CA . LYS A 1 327 ? 10.472 7.125 -28.468 1.00 93.88 327 LYS A CA 1
ATOM 2607 C C . LYS A 1 327 ? 11.312 6.522 -27.343 1.00 93.88 327 LYS A C 1
ATOM 2609 O O . LYS A 1 327 ? 10.802 5.656 -26.641 1.00 93.88 327 LYS A O 1
ATOM 2614 N N . ALA A 1 328 ? 12.532 7.009 -27.112 1.00 94.38 328 ALA A N 1
ATOM 2615 C CA . ALA A 1 328 ? 13.376 6.554 -26.006 1.00 94.38 328 ALA A CA 1
ATOM 2616 C C . ALA A 1 328 ? 12.666 6.698 -24.653 1.00 94.38 328 ALA A C 1
ATOM 2618 O O . ALA A 1 328 ? 12.579 5.733 -23.898 1.00 94.38 328 ALA A O 1
ATOM 2619 N N . VAL A 1 329 ? 12.076 7.871 -24.388 1.00 94.56 329 VAL A N 1
ATOM 2620 C CA . VAL A 1 329 ? 11.312 8.142 -23.158 1.00 94.56 329 VAL A CA 1
ATOM 2621 C C . VAL A 1 329 ? 10.147 7.163 -23.010 1.00 94.56 329 VAL A C 1
ATOM 2623 O O . VAL A 1 329 ? 9.947 6.591 -21.941 1.00 94.56 329 VAL A O 1
ATOM 2626 N N . GLY A 1 330 ? 9.390 6.935 -24.083 1.00 93.81 330 GLY A N 1
ATOM 2627 C CA . GLY A 1 330 ? 8.248 6.027 -24.072 1.00 93.81 330 GLY A CA 1
ATOM 2628 C C . GLY A 1 330 ? 8.599 4.556 -23.872 1.00 93.81 330 GLY A C 1
ATOM 2629 O O . GLY A 1 330 ? 7.933 3.858 -23.104 1.00 93.81 330 GLY A O 1
ATOM 2630 N N . TYR A 1 331 ? 9.661 4.088 -24.528 1.00 95.31 331 TYR A N 1
ATOM 2631 C CA . TYR A 1 331 ? 10.181 2.729 -24.374 1.00 95.31 331 TYR A CA 1
ATOM 2632 C C . TYR A 1 331 ? 10.753 2.525 -22.967 1.00 95.31 331 TYR A C 1
ATOM 2634 O O . TYR A 1 331 ? 10.437 1.521 -22.334 1.00 95.31 331 TYR A O 1
ATOM 2642 N N . SER A 1 332 ? 11.502 3.496 -22.427 1.00 95.38 332 SER A N 1
ATOM 2643 C CA . SER A 1 332 ? 11.959 3.468 -21.031 1.00 95.38 332 SER A CA 1
ATOM 2644 C C . SER A 1 332 ? 10.791 3.416 -20.046 1.00 95.38 332 SER A C 1
ATOM 2646 O O . SER A 1 332 ? 10.797 2.577 -19.150 1.00 95.38 332 SER A O 1
ATOM 2648 N N . ALA A 1 333 ? 9.769 4.260 -20.223 1.00 94.25 333 ALA A N 1
ATOM 2649 C CA . ALA A 1 333 ? 8.583 4.252 -19.367 1.00 94.25 333 ALA A CA 1
ATOM 2650 C C . ALA A 1 333 ? 7.860 2.897 -19.412 1.00 94.25 333 ALA A C 1
ATOM 2652 O O . ALA A 1 333 ? 7.521 2.347 -18.368 1.00 94.25 333 ALA A O 1
ATOM 2653 N N . SER A 1 334 ? 7.702 2.320 -20.607 1.00 94.00 334 SER A N 1
ATOM 2654 C CA . SER A 1 334 ? 7.059 1.012 -20.777 1.00 94.00 334 SER A CA 1
ATOM 2655 C C . SER A 1 334 ? 7.888 -0.142 -20.211 1.00 94.00 334 SER A C 1
ATOM 2657 O O . SER A 1 334 ? 7.313 -1.102 -19.711 1.00 94.00 334 SER A O 1
ATOM 2659 N N . LEU A 1 335 ? 9.223 -0.066 -20.241 1.00 95.12 335 LEU A N 1
ATOM 2660 C CA . LEU A 1 335 ? 10.082 -1.069 -19.608 1.00 95.12 335 LEU A CA 1
ATOM 2661 C C . LEU A 1 335 ? 10.037 -0.976 -18.072 1.00 95.12 335 LEU A C 1
ATOM 2663 O O . LEU A 1 335 ? 10.050 -2.004 -17.397 1.00 95.12 335 LEU A O 1
ATOM 2667 N N . ILE A 1 336 ? 9.950 0.237 -17.511 1.00 95.44 336 ILE A N 1
ATOM 2668 C CA . ILE A 1 336 ? 9.742 0.447 -16.067 1.00 95.44 336 ILE A CA 1
ATOM 2669 C C . ILE A 1 336 ? 8.379 -0.101 -15.646 1.00 95.44 336 ILE A C 1
ATOM 2671 O O . ILE A 1 336 ? 8.299 -0.845 -14.670 1.00 95.44 336 ILE A O 1
ATOM 2675 N N . GLU A 1 337 ? 7.320 0.228 -16.390 1.00 93.19 337 GLU A N 1
ATOM 2676 C CA . GLU A 1 337 ? 5.986 -0.332 -16.164 1.00 93.19 337 GLU A CA 1
ATOM 2677 C C . GLU A 1 337 ? 6.045 -1.856 -16.224 1.00 93.19 337 GLU A C 1
ATOM 2679 O O . GLU A 1 337 ? 5.616 -2.518 -15.285 1.00 93.19 337 GLU A O 1
ATOM 2684 N N . TYR A 1 338 ? 6.693 -2.413 -17.249 1.00 95.25 338 TYR A N 1
ATOM 2685 C CA . TYR A 1 338 ? 6.895 -3.849 -17.370 1.00 95.25 338 TYR A CA 1
ATOM 2686 C C . TYR A 1 338 ? 7.620 -4.436 -16.147 1.00 95.25 338 TYR A C 1
ATOM 2688 O O . TYR A 1 338 ? 7.222 -5.486 -15.645 1.00 95.25 338 TYR A O 1
ATOM 2696 N N . PHE A 1 339 ? 8.635 -3.761 -15.598 1.00 96.00 339 PHE A N 1
ATOM 2697 C CA . PHE A 1 339 ? 9.298 -4.204 -14.370 1.00 96.00 339 PHE A CA 1
ATOM 2698 C C . PHE A 1 339 ? 8.323 -4.232 -13.177 1.00 96.00 339 PHE A C 1
ATOM 2700 O O . PHE A 1 339 ? 8.255 -5.238 -12.475 1.00 96.00 339 PHE A O 1
ATOM 2707 N N . PHE A 1 340 ? 7.510 -3.198 -12.961 1.00 94.56 340 PHE A N 1
ATOM 2708 C CA . PHE A 1 340 ? 6.648 -3.073 -11.771 1.00 94.56 340 PHE A CA 1
ATOM 2709 C C . PHE A 1 340 ? 5.190 -3.531 -11.947 1.00 94.56 340 PHE A C 1
ATOM 2711 O O . PHE A 1 340 ? 4.395 -3.365 -11.028 1.00 94.56 340 PHE A O 1
ATOM 2718 N N . ARG A 1 341 ? 4.829 -4.131 -13.086 1.00 94.38 341 ARG A N 1
ATOM 2719 C CA . ARG A 1 341 ? 3.435 -4.435 -13.474 1.00 94.38 341 ARG A CA 1
ATOM 2720 C C . ARG A 1 341 ? 2.659 -5.415 -12.583 1.00 94.38 341 ARG A C 1
ATOM 2722 O O . ARG A 1 341 ? 1.444 -5.551 -12.727 1.00 94.38 341 ARG A O 1
ATOM 2729 N N . GLY A 1 342 ? 3.355 -6.144 -11.714 1.00 95.19 342 GLY A N 1
ATOM 2730 C CA . GLY A 1 342 ? 2.735 -7.119 -10.826 1.00 95.19 342 GLY A CA 1
ATOM 2731 C C . GLY A 1 342 ? 1.979 -6.449 -9.679 1.00 95.19 342 GLY A C 1
ATOM 2732 O O . GLY A 1 342 ? 2.536 -5.593 -8.994 1.00 95.19 342 GLY A O 1
ATOM 2733 N N . ASP A 1 343 ? 0.730 -6.854 -9.444 1.00 95.06 343 ASP A N 1
ATOM 2734 C CA . ASP A 1 343 ? -0.082 -6.345 -8.335 1.00 95.06 343 ASP A CA 1
ATOM 2735 C C . ASP A 1 343 ? -1.104 -7.382 -7.835 1.00 95.06 343 ASP A C 1
ATOM 2737 O O . ASP A 1 343 ? -1.465 -8.340 -8.527 1.00 95.06 343 ASP A O 1
ATOM 2741 N N . PHE A 1 344 ? -1.591 -7.160 -6.616 1.00 95.06 344 PHE A N 1
ATOM 2742 C CA . PHE A 1 344 ? -2.667 -7.921 -5.985 1.00 95.06 344 PHE A CA 1
ATOM 2743 C C . PHE A 1 344 ? -3.851 -7.017 -5.662 1.00 95.06 344 PHE A C 1
ATOM 2745 O O . PHE A 1 344 ? -3.660 -5.958 -5.077 1.00 95.06 344 PHE A O 1
ATOM 2752 N N . ASP A 1 345 ? -5.085 -7.446 -5.891 1.00 94.38 345 ASP A N 1
ATOM 2753 C CA . ASP A 1 345 ? -6.213 -6.841 -5.187 1.00 94.38 345 ASP A CA 1
ATOM 2754 C C . ASP A 1 345 ? -6.420 -7.544 -3.844 1.00 94.38 345 ASP A C 1
ATOM 2756 O O . ASP A 1 345 ? -6.294 -8.765 -3.744 1.00 94.38 345 ASP A O 1
ATOM 2760 N N . VAL A 1 346 ? -6.697 -6.760 -2.801 1.00 94.25 346 VAL A N 1
ATOM 2761 C CA . VAL A 1 346 ? -6.693 -7.222 -1.407 1.00 94.25 346 VAL A CA 1
ATOM 2762 C C . VAL A 1 346 ? -7.937 -6.723 -0.681 1.00 94.25 346 VAL A C 1
ATOM 2764 O O . VAL A 1 346 ? -8.292 -5.543 -0.764 1.00 94.25 346 VAL A O 1
ATOM 2767 N N . LYS A 1 347 ? -8.594 -7.627 0.050 1.00 93.00 347 LYS A N 1
ATOM 2768 C CA . LYS A 1 347 ? -9.828 -7.384 0.814 1.00 93.00 347 LYS A CA 1
ATOM 2769 C C . LYS A 1 347 ? -9.817 -8.145 2.137 1.00 93.00 347 LYS A C 1
ATOM 2771 O O . LYS A 1 347 ? -8.923 -8.952 2.374 1.00 93.00 347 LYS A O 1
ATOM 2776 N N . ASP A 1 348 ? -10.802 -7.881 2.998 1.00 91.75 348 ASP A N 1
ATOM 2777 C CA . ASP A 1 348 ? -10.979 -8.587 4.277 1.00 91.75 348 ASP A CA 1
ATOM 2778 C C . ASP A 1 348 ? -9.718 -8.606 5.162 1.00 91.75 348 ASP A C 1
ATOM 2780 O O . ASP A 1 348 ? -9.414 -9.607 5.803 1.00 91.75 348 ASP A O 1
ATOM 2784 N N . VAL A 1 349 ? -8.967 -7.497 5.186 1.00 93.88 349 VAL A N 1
ATOM 2785 C CA . VAL A 1 349 ? -7.696 -7.393 5.920 1.00 93.88 349 VAL A CA 1
ATOM 2786 C C . VAL A 1 349 ? -7.936 -7.029 7.384 1.00 93.88 349 VAL A C 1
ATOM 2788 O O . VAL A 1 349 ? -8.397 -5.926 7.680 1.00 93.88 349 VAL A O 1
ATOM 2791 N N . PHE A 1 350 ? -7.550 -7.914 8.301 1.00 92.12 350 PHE A N 1
ATOM 2792 C CA . PHE A 1 350 ? -7.565 -7.661 9.746 1.00 92.12 350 PHE A CA 1
ATOM 2793 C C . PHE A 1 350 ? -6.546 -8.541 10.481 1.00 92.12 350 PHE A C 1
ATOM 2795 O O . PHE A 1 350 ? -6.086 -9.565 9.972 1.00 92.12 350 PHE A O 1
ATOM 2802 N N . VAL A 1 351 ? -6.167 -8.132 11.692 1.00 93.62 351 VAL A N 1
ATOM 2803 C CA . VAL A 1 351 ? -5.163 -8.834 12.510 1.00 93.62 351 VAL A CA 1
ATOM 2804 C C . VAL A 1 351 ? -5.809 -9.668 13.607 1.00 93.62 351 VAL A C 1
ATOM 2806 O O . VAL A 1 351 ? -6.784 -9.252 14.221 1.00 93.62 351 VAL A O 1
ATOM 2809 N N . ARG A 1 352 ? -5.225 -10.828 13.909 1.00 91.75 352 ARG A N 1
ATOM 2810 C CA . ARG A 1 352 ? -5.600 -11.655 15.063 1.00 91.75 352 ARG A CA 1
ATOM 2811 C C . ARG A 1 352 ? -4.738 -11.290 16.263 1.00 91.75 352 ARG A C 1
ATOM 2813 O O . ARG A 1 352 ? -3.533 -11.070 16.108 1.00 91.75 352 ARG A O 1
ATOM 2820 N N . ARG A 1 353 ? -5.342 -11.246 17.452 1.00 89.25 353 ARG A N 1
ATOM 2821 C CA . ARG A 1 353 ? -4.665 -10.883 18.703 1.00 89.25 353 ARG A CA 1
ATOM 2822 C C . ARG A 1 353 ? -4.780 -11.972 19.762 1.00 89.25 353 ARG A C 1
ATOM 2824 O O . ARG A 1 353 ? -5.750 -12.722 19.777 1.00 89.25 353 ARG A O 1
ATOM 2831 N N . ASP A 1 354 ? -3.777 -12.052 20.629 1.00 87.19 354 ASP A N 1
ATOM 2832 C CA . ASP A 1 354 ? -3.841 -12.859 21.850 1.00 87.19 354 ASP A CA 1
ATOM 2833 C C . ASP A 1 354 ? -4.565 -12.101 22.988 1.00 87.19 354 ASP A C 1
ATOM 2835 O O . ASP A 1 354 ? -4.837 -10.903 22.857 1.00 87.19 354 ASP A O 1
ATOM 2839 N N . PRO A 1 355 ? -4.856 -12.749 24.136 1.00 79.31 355 PRO A N 1
ATOM 2840 C CA . PRO A 1 355 ? -5.446 -12.071 25.295 1.00 79.31 355 PRO A CA 1
ATOM 2841 C C . PRO A 1 355 ? -4.597 -10.930 25.881 1.00 79.31 355 PRO A C 1
ATOM 2843 O O . PRO A 1 355 ? -5.099 -10.156 26.684 1.00 79.31 355 PRO A O 1
ATOM 2846 N N . GLY A 1 356 ? -3.312 -10.827 25.528 1.00 78.81 356 GLY A N 1
ATOM 2847 C CA . GLY A 1 356 ? -2.445 -9.708 25.905 1.00 78.81 356 GLY A CA 1
ATOM 2848 C C . GLY A 1 356 ? -2.521 -8.523 24.937 1.00 78.81 356 GLY A C 1
ATOM 2849 O O . GLY A 1 356 ? -1.842 -7.521 25.154 1.00 78.81 356 GLY A O 1
ATOM 2850 N N . GLY A 1 357 ? -3.318 -8.623 23.868 1.00 83.00 357 GLY A N 1
ATOM 2851 C CA . GLY A 1 357 ? -3.447 -7.612 22.823 1.00 83.00 357 GLY A CA 1
ATOM 2852 C C . GLY A 1 357 ? -2.320 -7.628 21.786 1.00 83.00 357 GLY A C 1
ATOM 2853 O O . GLY A 1 357 ? -2.319 -6.776 20.890 1.00 83.00 357 GLY A O 1
ATOM 2854 N N . ASN A 1 358 ? -1.377 -8.573 21.854 1.00 91.06 358 ASN A N 1
ATOM 2855 C CA . ASN A 1 358 ? -0.304 -8.693 20.864 1.00 91.06 358 ASN A CA 1
ATOM 2856 C C . ASN A 1 358 ? -0.871 -9.220 19.549 1.00 91.06 358 ASN A C 1
ATOM 2858 O O . ASN A 1 358 ? -1.755 -10.073 19.555 1.00 91.06 358 ASN A O 1
ATOM 2862 N N . ILE A 1 359 ? -0.350 -8.756 18.413 1.00 94.00 359 ILE A N 1
ATOM 2863 C CA . ILE A 1 359 ? -0.750 -9.302 17.110 1.00 94.00 359 ILE A CA 1
ATOM 2864 C C . ILE A 1 359 ? -0.047 -10.644 16.928 1.00 94.00 359 ILE A C 1
ATOM 2866 O O . ILE A 1 359 ? 1.181 -10.704 16.967 1.00 94.00 359 ILE A O 1
ATOM 2870 N N . VAL A 1 360 ? -0.819 -11.703 16.710 1.00 95.38 360 VAL A N 1
ATOM 2871 C CA . VAL A 1 360 ? -0.327 -13.080 16.531 1.00 95.38 360 VAL A CA 1
ATOM 2872 C C . VAL A 1 360 ? -0.536 -13.609 15.122 1.00 95.38 360 VAL A C 1
ATOM 2874 O O . VAL A 1 360 ? -0.024 -14.668 14.788 1.00 95.38 360 VAL A O 1
ATOM 2877 N N . GLY A 1 361 ? -1.265 -12.886 14.278 1.00 94.88 361 GLY A N 1
ATOM 2878 C CA . GLY A 1 361 ? -1.534 -13.303 12.911 1.00 94.88 361 GLY A CA 1
ATOM 2879 C C . GLY A 1 361 ? -2.260 -12.231 12.117 1.00 94.88 361 GLY A C 1
ATOM 2880 O O . GLY A 1 361 ? -2.703 -11.221 12.666 1.00 94.88 361 GLY A O 1
ATOM 2881 N N . ILE A 1 362 ? -2.403 -12.471 10.821 1.00 95.56 362 ILE A N 1
ATOM 2882 C CA . ILE A 1 362 ? -3.168 -11.626 9.906 1.00 95.56 362 ILE A CA 1
ATOM 2883 C C . ILE A 1 362 ? -4.027 -12.504 9.003 1.00 95.56 362 ILE A C 1
ATOM 2885 O O . ILE A 1 362 ? -3.620 -13.603 8.615 1.00 95.56 362 ILE A O 1
ATOM 2889 N N . ASN A 1 363 ? -5.215 -12.001 8.698 1.00 94.88 363 ASN A N 1
ATOM 2890 C CA . ASN A 1 363 ? -6.154 -12.596 7.768 1.00 94.88 363 ASN A CA 1
ATOM 2891 C C . ASN A 1 363 ? -6.413 -11.593 6.651 1.00 94.88 363 ASN A C 1
ATOM 2893 O O . ASN A 1 363 ? -6.540 -10.394 6.908 1.00 94.88 363 ASN A O 1
ATOM 2897 N N . MET A 1 364 ? -6.470 -12.084 5.421 1.00 95.31 364 MET A N 1
ATOM 2898 C CA . MET A 1 364 ? -6.813 -11.291 4.248 1.00 95.31 364 MET A CA 1
ATOM 2899 C C . MET A 1 364 ? -7.294 -12.191 3.118 1.00 95.31 364 MET A C 1
ATOM 2901 O O . MET A 1 364 ? -7.043 -13.394 3.114 1.00 95.31 364 MET A O 1
ATOM 2905 N N . LYS A 1 365 ? -7.924 -11.579 2.124 1.00 95.25 365 LYS A N 1
ATOM 2906 C CA . LYS A 1 365 ? -8.215 -12.189 0.833 1.00 95.25 365 LYS A CA 1
ATOM 2907 C C . LYS A 1 365 ? -7.432 -11.493 -0.252 1.00 95.25 365 LYS A C 1
ATOM 2909 O O . LYS A 1 365 ? -7.419 -10.262 -0.288 1.00 95.25 365 LYS A O 1
ATOM 2914 N N . ILE A 1 366 ? -6.834 -12.266 -1.149 1.00 95.25 366 ILE A N 1
ATOM 2915 C CA . ILE A 1 366 ? -6.067 -11.719 -2.268 1.00 95.25 366 ILE A CA 1
ATOM 2916 C C . ILE A 1 366 ? -6.491 -12.336 -3.593 1.00 95.25 366 ILE A C 1
ATOM 2918 O O . ILE A 1 366 ? -6.853 -13.507 -3.651 1.00 95.25 366 ILE A O 1
ATOM 2922 N N . THR A 1 367 ? -6.405 -11.555 -4.659 1.00 95.06 367 THR A N 1
ATOM 2923 C CA . THR A 1 367 ? -6.446 -12.035 -6.043 1.00 95.06 367 THR A CA 1
ATOM 2924 C C . THR A 1 367 ? -5.367 -11.309 -6.829 1.00 95.06 367 THR A C 1
ATOM 2926 O O . THR A 1 367 ? -5.013 -10.171 -6.526 1.00 95.06 367 THR A O 1
ATOM 2929 N N . ASN A 1 368 ? -4.832 -11.951 -7.850 1.00 94.88 368 ASN A N 1
ATOM 2930 C CA . ASN A 1 368 ? -3.964 -11.322 -8.824 1.00 94.88 368 ASN A CA 1
ATOM 2931 C C . ASN A 1 368 ? -4.728 -10.205 -9.549 1.00 94.88 368 ASN A C 1
ATOM 2933 O O . ASN A 1 368 ? -5.840 -10.414 -10.037 1.00 94.88 368 ASN A O 1
ATOM 2937 N N . SER A 1 369 ? -4.116 -9.029 -9.635 1.00 95.00 369 SER A N 1
ATOM 2938 C CA . SER A 1 369 ? -4.614 -7.892 -10.412 1.00 95.00 369 SER A CA 1
ATOM 2939 C C . SER A 1 369 ? -3.569 -7.355 -11.392 1.00 95.00 369 SER A C 1
ATOM 2941 O O . SER A 1 369 ? -3.740 -6.250 -11.910 1.00 95.00 369 SER A O 1
ATOM 2943 N N . SER A 1 370 ? -2.507 -8.128 -11.638 1.00 95.00 370 SER A N 1
ATOM 2944 C CA . SER A 1 370 ? -1.392 -7.789 -12.523 1.00 95.00 370 SER A CA 1
ATOM 2945 C C . SER A 1 370 ? -1.868 -7.594 -13.956 1.00 95.00 370 SER A C 1
ATOM 2947 O O . SER A 1 370 ? -2.679 -8.374 -14.473 1.00 95.00 370 SER A O 1
ATOM 2949 N N . LYS A 1 371 ? -1.362 -6.543 -14.604 1.00 92.56 371 LYS A N 1
ATOM 2950 C CA . LYS A 1 371 ? -1.730 -6.194 -15.977 1.00 92.56 371 LYS A CA 1
ATOM 2951 C C . LYS A 1 371 ? -0.542 -5.660 -16.751 1.00 92.56 371 LYS A C 1
ATOM 2953 O O . LYS A 1 371 ? 0.233 -4.879 -16.216 1.00 92.56 371 LYS A O 1
ATOM 2958 N N . LEU A 1 372 ? -0.508 -5.967 -18.039 1.00 90.31 372 LEU A N 1
ATOM 2959 C CA . LEU A 1 372 ? 0.375 -5.348 -19.020 1.00 90.31 372 LEU A CA 1
ATOM 2960 C C . LEU A 1 372 ? -0.489 -4.674 -20.088 1.00 90.31 372 LEU A C 1
ATOM 2962 O O . LEU A 1 372 ? -1.312 -5.338 -20.712 1.00 90.31 372 LEU A O 1
ATOM 2966 N N . ASP A 1 373 ? -0.378 -3.352 -20.254 1.00 85.31 373 ASP A N 1
ATOM 2967 C CA . ASP A 1 373 ? -1.220 -2.566 -21.178 1.00 85.31 373 ASP A CA 1
ATOM 2968 C C . ASP A 1 373 ? -2.730 -2.823 -21.009 1.00 85.31 373 ASP A C 1
ATOM 2970 O O . ASP A 1 373 ? -3.482 -3.014 -21.968 1.00 85.31 373 ASP A O 1
ATOM 2974 N N . ALA A 1 374 ? -3.179 -2.866 -19.752 1.00 84.50 374 ALA A N 1
ATOM 2975 C CA . ALA A 1 374 ? -4.541 -3.212 -19.336 1.00 84.50 374 ALA A CA 1
ATOM 2976 C C . ALA A 1 374 ? -4.993 -4.666 -19.603 1.00 84.50 374 ALA A C 1
ATOM 2978 O O . ALA A 1 374 ? -6.109 -5.017 -19.205 1.00 84.50 374 ALA A O 1
ATOM 2979 N N . GLN A 1 375 ? -4.155 -5.524 -20.191 1.00 89.44 375 GLN A N 1
ATOM 2980 C CA . GLN A 1 375 ? -4.428 -6.957 -20.327 1.00 89.44 375 GLN A CA 1
ATOM 2981 C C . GLN A 1 375 ? -4.016 -7.708 -19.055 1.00 89.44 375 GLN A C 1
ATOM 2983 O O . GLN A 1 375 ? -2.891 -7.520 -18.596 1.00 89.44 375 GLN A O 1
ATOM 2988 N N . PRO A 1 376 ? -4.884 -8.554 -18.470 1.00 91.94 376 PRO A N 1
ATOM 2989 C CA . PRO A 1 376 ? -4.517 -9.380 -17.322 1.00 91.94 376 PRO A CA 1
ATOM 2990 C C . PRO A 1 376 ? -3.375 -10.345 -17.650 1.00 91.94 376 PRO A C 1
ATOM 2992 O O . PRO A 1 376 ? -3.404 -11.014 -18.683 1.00 91.94 376 PRO A O 1
ATOM 2995 N N . GLU A 1 377 ? -2.418 -10.478 -16.738 1.00 92.06 377 GLU A N 1
ATOM 2996 C CA . GLU A 1 377 ? -1.364 -11.493 -16.811 1.00 92.06 377 GLU A CA 1
ATOM 2997 C C . GLU A 1 377 ? -1.503 -12.491 -15.671 1.00 92.06 377 GLU A C 1
ATOM 2999 O O . GLU A 1 377 ? -1.820 -12.114 -14.547 1.00 92.06 377 GLU A O 1
ATOM 3004 N N . LEU A 1 378 ? -1.247 -13.769 -15.949 1.00 92.50 378 LEU A N 1
ATOM 3005 C CA . LEU A 1 378 ? -1.362 -14.830 -14.952 1.00 92.50 378 LEU A CA 1
ATOM 3006 C C . LEU A 1 378 ? -0.090 -14.941 -14.109 1.00 92.50 378 LEU A C 1
ATOM 3008 O O . LEU A 1 378 ? 1.017 -14.898 -14.648 1.00 92.50 378 LEU A O 1
ATOM 3012 N N . LEU A 1 379 ? -0.268 -15.171 -12.809 1.00 93.06 379 LEU A N 1
ATOM 3013 C CA . LEU A 1 379 ? 0.771 -15.673 -11.913 1.00 93.06 379 LEU A CA 1
ATOM 3014 C C . LEU A 1 379 ? 0.799 -17.196 -12.009 1.00 93.06 379 LEU A C 1
ATOM 3016 O O . LEU A 1 379 ? -0.232 -17.842 -11.800 1.00 93.06 379 LEU A O 1
ATOM 3020 N N . VAL A 1 380 ? 1.960 -17.777 -12.302 1.00 90.69 380 VAL A N 1
ATOM 3021 C CA . VAL A 1 380 ? 2.161 -19.234 -12.353 1.00 90.69 380 VAL A CA 1
ATOM 3022 C C . VAL A 1 380 ? 3.554 -19.604 -11.841 1.00 90.69 380 VAL A C 1
ATOM 3024 O O . VAL A 1 380 ? 4.461 -18.778 -11.864 1.00 90.69 380 VAL A O 1
ATOM 3027 N N . MET A 1 381 ? 3.737 -20.850 -11.394 1.00 88.19 381 MET A N 1
ATOM 3028 C CA . MET A 1 381 ? 5.045 -21.398 -10.991 1.00 88.19 381 MET A CA 1
ATOM 3029 C C . MET A 1 381 ? 5.795 -20.493 -10.001 1.00 88.19 381 MET A C 1
ATOM 3031 O O . MET A 1 381 ? 6.943 -20.111 -10.234 1.00 88.19 381 MET A O 1
ATOM 3035 N N . GLY A 1 382 ? 5.122 -20.098 -8.925 1.00 91.50 382 GLY A N 1
ATOM 3036 C CA . GLY A 1 382 ? 5.671 -19.151 -7.965 1.00 91.50 382 GLY A CA 1
ATOM 3037 C C . GLY A 1 382 ? 5.172 -19.370 -6.553 1.00 91.50 382 GLY A C 1
ATOM 3038 O O . GLY A 1 382 ? 4.275 -20.171 -6.321 1.00 91.50 382 GLY A O 1
ATOM 3039 N N . ASP A 1 383 ? 5.729 -18.609 -5.631 1.00 92.19 383 ASP A N 1
ATOM 3040 C CA . ASP A 1 383 ? 5.386 -18.615 -4.223 1.00 92.19 383 ASP A CA 1
ATOM 3041 C C . ASP A 1 383 ? 4.993 -17.211 -3.759 1.00 92.19 383 ASP A C 1
ATOM 3043 O O . ASP A 1 383 ? 5.476 -16.188 -4.260 1.00 92.19 383 ASP A O 1
ATOM 3047 N N . ILE A 1 384 ? 4.065 -17.172 -2.805 1.00 95.25 384 ILE A N 1
ATOM 3048 C CA . ILE A 1 384 ? 3.706 -15.967 -2.068 1.00 95.25 384 ILE A CA 1
ATOM 3049 C C . ILE A 1 384 ? 4.252 -16.083 -0.654 1.00 95.25 384 ILE A C 1
ATOM 3051 O O . ILE A 1 384 ? 3.962 -17.031 0.079 1.00 95.25 384 ILE A O 1
ATOM 3055 N N . GLU A 1 385 ? 5.001 -15.067 -0.259 1.00 96.25 385 GLU A N 1
ATOM 3056 C CA . GLU A 1 385 ? 5.542 -14.886 1.079 1.00 96.25 385 GLU A CA 1
ATOM 3057 C C . GLU A 1 385 ? 4.936 -13.638 1.723 1.00 96.25 385 GLU A C 1
ATOM 3059 O O . GLU A 1 385 ? 4.394 -12.752 1.055 1.00 96.25 385 GLU A O 1
ATOM 3064 N N . LEU A 1 386 ? 5.044 -13.547 3.044 1.00 97.69 386 LEU A N 1
ATOM 3065 C CA . LEU A 1 386 ? 4.568 -12.398 3.801 1.00 97.69 386 LEU A CA 1
ATOM 3066 C C . LEU A 1 386 ? 5.700 -11.844 4.660 1.00 97.69 386 LEU A C 1
ATOM 3068 O O . LEU A 1 386 ? 6.105 -12.460 5.647 1.00 97.69 386 LEU A O 1
ATOM 3072 N N . SER A 1 387 ? 6.206 -10.665 4.304 1.00 96.62 387 SER A N 1
ATOM 3073 C CA . SER A 1 387 ? 7.121 -9.917 5.168 1.00 96.62 387 SER A CA 1
ATOM 3074 C C . SER A 1 387 ? 6.343 -8.940 6.041 1.00 96.62 387 SER A C 1
ATOM 3076 O O . SER A 1 387 ? 5.300 -8.434 5.636 1.00 96.62 387 SER A O 1
ATOM 3078 N N . TYR A 1 388 ? 6.826 -8.662 7.246 1.00 96.44 388 TYR A N 1
ATOM 3079 C CA . TYR A 1 388 ? 6.210 -7.680 8.133 1.00 96.44 388 TYR A CA 1
ATOM 3080 C C . TYR A 1 388 ? 7.260 -6.859 8.872 1.00 96.44 388 TYR A C 1
ATOM 3082 O O . TYR A 1 388 ? 8.374 -7.327 9.124 1.00 96.44 388 TYR A O 1
ATOM 3090 N N . ARG A 1 389 ? 6.891 -5.625 9.214 1.00 95.31 389 ARG A N 1
ATOM 3091 C CA . ARG A 1 389 ? 7.734 -4.641 9.896 1.00 95.31 389 ARG A CA 1
ATOM 3092 C C . ARG A 1 389 ? 6.949 -3.968 11.015 1.00 95.31 389 ARG A C 1
ATOM 3094 O O . ARG A 1 389 ? 5.764 -3.695 10.845 1.00 95.31 389 ARG A O 1
ATOM 3101 N N . TYR A 1 390 ? 7.613 -3.693 12.134 1.00 95.75 390 TYR A N 1
ATOM 3102 C CA . TYR A 1 390 ? 7.078 -2.890 13.238 1.00 95.75 390 TYR A CA 1
ATOM 3103 C C . TYR A 1 390 ? 8.209 -2.298 14.088 1.00 95.75 390 TYR A C 1
ATOM 3105 O O . TYR A 1 390 ? 9.333 -2.798 14.073 1.00 95.75 390 TYR A O 1
ATOM 3113 N N . ILE A 1 391 ? 7.913 -1.267 14.878 1.00 95.06 391 ILE A N 1
ATOM 3114 C CA . ILE A 1 391 ? 8.798 -0.759 15.935 1.00 95.06 391 ILE A CA 1
ATOM 3115 C C . ILE A 1 391 ? 8.145 -1.068 17.283 1.00 95.06 391 ILE A C 1
ATOM 3117 O O . ILE A 1 391 ? 7.051 -0.573 17.562 1.00 95.06 391 ILE A O 1
ATOM 3121 N N . ALA A 1 392 ? 8.800 -1.887 18.110 1.00 93.81 392 ALA A N 1
ATOM 3122 C CA . ALA A 1 392 ? 8.297 -2.242 19.437 1.00 93.81 392 ALA A CA 1
ATOM 3123 C C . ALA A 1 392 ? 8.282 -1.017 20.380 1.00 93.81 392 ALA A C 1
ATOM 3125 O O . ALA A 1 392 ? 9.065 -0.088 20.173 1.00 93.81 392 ALA A O 1
ATOM 3126 N N . PRO A 1 393 ? 7.459 -1.005 21.450 1.00 89.62 393 PRO A N 1
ATOM 3127 C CA . PRO A 1 393 ? 7.304 0.162 22.330 1.00 89.62 393 PRO A CA 1
ATOM 3128 C C . PRO A 1 393 ? 8.613 0.719 22.910 1.00 89.62 393 PRO A C 1
ATOM 3130 O O . PRO A 1 393 ? 8.762 1.930 23.052 1.00 89.62 393 PRO A O 1
ATOM 3133 N N . GLN A 1 394 ? 9.561 -0.163 23.242 1.00 88.50 394 GLN A N 1
ATOM 3134 C CA . GLN A 1 394 ? 10.843 0.201 23.860 1.00 88.50 394 GLN A CA 1
ATOM 3135 C C . GLN A 1 394 ? 11.966 0.427 22.839 1.00 88.50 394 GLN A C 1
ATOM 3137 O O . GLN A 1 394 ? 13.052 0.891 23.197 1.00 88.50 394 GLN A O 1
ATOM 3142 N N . ASP A 1 395 ? 11.709 0.124 21.566 1.00 91.69 395 ASP A N 1
ATOM 3143 C CA . ASP A 1 395 ? 12.720 0.130 20.523 1.00 91.69 395 ASP A CA 1
ATOM 3144 C C . ASP A 1 395 ? 12.673 1.418 19.700 1.00 91.69 395 ASP A C 1
ATOM 3146 O O . ASP A 1 395 ? 11.649 2.083 19.528 1.00 91.69 395 ASP A O 1
ATOM 3150 N N . ARG A 1 396 ? 13.837 1.783 19.157 1.00 89.06 396 ARG A N 1
ATOM 3151 C CA . ARG A 1 396 ? 13.971 2.900 18.208 1.00 89.06 396 ARG A CA 1
ATOM 3152 C C . ARG A 1 396 ? 14.113 2.440 16.763 1.00 89.06 396 ARG A C 1
ATOM 3154 O O . ARG A 1 396 ? 13.973 3.262 15.865 1.00 89.06 396 ARG A O 1
ATOM 3161 N N . GLN A 1 397 ? 14.432 1.166 16.551 1.00 91.44 397 GLN A N 1
ATOM 3162 C CA . GLN A 1 397 ? 14.660 0.580 15.235 1.00 91.44 397 GLN A CA 1
ATOM 3163 C C . GLN A 1 397 ? 13.542 -0.396 14.885 1.00 91.44 397 GLN A C 1
ATOM 3165 O O . GLN A 1 397 ? 12.927 -0.996 15.766 1.00 91.44 397 GLN A O 1
ATOM 3170 N N . ALA A 1 398 ? 13.293 -0.541 13.587 1.00 94.06 398 ALA A N 1
ATOM 3171 C CA . ALA A 1 398 ? 12.302 -1.470 13.084 1.00 94.06 398 ALA A CA 1
ATOM 3172 C C . ALA A 1 398 ? 12.791 -2.921 13.180 1.00 94.06 398 ALA A C 1
ATOM 3174 O O . ALA A 1 398 ? 13.929 -3.240 12.832 1.00 94.06 398 ALA A O 1
ATOM 3175 N N . THR A 1 399 ? 11.891 -3.799 13.607 1.00 95.12 399 THR A N 1
ATOM 3176 C CA . THR A 1 399 ? 12.030 -5.252 13.533 1.00 95.12 399 THR A CA 1
ATOM 3177 C C . THR A 1 399 ? 11.356 -5.753 12.264 1.00 95.12 399 THR A C 1
ATOM 3179 O O . THR A 1 399 ? 10.269 -5.290 11.917 1.00 95.12 399 THR A O 1
ATOM 3182 N N . TYR A 1 400 ? 11.992 -6.716 11.594 1.00 95.31 400 TYR A N 1
ATOM 3183 C CA . TYR A 1 400 ? 11.470 -7.370 10.398 1.00 95.31 400 TYR A CA 1
ATOM 3184 C C . TYR A 1 400 ? 11.238 -8.855 10.651 1.00 95.31 400 TYR A C 1
ATOM 3186 O O . TYR A 1 400 ? 12.070 -9.525 11.265 1.00 95.31 400 TYR A O 1
ATOM 3194 N N . GLY A 1 401 ? 10.143 -9.375 10.109 1.00 94.62 401 GLY A N 1
ATOM 3195 C CA . GLY A 1 401 ? 9.876 -10.803 10.022 1.00 94.62 401 GLY A CA 1
ATOM 3196 C C . GLY A 1 401 ? 9.487 -11.229 8.610 1.00 94.62 401 GLY A C 1
ATOM 3197 O O . GLY A 1 401 ? 9.162 -10.405 7.749 1.00 94.62 401 GLY A O 1
ATOM 3198 N N . LEU A 1 402 ? 9.566 -12.535 8.375 1.00 95.56 402 LEU A N 1
ATOM 3199 C CA . LEU A 1 402 ? 9.217 -13.182 7.117 1.00 95.56 402 LEU A CA 1
ATOM 3200 C C . LEU A 1 402 ? 8.484 -14.484 7.422 1.00 95.56 402 LEU A C 1
ATOM 3202 O O . LEU A 1 402 ? 8.890 -15.235 8.311 1.00 95.56 402 LEU A O 1
ATOM 3206 N N . ILE A 1 403 ? 7.422 -14.733 6.669 1.00 95.56 403 ILE A N 1
ATOM 3207 C CA . ILE A 1 403 ? 6.681 -15.985 6.660 1.00 95.56 403 ILE A CA 1
ATOM 3208 C C . ILE A 1 403 ? 6.746 -16.511 5.239 1.00 95.56 403 ILE A C 1
ATOM 3210 O O . ILE A 1 403 ? 6.285 -15.859 4.302 1.00 95.56 403 ILE A O 1
ATOM 3214 N N . GLU A 1 404 ? 7.391 -17.656 5.092 1.00 92.38 404 GLU A N 1
ATOM 3215 C CA . GLU A 1 404 ? 7.672 -18.262 3.797 1.00 92.38 404 GLU A CA 1
ATOM 3216 C C . GLU A 1 404 ? 6.526 -19.180 3.377 1.00 92.38 404 GLU A C 1
ATOM 3218 O O . GLU A 1 404 ? 5.865 -19.768 4.236 1.00 92.38 404 GLU A O 1
ATOM 3223 N N . ASN A 1 405 ? 6.341 -19.353 2.066 1.00 87.62 405 ASN A N 1
ATOM 3224 C CA . ASN A 1 405 ? 5.386 -20.304 1.486 1.00 87.62 405 ASN A CA 1
ATOM 3225 C C . ASN A 1 405 ? 3.960 -20.148 2.047 1.00 87.62 405 ASN A C 1
ATOM 3227 O O . ASN A 1 405 ? 3.310 -21.125 2.418 1.00 87.62 405 ASN A O 1
ATOM 3231 N N . VAL A 1 406 ? 3.482 -18.904 2.138 1.00 92.69 406 VAL A N 1
ATOM 3232 C CA . VAL A 1 406 ? 2.129 -18.590 2.620 1.00 92.69 406 VAL A CA 1
ATOM 3233 C C . VAL A 1 406 ? 1.078 -19.110 1.640 1.00 92.69 406 VAL A C 1
ATOM 3235 O O . VAL A 1 406 ? 0.022 -19.579 2.060 1.00 92.69 406 VAL A O 1
ATOM 3238 N N . TYR A 1 407 ? 1.375 -19.056 0.342 1.00 92.12 407 TYR A N 1
ATOM 3239 C CA . TYR A 1 407 ? 0.541 -19.642 -0.699 1.00 92.12 407 TYR A CA 1
ATOM 3240 C C . TYR A 1 407 ? 1.396 -20.063 -1.892 1.00 92.12 407 TYR A C 1
ATOM 3242 O O . TYR A 1 407 ? 2.256 -19.306 -2.340 1.00 92.12 407 TYR A O 1
ATOM 3250 N N . ASP A 1 408 ? 1.143 -21.263 -2.406 1.00 90.12 408 ASP A N 1
ATOM 3251 C CA . ASP A 1 408 ? 1.862 -21.836 -3.543 1.00 90.12 408 ASP A CA 1
ATOM 3252 C C . ASP A 1 408 ? 1.055 -21.589 -4.826 1.00 90.12 408 ASP A C 1
ATOM 3254 O O . ASP A 1 408 ? -0.124 -21.950 -4.928 1.00 90.12 408 ASP A O 1
ATOM 3258 N N . VAL A 1 409 ? 1.662 -20.935 -5.811 1.00 86.75 409 VAL A N 1
ATOM 3259 C CA . VAL A 1 409 ? 1.011 -20.566 -7.072 1.00 86.75 409 VAL A CA 1
ATOM 3260 C C . VAL A 1 409 ? 1.281 -21.653 -8.111 1.00 86.75 409 VAL A C 1
ATOM 3262 O O . VAL A 1 409 ? 2.251 -21.600 -8.872 1.00 86.75 409 VAL A O 1
ATOM 3265 N N . ASP A 1 410 ? 0.392 -22.648 -8.155 1.00 77.50 410 ASP A N 1
ATOM 3266 C CA . ASP A 1 410 ? 0.430 -23.752 -9.123 1.00 77.50 410 ASP A CA 1
ATOM 3267 C C . ASP A 1 410 ? -0.511 -23.525 -10.321 1.00 77.50 410 ASP A C 1
ATOM 3269 O O . ASP A 1 410 ? -1.628 -23.024 -10.183 1.00 77.50 410 ASP A O 1
ATOM 3273 N N . TYR A 1 411 ? -0.090 -24.001 -11.497 1.00 67.50 411 TYR A N 1
ATOM 3274 C CA . TYR A 1 411 ? -0.829 -23.923 -12.759 1.00 67.50 411 TYR A CA 1
ATOM 3275 C C . TYR A 1 411 ? -2.155 -24.696 -12.749 1.00 67.50 411 TYR A C 1
ATOM 3277 O O . TYR A 1 411 ? -3.029 -24.431 -13.576 1.00 67.50 411 TYR A O 1
ATOM 3285 N N . LYS A 1 412 ? -2.305 -25.699 -11.871 1.00 65.38 412 LYS A N 1
ATOM 3286 C CA . LYS A 1 412 ? -3.530 -26.516 -11.779 1.00 65.38 412 LYS A CA 1
ATOM 3287 C C . LYS A 1 412 ? -4.604 -25.888 -10.901 1.00 65.38 412 LYS A C 1
ATOM 3289 O O . LYS A 1 412 ? -5.781 -26.185 -11.088 1.00 65.38 412 LYS A O 1
ATOM 3294 N N . THR A 1 413 ? -4.209 -25.046 -9.952 1.00 64.62 413 THR A N 1
ATOM 3295 C CA . THR A 1 413 ? -5.077 -24.460 -8.922 1.00 64.62 413 THR A CA 1
ATOM 3296 C C . THR A 1 413 ? -5.043 -22.937 -9.009 1.00 64.62 413 THR A C 1
ATOM 3298 O O . THR A 1 413 ? -4.863 -22.251 -8.005 1.00 64.62 413 THR A O 1
ATOM 3301 N N . ASN A 1 414 ? -5.237 -22.414 -10.228 1.00 72.06 414 ASN A N 1
ATOM 3302 C CA . ASN A 1 414 ? -5.192 -20.993 -10.608 1.00 72.06 414 ASN A CA 1
ATOM 3303 C C . ASN A 1 414 ? -6.260 -20.098 -9.937 1.00 72.06 414 ASN A C 1
ATOM 3305 O O . ASN A 1 414 ? -6.616 -19.070 -10.505 1.00 72.06 414 ASN A O 1
ATOM 3309 N N . ALA A 1 415 ? -6.788 -20.455 -8.763 1.00 79.94 415 ALA A N 1
ATOM 3310 C CA . ALA A 1 415 ? -7.820 -19.692 -8.067 1.00 79.94 415 ALA A CA 1
ATOM 3311 C C . ALA A 1 415 ? -7.396 -18.231 -7.898 1.00 79.94 415 ALA A C 1
ATOM 3313 O O . ALA A 1 415 ? -8.118 -17.356 -8.334 1.00 79.94 415 ALA A O 1
ATOM 3314 N N . ILE A 1 416 ? -6.168 -17.965 -7.444 1.00 90.19 416 ILE A N 1
ATOM 3315 C CA . ILE A 1 416 ? -5.667 -16.597 -7.247 1.00 90.19 416 ILE A CA 1
ATOM 3316 C C . ILE A 1 416 ? -5.695 -15.715 -8.507 1.00 90.19 416 ILE A C 1
ATOM 3318 O O . ILE A 1 416 ? -5.648 -14.501 -8.390 1.00 90.19 416 ILE A O 1
ATOM 3322 N N . ASN A 1 417 ? -5.749 -16.283 -9.716 1.00 92.12 417 ASN A N 1
ATOM 3323 C CA . ASN A 1 417 ? -5.817 -15.500 -10.952 1.00 92.12 417 ASN A CA 1
ATOM 3324 C C . ASN A 1 417 ? -7.232 -15.008 -11.295 1.00 92.12 417 ASN A C 1
ATOM 3326 O O . ASN A 1 417 ? -7.373 -14.119 -12.133 1.00 92.12 417 ASN A O 1
ATOM 3330 N N . PHE A 1 418 ? -8.266 -15.595 -10.691 1.00 89.31 418 PHE A N 1
ATOM 3331 C CA . PHE A 1 418 ? -9.665 -15.377 -11.080 1.00 89.31 418 PHE A CA 1
ATOM 3332 C C . PHE A 1 418 ? -10.607 -15.162 -9.890 1.00 89.31 418 PHE A C 1
ATOM 3334 O O . PHE A 1 418 ? -11.623 -14.485 -10.028 1.00 89.31 418 PHE A O 1
ATOM 3341 N N . ASP A 1 419 ? -10.252 -15.714 -8.736 1.00 91.69 419 ASP A N 1
ATOM 3342 C CA . ASP A 1 419 ? -10.995 -15.722 -7.491 1.00 91.69 419 ASP A CA 1
ATOM 3343 C C . ASP A 1 419 ? -10.109 -15.201 -6.355 1.00 91.69 419 ASP A C 1
ATOM 3345 O O . ASP A 1 419 ? -8.884 -15.351 -6.350 1.00 91.69 419 ASP A O 1
ATOM 3349 N N . TYR A 1 420 ? -10.747 -14.637 -5.332 1.00 94.19 420 TYR A N 1
ATOM 3350 C CA . TYR A 1 420 ? -10.041 -14.348 -4.092 1.00 94.19 420 TYR A CA 1
ATOM 3351 C C . TYR A 1 420 ? -9.708 -15.643 -3.355 1.00 94.19 420 TYR A C 1
ATOM 3353 O O . TYR A 1 420 ? -10.573 -16.500 -3.166 1.00 94.19 420 TYR A O 1
ATOM 3361 N N . VAL A 1 421 ? -8.475 -15.735 -2.869 1.00 94.31 421 VAL A N 1
ATOM 3362 C CA . VAL A 1 421 ? -8.018 -16.796 -1.971 1.00 94.31 421 VAL A CA 1
ATOM 3363 C C . VAL A 1 421 ? -7.792 -16.238 -0.572 1.00 94.31 421 VAL A C 1
ATOM 3365 O O . VAL A 1 421 ? -7.298 -15.119 -0.415 1.00 94.31 421 VAL A O 1
ATOM 3368 N N . ASP A 1 422 ? -8.162 -17.016 0.443 1.00 94.12 422 ASP A N 1
ATOM 3369 C CA . ASP A 1 422 ? -7.907 -16.668 1.837 1.00 94.12 422 ASP A CA 1
ATOM 3370 C C . ASP A 1 422 ? -6.427 -16.894 2.173 1.00 94.12 422 ASP A C 1
ATOM 3372 O O . ASP A 1 422 ? -5.881 -17.980 1.972 1.00 94.12 422 ASP A O 1
ATOM 3376 N N . LEU A 1 423 ? -5.793 -15.873 2.741 1.00 94.38 423 LEU A N 1
ATOM 3377 C CA . LEU A 1 423 ? -4.495 -15.960 3.392 1.00 94.38 423 LEU A CA 1
ATOM 3378 C C . LEU A 1 423 ? -4.693 -15.776 4.893 1.00 94.38 423 LEU A C 1
ATOM 3380 O O . LEU A 1 423 ? -4.973 -14.673 5.368 1.00 94.38 423 LEU A O 1
ATOM 3384 N N . VAL A 1 424 ? -4.548 -16.870 5.638 1.00 94.69 424 VAL A N 1
ATOM 3385 C CA . VAL A 1 424 ? -4.636 -16.890 7.101 1.00 94.69 424 VAL A CA 1
ATOM 3386 C C . VAL A 1 424 ? -3.292 -17.335 7.644 1.00 94.69 424 VAL A C 1
ATOM 3388 O O . VAL A 1 424 ? -2.924 -18.502 7.519 1.00 94.69 424 VAL A O 1
ATOM 3391 N N . THR A 1 425 ? -2.566 -16.403 8.254 1.00 94.44 425 THR A N 1
ATOM 3392 C CA . THR A 1 425 ? -1.168 -16.638 8.621 1.00 94.44 425 THR A CA 1
ATOM 3393 C C . THR A 1 425 ? -0.922 -16.300 10.082 1.00 94.44 425 THR A C 1
ATOM 3395 O O . THR A 1 425 ? -1.285 -15.214 10.542 1.00 94.44 425 THR A O 1
ATOM 3398 N N . ASP A 1 426 ? -0.312 -17.231 10.816 1.00 95.62 426 ASP A N 1
ATOM 3399 C CA . ASP A 1 426 ? 0.208 -16.999 12.166 1.00 95.62 426 ASP A CA 1
ATOM 3400 C C . ASP A 1 426 ? 1.618 -16.410 12.089 1.00 95.62 426 ASP A C 1
ATOM 3402 O O . ASP A 1 426 ? 2.458 -16.860 11.308 1.00 95.62 426 ASP A O 1
ATOM 3406 N N . LEU A 1 427 ? 1.889 -15.407 12.916 1.00 96.31 427 LEU A N 1
ATOM 3407 C CA . LEU A 1 427 ? 3.214 -14.828 13.045 1.00 96.31 427 LEU A CA 1
ATOM 3408 C C . LEU A 1 427 ? 4.117 -15.762 13.865 1.00 96.31 427 LEU A C 1
ATOM 3410 O O . LEU A 1 427 ? 3.719 -16.197 14.946 1.00 96.31 427 LEU A O 1
ATOM 3414 N N . PRO A 1 428 ? 5.369 -16.004 13.434 1.00 92.88 428 PRO A N 1
ATOM 3415 C CA . PRO A 1 428 ? 6.315 -16.803 14.212 1.00 92.88 428 PRO A CA 1
ATOM 3416 C C . PRO A 1 428 ? 6.694 -16.123 15.535 1.00 92.88 428 PRO A C 1
ATOM 3418 O O . PRO A 1 428 ? 6.981 -16.797 16.518 1.00 92.88 428 PRO A O 1
ATOM 3421 N N . ASN A 1 429 ? 6.683 -14.786 15.559 1.00 93.19 429 ASN A N 1
ATOM 3422 C CA . ASN A 1 429 ? 6.818 -13.975 16.763 1.00 93.19 429 ASN A CA 1
ATOM 3423 C C . ASN A 1 429 ? 5.715 -12.919 16.767 1.00 93.19 429 ASN A C 1
ATOM 3425 O O . ASN A 1 429 ? 5.544 -12.209 15.773 1.00 93.19 429 ASN A O 1
ATOM 3429 N N . SER A 1 430 ? 5.004 -12.796 17.885 1.00 95.19 430 SER A N 1
ATOM 3430 C CA . SER A 1 430 ? 3.936 -11.811 18.042 1.00 95.19 430 SER A CA 1
ATOM 3431 C C . SER A 1 430 ? 4.474 -10.380 17.993 1.00 95.19 430 SER A C 1
ATOM 3433 O O . SER A 1 430 ? 5.528 -10.098 18.568 1.00 95.19 430 SER A O 1
ATOM 3435 N N . ILE A 1 431 ? 3.720 -9.458 17.396 1.00 95.75 431 ILE A N 1
ATOM 3436 C CA . ILE A 1 431 ? 4.017 -8.023 17.467 1.00 95.75 431 ILE A CA 1
ATOM 3437 C C . ILE A 1 431 ? 3.477 -7.497 18.803 1.00 95.75 431 ILE A C 1
ATOM 3439 O O . ILE A 1 431 ? 2.261 -7.574 19.018 1.00 95.75 431 ILE A O 1
ATOM 3443 N N . PRO A 1 432 ? 4.334 -6.961 19.692 1.00 94.31 432 PRO A N 1
ATOM 3444 C CA . PRO A 1 432 ? 3.908 -6.506 21.008 1.00 94.31 432 PRO A CA 1
ATOM 3445 C C . PRO A 1 432 ? 2.841 -5.415 20.937 1.00 94.31 432 PRO A C 1
ATOM 3447 O O . PRO A 1 432 ? 2.891 -4.538 20.065 1.00 94.31 432 PRO A O 1
ATOM 3450 N N . LEU A 1 433 ? 1.914 -5.425 21.891 1.00 90.12 433 LEU A N 1
ATOM 3451 C CA . LEU A 1 433 ? 0.983 -4.321 22.098 1.00 90.12 433 LEU A CA 1
ATOM 3452 C C . LEU A 1 433 ? 1.738 -2.987 22.245 1.00 90.12 433 LEU A C 1
ATOM 3454 O O . LEU A 1 433 ? 2.808 -2.920 22.846 1.00 90.12 433 LEU A O 1
ATOM 3458 N N . GLY A 1 434 ? 1.184 -1.927 21.659 1.00 89.44 434 GLY A N 1
ATOM 3459 C CA . GLY A 1 434 ? 1.790 -0.597 21.625 1.00 89.44 434 GLY A CA 1
ATOM 3460 C C . GLY A 1 434 ? 2.899 -0.409 20.586 1.00 89.44 434 GLY A C 1
ATOM 3461 O O . GLY A 1 434 ? 3.505 0.660 20.524 1.00 89.44 434 GLY A O 1
ATOM 3462 N N . SER A 1 435 ? 3.177 -1.422 19.756 1.00 93.44 435 SER A N 1
ATOM 3463 C CA . SER A 1 435 ? 4.065 -1.252 18.602 1.00 93.44 435 SER A CA 1
ATOM 3464 C C . SER A 1 435 ? 3.508 -0.213 17.624 1.00 93.44 435 SER A C 1
ATOM 3466 O O . SER A 1 435 ? 2.294 -0.042 17.492 1.00 93.44 435 SER A O 1
ATOM 3468 N N . LYS A 1 436 ? 4.403 0.459 16.903 1.00 91.44 436 LYS A N 1
ATOM 3469 C CA . LYS A 1 436 ? 4.083 1.479 15.891 1.00 91.44 436 LYS A CA 1
ATOM 3470 C C . LYS A 1 436 ? 4.679 1.113 14.536 1.00 91.44 436 LYS A C 1
ATOM 3472 O O . LYS A 1 436 ? 5.504 0.205 14.454 1.00 91.44 436 LYS A O 1
ATOM 3477 N N . ASP A 1 437 ? 4.293 1.867 13.507 1.00 91.38 437 ASP A N 1
ATOM 3478 C CA . ASP A 1 437 ? 4.837 1.736 12.147 1.00 91.38 437 ASP A CA 1
ATOM 3479 C C . ASP A 1 437 ? 4.721 0.293 11.619 1.00 91.38 437 ASP A C 1
ATOM 3481 O O . ASP A 1 437 ? 5.688 -0.338 11.185 1.00 91.38 437 ASP A O 1
ATOM 3485 N N . ILE A 1 438 ? 3.515 -0.262 11.779 1.00 94.81 438 ILE A N 1
ATOM 3486 C CA . ILE A 1 438 ? 3.209 -1.650 11.451 1.00 94.81 438 ILE A CA 1
ATOM 3487 C C . ILE A 1 438 ? 2.848 -1.733 9.970 1.00 94.81 438 ILE A C 1
ATOM 3489 O O . ILE A 1 438 ? 1.976 -1.014 9.483 1.00 94.81 438 ILE A O 1
ATOM 3493 N N . SER A 1 439 ? 3.496 -2.639 9.247 1.00 95.88 439 SER A N 1
ATOM 3494 C CA . SER A 1 439 ? 3.131 -2.957 7.867 1.00 95.88 439 SER A CA 1
ATOM 3495 C C . SER A 1 439 ? 3.371 -4.425 7.558 1.00 95.88 439 SER A C 1
ATOM 3497 O O . SER A 1 439 ? 4.279 -5.057 8.102 1.00 95.88 439 SER A O 1
ATOM 3499 N N . PHE A 1 440 ? 2.551 -4.951 6.659 1.00 97.06 440 PHE A N 1
ATOM 3500 C CA . PHE A 1 440 ? 2.716 -6.268 6.059 1.00 97.06 440 PHE A CA 1
ATOM 3501 C C . PHE A 1 440 ? 2.971 -6.083 4.569 1.00 97.06 440 PHE A C 1
ATOM 3503 O O . PHE A 1 440 ? 2.449 -5.156 3.969 1.00 97.06 440 PHE A O 1
ATOM 3510 N N . THR A 1 441 ? 3.778 -6.929 3.954 1.00 97.19 441 THR A N 1
ATOM 3511 C CA . THR A 1 441 ? 4.065 -6.891 2.521 1.00 97.19 441 THR A CA 1
ATOM 3512 C C . THR A 1 441 ? 3.835 -8.280 1.967 1.00 97.19 441 THR A C 1
ATOM 3514 O O . THR A 1 441 ? 4.562 -9.209 2.323 1.00 97.19 441 THR A O 1
ATOM 3517 N N . ILE A 1 442 ? 2.821 -8.420 1.115 1.00 97.62 442 ILE A N 1
ATOM 3518 C CA . ILE A 1 442 ? 2.622 -9.633 0.319 1.00 97.62 442 ILE A CA 1
ATOM 3519 C C . ILE A 1 442 ? 3.699 -9.611 -0.757 1.00 97.62 442 ILE A C 1
ATOM 3521 O O . ILE A 1 442 ? 3.799 -8.615 -1.470 1.00 97.62 442 ILE A O 1
ATOM 3525 N N . VAL A 1 443 ? 4.502 -10.660 -0.873 1.00 97.81 443 VAL A N 1
ATOM 3526 C CA . VAL A 1 443 ? 5.593 -10.745 -1.849 1.00 97.81 443 VAL A CA 1
ATOM 3527 C C . VAL A 1 443 ? 5.333 -11.928 -2.756 1.00 97.81 443 VAL A C 1
ATOM 3529 O O . VAL A 1 443 ? 5.145 -13.034 -2.267 1.00 97.81 443 VAL A O 1
ATOM 3532 N N . TYR A 1 444 ? 5.338 -11.696 -4.062 1.00 96.88 444 TYR A N 1
ATOM 3533 C CA . TYR A 1 444 ? 5.301 -12.757 -5.058 1.00 96.88 444 TYR A CA 1
ATOM 3534 C C . TYR A 1 444 ? 6.671 -12.942 -5.683 1.00 96.88 444 TYR A C 1
ATOM 3536 O O . TYR A 1 444 ? 7.337 -11.960 -6.033 1.00 96.88 444 TYR A O 1
ATOM 3544 N N . ARG A 1 445 ? 7.038 -14.201 -5.908 1.00 94.88 445 ARG A N 1
ATOM 3545 C CA . ARG A 1 445 ? 8.136 -14.586 -6.783 1.00 94.88 445 ARG A CA 1
ATOM 3546 C C . ARG A 1 445 ? 7.686 -15.728 -7.685 1.00 94.88 445 ARG A C 1
ATOM 3548 O O . ARG A 1 445 ? 7.169 -16.723 -7.204 1.00 94.88 445 ARG A O 1
ATOM 3555 N N . GLY A 1 446 ? 7.914 -15.622 -8.989 1.00 93.50 446 GLY A N 1
ATOM 3556 C CA . GLY A 1 446 ? 7.550 -16.690 -9.925 1.00 93.50 446 GLY A CA 1
ATOM 3557 C C . GLY A 1 446 ? 7.492 -16.213 -11.364 1.00 93.50 446 GLY A C 1
ATOM 3558 O O . GLY A 1 446 ? 8.242 -15.311 -11.745 1.00 93.50 446 GLY A O 1
ATOM 3559 N N . ARG A 1 447 ? 6.610 -16.806 -12.167 1.00 93.31 447 ARG A N 1
ATOM 3560 C CA . ARG A 1 447 ? 6.365 -16.383 -13.544 1.00 93.31 447 ARG A CA 1
ATOM 3561 C C . ARG A 1 447 ? 5.114 -15.511 -13.640 1.00 93.31 447 ARG A C 1
ATOM 3563 O O . ARG A 1 447 ? 4.018 -15.948 -13.292 1.00 93.31 447 ARG A O 1
ATOM 3570 N N . LEU A 1 448 ? 5.273 -14.306 -14.182 1.00 93.50 448 LEU A N 1
ATOM 3571 C CA . LEU A 1 448 ? 4.173 -13.393 -14.501 1.00 93.50 448 LEU A CA 1
ATOM 3572 C C . LEU A 1 448 ? 4.059 -13.261 -16.022 1.00 93.50 448 LEU A C 1
ATOM 3574 O O . LEU A 1 448 ? 4.981 -12.772 -16.679 1.00 93.50 448 LEU A O 1
ATOM 3578 N N . GLY A 1 449 ? 2.944 -13.736 -16.579 1.00 89.75 449 GLY A N 1
ATOM 3579 C CA . GLY A 1 449 ? 2.763 -13.821 -18.028 1.00 89.75 449 GLY A CA 1
ATOM 3580 C C . GLY A 1 449 ? 3.846 -14.693 -18.667 1.00 89.75 449 GLY A C 1
ATOM 3581 O O . GLY A 1 449 ? 3.930 -15.894 -18.400 1.00 89.75 449 GLY A O 1
ATOM 3582 N N . ASP A 1 450 ? 4.695 -14.086 -19.492 1.00 86.75 450 ASP A N 1
ATOM 3583 C CA . ASP A 1 450 ? 5.797 -14.761 -20.190 1.00 86.75 450 ASP A CA 1
ATOM 3584 C C . ASP A 1 450 ? 7.177 -14.581 -19.537 1.00 86.75 450 ASP A C 1
ATOM 3586 O O . ASP A 1 450 ? 8.165 -15.127 -20.028 1.00 86.75 450 ASP A O 1
ATOM 3590 N N . GLU A 1 451 ? 7.275 -13.849 -18.424 1.00 90.94 451 GLU A N 1
ATOM 3591 C CA . GLU A 1 451 ? 8.551 -13.591 -17.751 1.00 90.94 451 GLU A CA 1
ATOM 3592 C C . GLU A 1 451 ? 8.746 -14.483 -16.527 1.00 90.94 451 GLU A C 1
ATOM 3594 O O . GLU A 1 451 ? 7.952 -14.468 -15.592 1.00 90.94 451 GLU A O 1
ATOM 3599 N N . GLU A 1 452 ? 9.855 -15.221 -16.523 1.00 89.31 452 GLU A N 1
ATOM 3600 C CA . GLU A 1 452 ? 10.317 -16.027 -15.393 1.00 89.31 452 GLU A CA 1
ATOM 3601 C C . GLU A 1 452 ? 11.090 -15.183 -14.368 1.00 89.31 452 GLU A C 1
ATOM 3603 O O . GLU A 1 452 ? 11.925 -14.348 -14.733 1.00 89.31 452 GLU A O 1
ATOM 3608 N N . GLY A 1 453 ? 10.913 -15.478 -13.078 1.00 88.75 453 GLY A N 1
ATOM 3609 C CA . GLY A 1 453 ? 11.657 -14.824 -11.997 1.00 88.75 453 GLY A CA 1
ATOM 3610 C C . GLY A 1 453 ? 11.193 -13.396 -11.703 1.00 88.75 453 GLY A C 1
ATOM 3611 O O . GLY A 1 453 ? 11.969 -12.589 -11.185 1.00 88.75 453 GLY A O 1
ATOM 3612 N N . CYS A 1 454 ? 9.939 -13.080 -12.025 1.00 94.25 454 CYS A N 1
ATOM 3613 C CA . CYS A 1 454 ? 9.297 -11.844 -11.614 1.00 94.25 454 CYS A CA 1
ATOM 3614 C C . CYS A 1 454 ? 9.203 -11.765 -10.096 1.00 94.25 454 CYS A C 1
ATOM 3616 O O . CYS A 1 454 ? 8.967 -12.763 -9.417 1.00 94.25 454 CYS A O 1
ATOM 3618 N N . VAL A 1 455 ? 9.360 -10.545 -9.590 1.00 96.88 455 VAL A N 1
ATOM 3619 C CA . VAL A 1 455 ? 9.243 -10.213 -8.175 1.00 96.88 455 VAL A CA 1
ATOM 3620 C C . VAL A 1 455 ? 8.461 -8.923 -8.066 1.00 96.88 455 VAL A C 1
ATOM 3622 O O . VAL A 1 455 ? 8.813 -7.935 -8.714 1.00 96.88 455 VAL A O 1
ATOM 3625 N N . PHE A 1 456 ? 7.443 -8.922 -7.220 1.00 96.88 456 PHE A N 1
ATOM 3626 C CA . PHE A 1 456 ? 6.751 -7.711 -6.804 1.00 96.88 456 PHE A CA 1
ATOM 3627 C C . PHE A 1 456 ? 6.188 -7.902 -5.401 1.00 96.88 456 PHE A C 1
ATOM 3629 O O . PHE A 1 456 ? 6.098 -9.023 -4.895 1.00 96.88 456 PHE A O 1
ATOM 3636 N N . GLY A 1 457 ? 5.816 -6.800 -4.758 1.00 95.75 457 GLY A N 1
ATOM 3637 C CA . GLY A 1 457 ? 5.157 -6.872 -3.470 1.00 95.75 457 GLY A CA 1
ATOM 3638 C C . GLY A 1 457 ? 4.153 -5.756 -3.262 1.00 95.75 457 GLY A C 1
ATOM 3639 O O . GLY A 1 457 ? 4.319 -4.653 -3.780 1.00 95.75 457 GLY A O 1
ATOM 3640 N N . LYS A 1 458 ? 3.116 -6.055 -2.481 1.00 95.56 458 LYS A N 1
ATOM 3641 C CA . LYS A 1 458 ? 2.077 -5.104 -2.097 1.00 95.56 458 LYS A CA 1
ATOM 3642 C C . LYS A 1 458 ? 2.159 -4.818 -0.609 1.00 95.56 458 LYS A C 1
ATOM 3644 O O . LYS A 1 458 ? 1.949 -5.710 0.213 1.00 95.56 458 LYS A O 1
ATOM 3649 N N . VAL A 1 459 ? 2.465 -3.566 -0.279 1.00 95.06 459 VAL A N 1
ATOM 3650 C CA . VAL A 1 459 ? 2.532 -3.090 1.104 1.00 95.06 459 VAL A CA 1
ATOM 3651 C C . VAL A 1 459 ? 1.121 -2.810 1.617 1.00 95.06 459 VAL A C 1
ATOM 3653 O O . VAL A 1 459 ? 0.334 -2.102 0.991 1.00 95.06 459 VAL A O 1
ATOM 3656 N N . LEU A 1 460 ? 0.823 -3.358 2.786 1.00 95.06 460 LEU A N 1
ATOM 3657 C CA . LEU A 1 460 ? -0.393 -3.184 3.560 1.00 95.06 460 LEU A CA 1
ATOM 3658 C C . LEU A 1 460 ? -0.041 -2.372 4.817 1.00 95.06 460 LEU A C 1
ATOM 3660 O O . LEU A 1 460 ? 0.421 -2.950 5.809 1.00 95.06 460 LEU A O 1
ATOM 3664 N N . PRO A 1 461 ? -0.187 -1.036 4.781 1.00 93.38 461 PRO A N 1
ATOM 3665 C CA . PRO A 1 461 ? 0.089 -0.197 5.938 1.00 93.38 461 PRO A CA 1
ATOM 3666 C C . PRO A 1 461 ? -1.020 -0.341 6.984 1.00 93.38 461 PRO A C 1
ATOM 3668 O O . PRO A 1 461 ? -2.208 -0.398 6.653 1.00 93.38 461 PRO A O 1
ATOM 3671 N N . PHE A 1 462 ? -0.624 -0.374 8.254 1.00 92.69 462 PHE A N 1
ATOM 3672 C CA . PHE A 1 462 ? -1.538 -0.347 9.387 1.00 92.69 462 PHE A CA 1
ATOM 3673 C C . PHE A 1 462 ? -1.361 0.960 10.156 1.00 92.69 462 PHE A C 1
ATOM 3675 O O . PHE A 1 462 ? -0.268 1.293 10.614 1.00 92.69 462 PHE A O 1
ATOM 3682 N N . THR A 1 463 ? -2.460 1.689 10.307 1.00 90.06 463 THR A N 1
ATOM 3683 C CA . THR A 1 463 ? -2.518 2.960 11.034 1.00 90.06 463 THR A CA 1
ATOM 3684 C C . THR A 1 463 ? -3.692 2.955 11.999 1.00 90.06 463 THR A C 1
ATOM 3686 O O . THR A 1 463 ? -4.562 2.093 11.937 1.00 90.06 463 THR A O 1
ATOM 3689 N N . SER A 1 464 ? -3.751 3.937 12.885 1.00 91.06 464 SER A N 1
ATOM 3690 C CA . SER A 1 464 ? -4.905 4.132 13.759 1.00 91.06 464 SER A CA 1
ATOM 3691 C C . SER A 1 464 ? -5.815 5.238 13.225 1.00 91.06 464 SER A C 1
ATOM 3693 O O . SER A 1 464 ? -5.363 6.156 12.542 1.00 91.06 464 SER A O 1
ATOM 3695 N N . LYS A 1 465 ? -7.100 5.151 13.548 1.00 93.81 465 LYS A N 1
ATOM 3696 C CA . LYS A 1 465 ? -8.146 6.124 13.230 1.00 93.81 465 LYS A CA 1
ATOM 3697 C C . LYS A 1 465 ? -8.894 6.484 14.504 1.00 93.81 465 LYS A C 1
ATOM 3699 O O . LYS A 1 465 ? -8.816 5.781 15.503 1.00 93.81 465 LYS A O 1
ATOM 3704 N N . ILE A 1 466 ? -9.661 7.558 14.455 1.00 95.69 466 ILE A N 1
ATOM 3705 C CA . ILE A 1 466 ? -10.590 7.942 15.515 1.00 95.69 466 ILE A CA 1
ATOM 3706 C C . ILE A 1 466 ? -11.989 7.864 14.924 1.00 95.69 466 ILE A C 1
ATOM 3708 O O . ILE A 1 466 ? -12.272 8.547 13.942 1.00 95.69 466 ILE A O 1
ATOM 3712 N N . ALA A 1 467 ? -12.858 7.042 15.508 1.00 96.31 467 ALA A N 1
ATOM 3713 C CA . ALA A 1 467 ? -14.285 7.077 15.214 1.00 96.31 467 ALA A CA 1
ATOM 3714 C C . ALA A 1 467 ? -14.968 8.077 16.143 1.00 96.31 467 ALA A C 1
ATOM 3716 O O . ALA A 1 467 ? -14.631 8.158 17.321 1.00 96.31 467 ALA A O 1
ATOM 3717 N N . TYR A 1 468 ? -15.935 8.831 15.637 1.00 95.69 468 TYR A N 1
ATOM 3718 C CA . TYR A 1 468 ? -16.691 9.770 16.455 1.00 95.69 468 TYR A CA 1
ATOM 3719 C C . TYR A 1 468 ? -18.099 9.991 15.915 1.00 95.69 468 TYR A C 1
ATOM 3721 O O . TYR A 1 468 ? -18.412 9.651 14.775 1.00 95.69 468 TYR A O 1
ATOM 3729 N N . SER A 1 469 ? -18.953 10.575 16.750 1.00 93.88 469 SER A N 1
ATOM 3730 C CA . SER A 1 469 ? -20.310 10.967 16.370 1.00 93.88 469 SER A CA 1
ATOM 3731 C C . SER A 1 469 ? -20.335 12.451 16.041 1.00 93.88 469 SER A C 1
ATOM 3733 O O . SER A 1 469 ? -19.941 13.256 16.882 1.00 93.88 469 SER A O 1
ATOM 3735 N N . GLY A 1 470 ? -20.786 12.823 14.848 1.00 92.25 470 GLY A N 1
ATOM 3736 C CA . GLY A 1 470 ? -20.814 14.209 14.375 1.00 92.25 470 GLY A CA 1
ATOM 3737 C C . GLY A 1 470 ? -22.196 14.629 13.890 1.00 92.25 470 GLY A C 1
ATOM 3738 O O . GLY A 1 470 ? -22.970 13.801 13.400 1.00 92.25 470 GLY A O 1
ATOM 3739 N N . GLN A 1 471 ? -22.502 15.921 14.018 1.00 88.44 471 GLN A N 1
ATOM 3740 C CA . GLN A 1 471 ? -23.701 16.531 13.445 1.00 88.44 471 GLN A CA 1
ATOM 3741 C C . GLN A 1 471 ? -23.313 17.648 12.474 1.00 88.44 471 GLN A C 1
ATOM 3743 O O . GLN A 1 471 ? -22.579 18.554 12.854 1.00 88.44 471 GLN A O 1
ATOM 3748 N N . PRO A 1 472 ? -23.861 17.690 11.251 1.00 78.31 472 PRO A N 1
ATOM 3749 C CA . PRO A 1 472 ? -23.612 18.815 10.351 1.00 78.31 472 PRO A CA 1
ATOM 3750 C C . PRO A 1 472 ? -24.049 20.168 10.941 1.00 78.31 472 PRO A C 1
ATOM 3752 O O . PRO A 1 472 ? -23.459 21.200 10.629 1.00 78.31 472 PRO A O 1
ATOM 3755 N N . GLN A 1 473 ? -25.085 20.172 11.790 1.00 78.69 473 GLN A N 1
ATOM 3756 C CA . GLN A 1 473 ? -25.586 21.356 12.487 1.00 78.69 473 GLN A CA 1
ATOM 3757 C C . GLN A 1 473 ? -25.814 21.034 13.970 1.00 78.69 473 GLN A C 1
ATOM 3759 O O . GLN A 1 473 ? -26.540 20.110 14.326 1.00 78.69 473 GLN A O 1
ATOM 3764 N N . CYS A 1 474 ? -25.207 21.816 14.859 1.00 79.44 474 CYS A N 1
ATOM 3765 C CA . CYS A 1 474 ? -25.324 21.621 16.302 1.00 79.44 474 CYS A CA 1
ATOM 3766 C C . CYS A 1 474 ? -26.782 21.660 16.781 1.00 79.44 474 CYS A C 1
ATOM 3768 O O . CYS A 1 474 ? -27.463 22.674 16.625 1.00 79.44 474 CYS A O 1
ATOM 3770 N N . GLY A 1 475 ? -27.258 20.566 17.385 1.00 71.94 475 GLY A N 1
ATOM 3771 C CA . GLY A 1 475 ? -28.600 20.493 17.973 1.00 71.94 475 GLY A CA 1
ATOM 3772 C C . GLY A 1 475 ? -29.749 20.440 16.959 1.00 71.94 475 GLY A C 1
ATOM 3773 O O . GLY A 1 475 ? -30.910 20.517 17.361 1.00 71.94 475 GLY A O 1
ATOM 3774 N N . SER A 1 476 ? -29.458 20.294 15.662 1.00 72.81 476 SER A N 1
ATOM 3775 C CA . SER A 1 476 ? -30.474 20.138 14.617 1.00 72.81 476 SER A CA 1
ATOM 3776 C C . SER A 1 476 ? -30.010 19.159 13.534 1.00 72.81 476 SER A C 1
ATOM 3778 O O . SER A 1 476 ? -28.901 19.254 13.026 1.00 72.81 476 SER A O 1
ATOM 3780 N N . GLY A 1 477 ? -30.867 18.203 13.173 1.00 74.88 477 GLY A N 1
ATOM 3781 C CA . GLY A 1 477 ? -30.550 17.177 12.174 1.00 74.88 477 GLY A CA 1
ATOM 3782 C C . GLY A 1 477 ? -29.944 15.889 12.750 1.00 74.88 477 GLY A C 1
ATOM 3783 O O . GLY A 1 477 ? -29.710 15.791 13.959 1.00 74.88 477 GLY A O 1
ATOM 3784 N N . PRO A 1 478 ? -29.760 14.866 11.899 1.00 85.94 478 PRO A N 1
ATOM 3785 C CA . PRO A 1 478 ? -29.291 13.561 12.334 1.00 85.94 478 PRO A CA 1
ATOM 3786 C C . PRO A 1 478 ? -27.815 13.580 12.744 1.00 85.94 478 PRO A C 1
ATOM 3788 O O . PRO A 1 478 ? -27.028 14.377 12.230 1.00 85.94 478 PRO A O 1
ATOM 3791 N N . SER A 1 479 ? -27.431 12.695 13.669 1.00 90.94 479 SER A N 1
ATOM 3792 C CA . SER A 1 479 ? -26.014 12.426 13.947 1.00 90.94 479 SER A CA 1
ATOM 3793 C C . SER A 1 479 ? -25.525 11.196 13.187 1.00 90.94 479 SER A C 1
ATOM 3795 O O . SER A 1 479 ? -26.229 10.185 13.066 1.00 90.94 479 SER A O 1
ATOM 3797 N N . HIS A 1 480 ? -24.297 11.280 12.689 1.00 93.75 480 HIS A N 1
ATOM 3798 C CA . HIS A 1 480 ? -23.640 10.223 11.930 1.00 93.75 480 HIS A CA 1
ATOM 3799 C C . HIS A 1 480 ? -22.333 9.812 12.593 1.00 93.75 480 HIS A C 1
ATOM 3801 O O . HIS A 1 480 ? -21.740 10.580 13.349 1.00 93.75 480 HIS A O 1
ATOM 3807 N N . ILE A 1 481 ? -21.880 8.600 12.284 1.00 95.81 481 ILE A N 1
ATOM 3808 C CA . ILE A 1 481 ? -20.543 8.139 12.631 1.00 95.81 481 ILE A CA 1
ATOM 3809 C C . ILE A 1 481 ? -19.572 8.554 11.532 1.00 95.81 481 ILE A C 1
ATOM 3811 O O . ILE A 1 481 ? -19.823 8.332 10.342 1.00 95.81 481 ILE A O 1
ATOM 3815 N N . TYR A 1 482 ? -18.461 9.129 11.961 1.00 94.81 482 TYR A N 1
ATOM 3816 C CA . TYR A 1 482 ? -17.332 9.539 11.143 1.00 94.81 482 TYR A CA 1
ATOM 3817 C C . TYR A 1 482 ? -16.079 8.802 11.604 1.00 94.81 482 TYR A C 1
ATOM 3819 O O . TYR A 1 482 ? -15.987 8.385 12.760 1.00 94.81 482 TYR A O 1
ATOM 3827 N N . THR A 1 483 ? -15.101 8.682 10.713 1.00 94.56 483 THR A N 1
ATOM 3828 C CA . THR A 1 483 ? -13.728 8.314 11.064 1.00 94.56 483 THR A CA 1
ATOM 3829 C C . THR A 1 483 ? -12.762 9.354 10.541 1.00 94.56 483 THR A C 1
ATOM 3831 O O . THR A 1 483 ? -12.901 9.784 9.399 1.00 94.56 483 THR A O 1
ATOM 3834 N N . VAL A 1 484 ? -11.755 9.695 11.334 1.00 93.69 484 VAL A N 1
ATOM 3835 C CA . VAL A 1 484 ? -10.718 10.662 10.970 1.00 93.69 484 VAL A CA 1
ATOM 3836 C C . VAL A 1 484 ? -9.343 10.141 11.360 1.00 93.69 484 VAL A C 1
ATOM 3838 O O . VAL A 1 484 ? -9.212 9.319 12.273 1.00 93.69 484 VAL A O 1
ATOM 3841 N N . HIS A 1 485 ? -8.308 10.585 10.659 1.00 92.31 485 HIS A N 1
ATOM 3842 C CA . HIS A 1 485 ? -6.938 10.310 11.064 1.00 92.31 485 HIS A CA 1
ATOM 3843 C C . HIS A 1 485 ? -6.552 11.141 12.299 1.00 92.31 485 HIS A C 1
ATOM 3845 O O . HIS A 1 485 ? -7.099 12.225 12.515 1.00 92.31 485 HIS A O 1
ATOM 3851 N N . PRO A 1 486 ? -5.580 10.683 13.109 1.00 90.69 486 PRO A N 1
ATOM 3852 C CA . PRO A 1 486 ? -5.107 11.426 14.280 1.00 90.69 486 PRO A CA 1
ATOM 3853 C C . PRO A 1 486 ? -4.547 12.826 13.991 1.00 90.69 486 PRO A C 1
ATOM 3855 O O . PRO A 1 486 ? -4.443 13.637 14.909 1.00 90.69 486 PRO A O 1
ATOM 3858 N N . ASP A 1 487 ? -4.170 13.101 12.740 1.00 89.50 487 ASP A N 1
ATOM 3859 C CA . ASP A 1 487 ? -3.699 14.402 12.254 1.00 89.50 487 ASP A CA 1
ATOM 3860 C C . ASP A 1 487 ? -4.828 15.297 11.699 1.00 89.50 487 ASP A C 1
ATOM 3862 O O . ASP A 1 487 ? -4.565 16.394 11.211 1.00 89.50 487 ASP A O 1
ATOM 3866 N N . GLY A 1 488 ? -6.083 14.837 11.767 1.00 90.19 488 GLY A N 1
ATOM 3867 C CA . GLY A 1 488 ? -7.261 15.531 11.246 1.00 90.19 488 GLY A CA 1
ATOM 3868 C C . GLY A 1 488 ? -7.519 15.326 9.750 1.00 90.19 488 GLY A C 1
ATOM 3869 O O . GLY A 1 488 ? -8.488 15.865 9.215 1.00 90.19 488 GLY A O 1
ATOM 3870 N N . THR A 1 489 ? -6.685 14.555 9.046 1.00 91.56 489 THR A N 1
ATOM 3871 C CA . THR A 1 489 ? -6.895 14.248 7.624 1.00 91.56 489 THR A CA 1
ATOM 3872 C C . THR A 1 489 ? -7.897 13.104 7.424 1.00 91.56 489 THR A C 1
ATOM 3874 O O . THR A 1 489 ? -8.245 12.372 8.351 1.00 91.56 489 THR A O 1
ATOM 3877 N N . LYS A 1 490 ? -8.395 12.948 6.189 1.00 88.75 490 LYS A N 1
ATOM 3878 C CA . LYS A 1 490 ? -9.330 11.876 5.787 1.00 88.75 490 LYS A CA 1
ATOM 3879 C C . LYS A 1 490 ? -10.581 11.748 6.671 1.00 88.75 490 LYS A C 1
ATOM 3881 O O . LYS A 1 490 ? -11.080 10.644 6.887 1.00 88.75 490 LYS A O 1
ATOM 3886 N N . ASP A 1 491 ? -11.111 12.876 7.140 1.00 91.19 491 ASP A N 1
ATOM 3887 C CA . ASP A 1 491 ? -12.384 12.931 7.863 1.00 91.19 491 ASP A CA 1
ATOM 3888 C C . ASP A 1 491 ? -13.527 12.440 6.958 1.00 91.19 491 ASP A C 1
ATOM 3890 O O . ASP A 1 491 ? -13.891 13.086 5.973 1.00 91.19 491 ASP A O 1
ATOM 3894 N N . THR A 1 492 ? -14.031 11.240 7.241 1.00 91.88 492 THR A N 1
ATOM 3895 C CA . THR A 1 492 ? -14.921 10.483 6.355 1.00 91.88 492 THR A CA 1
ATOM 3896 C C . THR A 1 492 ? -16.175 10.068 7.105 1.00 91.88 492 THR A C 1
ATOM 3898 O O . THR A 1 492 ? -16.103 9.403 8.138 1.00 91.88 492 THR A O 1
ATOM 3901 N N . GLN A 1 493 ? -17.340 10.408 6.559 1.00 93.50 493 GLN A N 1
ATOM 3902 C CA . GLN A 1 493 ? -18.626 9.940 7.068 1.00 93.50 493 GLN A CA 1
ATOM 3903 C C . GLN A 1 493 ? -18.836 8.459 6.712 1.00 93.50 493 GLN A C 1
ATOM 3905 O O . GLN A 1 493 ? -18.844 8.101 5.537 1.00 93.50 493 GLN A O 1
ATOM 3910 N N . ILE A 1 494 ? -19.039 7.603 7.716 1.00 94.25 494 ILE A N 1
ATOM 3911 C CA . ILE A 1 494 ? -19.187 6.145 7.542 1.00 94.25 494 ILE A CA 1
ATOM 3912 C C . ILE A 1 494 ? -20.654 5.717 7.434 1.00 94.25 494 ILE A C 1
ATOM 3914 O O . ILE A 1 494 ? -20.979 4.743 6.759 1.00 94.25 494 ILE A O 1
ATOM 3918 N N . THR A 1 495 ? -21.560 6.451 8.077 1.00 95.19 495 THR A N 1
ATOM 3919 C CA . THR A 1 495 ? -23.000 6.133 8.108 1.00 95.19 495 THR A CA 1
ATOM 3920 C C . THR A 1 495 ? -23.825 7.215 7.425 1.00 95.19 495 THR A C 1
ATOM 3922 O O . THR A 1 495 ? -23.471 8.388 7.500 1.00 95.19 495 THR A O 1
ATOM 3925 N N . ASN A 1 496 ? -24.977 6.866 6.861 1.00 92.69 496 ASN A N 1
ATOM 3926 C CA . ASN A 1 496 ? -25.925 7.813 6.263 1.00 92.69 496 ASN A CA 1
ATOM 3927 C C . ASN A 1 496 ? -27.374 7.491 6.685 1.00 92.69 496 ASN A C 1
ATOM 3929 O O . ASN A 1 496 ? -27.604 6.540 7.426 1.00 92.69 496 ASN A O 1
ATOM 3933 N N . ASP A 1 497 ? -28.349 8.269 6.213 1.00 91.25 497 ASP A N 1
ATOM 3934 C CA . ASP A 1 497 ? -29.761 8.148 6.617 1.00 91.25 497 ASP A CA 1
ATOM 3935 C C . ASP A 1 497 ? -30.498 6.909 6.070 1.00 91.25 497 ASP A C 1
ATOM 3937 O O . ASP A 1 497 ? -31.648 6.661 6.440 1.00 91.25 497 ASP A O 1
ATOM 3941 N N . ALA A 1 498 ? -29.874 6.108 5.199 1.00 91.25 498 ALA A N 1
ATOM 3942 C CA . ALA A 1 498 ? -30.532 4.976 4.537 1.00 91.25 498 ALA A CA 1
ATOM 3943 C C . ALA A 1 498 ? -30.885 3.809 5.482 1.00 91.25 498 ALA A C 1
ATOM 3945 O O . ALA A 1 498 ? -31.649 2.919 5.114 1.00 91.25 498 ALA A O 1
ATOM 3946 N N . ASP A 1 499 ? -30.347 3.800 6.699 1.00 88.62 499 ASP A N 1
ATOM 3947 C CA . ASP A 1 499 ? -30.630 2.813 7.750 1.00 88.62 499 ASP A CA 1
ATOM 3948 C C . ASP A 1 499 ? -31.906 3.112 8.577 1.00 88.62 499 ASP A C 1
ATOM 3950 O O . ASP A 1 499 ? -32.347 2.248 9.343 1.00 88.62 499 ASP A O 1
ATOM 3954 N N . GLY A 1 500 ? -32.483 4.316 8.442 1.00 87.25 500 GLY A N 1
ATOM 3955 C CA . GLY A 1 500 ? -33.622 4.814 9.216 1.00 87.25 500 GLY A CA 1
ATOM 3956 C C . GLY A 1 500 ? -33.335 5.343 10.635 1.00 87.25 500 GLY A C 1
ATOM 3957 O O . GLY A 1 500 ? -34.298 5.582 11.372 1.00 87.25 500 GLY A O 1
ATOM 3958 N N . TYR A 1 501 ? -32.076 5.528 11.051 1.00 90.62 501 TYR A N 1
ATOM 3959 C CA . TYR A 1 501 ? -31.733 6.113 12.358 1.00 90.62 501 TYR A CA 1
ATOM 3960 C C . TYR A 1 501 ? -31.657 7.636 12.306 1.00 90.62 501 TYR A C 1
ATOM 3962 O O . TYR A 1 501 ? -31.024 8.222 11.428 1.00 90.62 501 TYR A O 1
ATOM 3970 N N . ALA A 1 502 ? -32.247 8.274 13.315 1.00 86.19 502 ALA A N 1
ATOM 3971 C CA . ALA A 1 502 ? -32.133 9.715 13.507 1.00 86.19 502 ALA A CA 1
ATOM 3972 C C . ALA A 1 502 ? -30.823 10.088 14.215 1.00 86.19 502 ALA A C 1
ATOM 3974 O O . ALA A 1 502 ? -30.274 11.153 13.964 1.00 86.19 502 ALA A O 1
ATOM 3975 N N . TRP A 1 503 ? -30.305 9.221 15.086 1.00 89.88 503 TRP A N 1
ATOM 3976 C CA . TRP A 1 503 ? -29.081 9.493 15.836 1.00 89.88 503 TRP A CA 1
ATOM 3977 C C . TRP A 1 503 ? -28.188 8.266 15.911 1.00 89.88 503 TRP A C 1
ATOM 3979 O O . TRP A 1 503 ? -28.664 7.152 16.132 1.00 89.88 503 TRP A O 1
ATOM 3989 N N . ARG A 1 504 ? -26.890 8.504 15.749 1.00 93.31 504 ARG A N 1
ATOM 3990 C CA . ARG A 1 504 ? -25.797 7.549 15.900 1.00 93.31 504 ARG A CA 1
ATOM 3991 C C . ARG A 1 504 ? -24.766 8.107 16.879 1.00 93.31 504 ARG A C 1
ATOM 3993 O O . ARG A 1 504 ? -24.417 9.285 16.783 1.00 93.31 504 ARG A O 1
ATOM 4000 N N . GLY A 1 505 ? -24.357 7.297 17.850 1.00 93.06 505 GLY A N 1
ATOM 4001 C CA . GLY A 1 505 ? -23.608 7.743 19.027 1.00 93.06 505 GLY A CA 1
ATOM 4002 C C . GLY A 1 505 ? -22.646 6.686 19.563 1.00 93.06 505 GLY A C 1
ATOM 4003 O O . GLY A 1 505 ? -22.912 5.502 19.384 1.00 93.06 505 GLY A O 1
ATOM 4004 N N . MET A 1 506 ? -21.611 7.087 20.308 1.00 93.75 506 MET A N 1
ATOM 4005 C CA . MET A 1 506 ? -20.773 6.174 21.110 1.00 93.75 506 MET A CA 1
ATOM 4006 C C . MET A 1 506 ? -20.164 5.013 20.299 1.00 93.75 506 MET A C 1
ATOM 4008 O O . MET A 1 506 ? -20.471 3.853 20.582 1.00 93.75 506 MET A O 1
ATOM 4012 N N . PRO A 1 507 ? -19.336 5.306 19.279 1.00 96.56 507 PRO A N 1
ATOM 4013 C CA . PRO A 1 507 ? -18.635 4.271 18.536 1.00 96.56 507 PRO A CA 1
ATOM 4014 C C . PRO A 1 507 ? -17.686 3.469 19.439 1.00 96.56 507 PRO A C 1
ATOM 4016 O O . PRO A 1 507 ? -17.098 4.019 20.367 1.00 96.56 507 PRO A O 1
ATOM 4019 N N . ALA A 1 508 ? -17.515 2.188 19.128 1.00 96.19 508 ALA A N 1
ATOM 4020 C CA . ALA A 1 508 ? -16.560 1.284 19.756 1.00 96.19 508 ALA A CA 1
ATOM 4021 C C . ALA A 1 508 ? -15.966 0.347 18.703 1.00 96.19 508 ALA A C 1
ATOM 4023 O O . ALA A 1 508 ? -16.704 -0.300 17.956 1.00 96.19 508 ALA A O 1
ATOM 4024 N N . TRP A 1 509 ? -14.639 0.286 18.634 1.00 95.50 509 TRP A N 1
ATOM 4025 C CA . TRP A 1 509 ? -13.921 -0.570 17.690 1.00 95.50 509 TRP A CA 1
ATOM 4026 C C . TRP A 1 509 ? -13.770 -1.988 18.230 1.00 95.50 509 TRP A C 1
ATOM 4028 O O . TRP A 1 509 ? -13.527 -2.173 19.423 1.00 95.50 509 TRP A O 1
ATOM 4038 N N . SER A 1 510 ? -13.852 -2.988 17.353 1.00 93.88 510 SER A N 1
ATOM 4039 C CA . SER A 1 510 ? -13.373 -4.324 17.703 1.00 93.88 510 SER A CA 1
ATOM 4040 C C . SER A 1 510 ? -11.838 -4.346 17.797 1.00 93.88 510 SER A C 1
ATOM 4042 O O . SER A 1 510 ? -11.171 -3.564 17.111 1.00 93.88 510 SER A O 1
ATOM 4044 N N . PRO A 1 511 ? -11.240 -5.243 18.603 1.00 90.38 511 PRO A N 1
ATOM 4045 C CA . PRO A 1 511 ? -9.786 -5.295 18.815 1.00 90.38 511 PRO A CA 1
ATOM 4046 C C . PRO A 1 511 ? -8.959 -5.582 17.553 1.00 90.38 511 PRO A C 1
ATOM 4048 O O . PRO A 1 511 ? -7.797 -5.175 17.452 1.00 90.38 511 PRO A O 1
ATOM 4051 N N . ASP A 1 512 ? -9.545 -6.287 16.588 1.00 89.44 512 ASP A N 1
ATOM 4052 C CA . ASP A 1 512 ? -8.956 -6.579 15.277 1.00 89.44 512 ASP A CA 1
ATOM 4053 C C . ASP A 1 512 ? -9.122 -5.429 14.265 1.00 89.44 512 ASP A C 1
ATOM 4055 O O . ASP A 1 512 ? -8.519 -5.465 13.192 1.00 89.44 512 ASP A O 1
ATOM 4059 N N . GLY A 1 513 ? -9.911 -4.400 14.604 1.00 89.44 513 GLY A N 1
ATOM 4060 C CA . GLY A 1 513 ? -10.196 -3.255 13.745 1.00 89.44 513 GLY A CA 1
ATOM 4061 C C . GLY A 1 513 ? -11.228 -3.502 12.647 1.00 89.44 513 GLY A C 1
ATOM 4062 O O . GLY A 1 513 ? -11.489 -2.597 11.853 1.00 89.44 513 GLY A O 1
ATOM 4063 N N . ARG A 1 514 ? -11.800 -4.709 12.579 1.00 91.38 514 ARG A N 1
ATOM 4064 C CA . ARG A 1 514 ? -12.744 -5.111 11.531 1.00 91.38 514 ARG A CA 1
ATOM 4065 C C . ARG A 1 514 ? -14.123 -4.494 11.724 1.00 91.38 514 ARG A C 1
ATOM 4067 O O . ARG A 1 514 ? -14.756 -4.076 10.758 1.00 91.38 514 ARG A O 1
ATOM 4074 N N . MET A 1 515 ? -14.612 -4.477 12.958 1.00 95.00 515 MET A N 1
ATOM 4075 C CA . MET A 1 515 ? -15.973 -4.086 13.284 1.00 95.00 515 MET A CA 1
ATOM 4076 C C . MET A 1 515 ? -16.025 -2.752 14.018 1.00 95.00 515 MET A C 1
ATOM 4078 O O . MET A 1 515 ? -15.119 -2.374 14.763 1.00 95.00 515 MET A O 1
ATOM 4082 N N . LEU A 1 516 ? -17.145 -2.060 13.830 1.00 96.50 516 LEU A N 1
ATOM 4083 C CA . LEU A 1 516 ? -17.471 -0.831 14.542 1.00 96.50 516 LEU A CA 1
ATOM 4084 C C . LEU A 1 516 ? -18.896 -0.927 15.077 1.00 96.50 516 LEU A C 1
ATOM 4086 O O . LEU A 1 516 ? -19.846 -1.050 14.303 1.00 96.50 516 LEU A O 1
ATOM 4090 N N . ALA A 1 517 ? -19.044 -0.878 1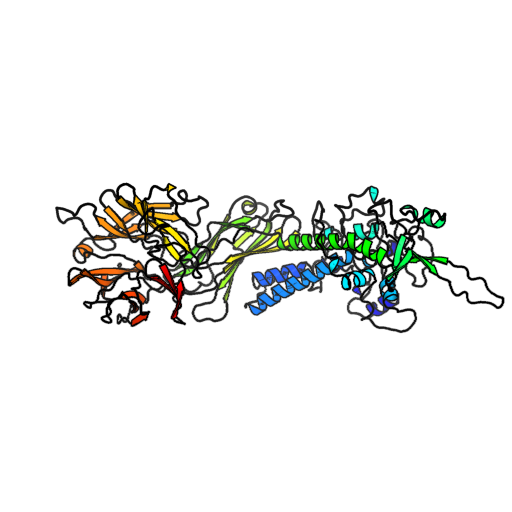6.396 1.00 97.56 517 ALA A N 1
ATOM 4091 C CA . ALA A 1 517 ? -20.335 -0.848 17.068 1.00 97.56 517 ALA A CA 1
ATOM 4092 C C . ALA A 1 517 ? -20.700 0.587 17.454 1.00 97.56 517 ALA A C 1
ATOM 4094 O O . ALA A 1 517 ? -19.820 1.363 17.804 1.00 97.56 517 ALA A O 1
ATOM 4095 N N . PHE A 1 518 ? -21.979 0.951 17.414 1.00 97.19 518 PHE A N 1
ATOM 4096 C CA . PHE A 1 518 ? -22.468 2.250 17.889 1.00 97.19 518 PHE A CA 1
ATOM 4097 C C . PHE A 1 518 ? -23.947 2.181 18.286 1.00 97.19 518 PHE A C 1
ATOM 4099 O O . PHE A 1 518 ? -24.679 1.281 17.872 1.00 97.19 518 PHE A O 1
ATOM 4106 N N . ASN A 1 519 ? -24.413 3.163 19.053 1.00 94.94 519 ASN A N 1
ATOM 4107 C CA . ASN A 1 519 ? -25.828 3.326 19.388 1.00 94.94 519 ASN A CA 1
ATOM 4108 C C . ASN A 1 519 ? -26.588 3.883 18.184 1.00 94.94 519 ASN A C 1
ATOM 4110 O O . ASN A 1 519 ? -26.259 4.977 17.735 1.00 94.94 519 ASN A O 1
ATOM 4114 N N . GLY A 1 520 ? -27.630 3.209 17.709 1.00 94.50 520 GLY A N 1
ATOM 4115 C CA . GLY A 1 520 ? -28.600 3.732 16.747 1.00 94.50 520 GLY A CA 1
ATOM 4116 C C . GLY A 1 520 ? -29.931 4.058 17.426 1.00 94.50 520 GLY A C 1
ATOM 4117 O O . GLY A 1 520 ? -30.514 3.204 18.093 1.00 94.50 520 GLY A O 1
ATOM 4118 N N . ILE A 1 521 ? -30.440 5.279 17.248 1.00 91.31 521 ILE A N 1
ATOM 4119 C CA . ILE A 1 521 ? -31.762 5.691 17.745 1.00 91.31 521 ILE A CA 1
ATOM 4120 C C . ILE A 1 521 ? -32.755 5.681 16.588 1.00 91.31 521 ILE A C 1
ATOM 4122 O O . ILE A 1 521 ? -32.654 6.453 15.628 1.00 91.31 521 ILE A O 1
ATOM 4126 N N . THR A 1 522 ? -33.726 4.780 16.683 1.00 85.56 522 THR A N 1
ATOM 4127 C CA . THR A 1 522 ? -34.797 4.623 15.693 1.00 85.56 522 THR A CA 1
ATOM 4128 C C . THR A 1 522 ? -35.798 5.781 15.745 1.00 85.56 522 THR A C 1
ATOM 4130 O O . THR A 1 522 ? -35.898 6.508 16.733 1.00 85.56 522 THR A O 1
ATOM 4133 N N . SER A 1 523 ? -36.647 5.892 14.721 1.00 79.62 523 SER A N 1
ATOM 4134 C CA . SER A 1 523 ? -37.758 6.859 14.683 1.00 79.62 523 SER A CA 1
ATOM 4135 C C . SER A 1 523 ? -38.786 6.712 15.815 1.00 79.62 523 SER A C 1
ATOM 4137 O O . SER A 1 523 ? -39.552 7.638 16.070 1.00 79.62 523 SER A O 1
ATOM 4139 N N . ARG A 1 524 ? -38.809 5.570 16.519 1.00 80.75 524 ARG A N 1
ATOM 4140 C CA . ARG A 1 524 ? -39.651 5.339 17.709 1.00 80.75 524 ARG A CA 1
ATOM 4141 C C . ARG A 1 524 ? -38.942 5.682 19.021 1.00 80.75 524 ARG A C 1
ATOM 4143 O O . ARG A 1 524 ? -39.434 5.309 20.080 1.00 80.75 524 ARG A O 1
ATOM 4150 N N . ASN A 1 525 ? -37.797 6.359 18.947 1.00 84.31 525 ASN A N 1
ATOM 4151 C CA . ASN A 1 525 ? -36.937 6.672 20.084 1.00 84.31 525 ASN A CA 1
ATOM 4152 C C . ASN A 1 525 ? -36.433 5.420 20.826 1.00 84.31 525 ASN A C 1
ATOM 4154 O O . ASN A 1 525 ? -36.244 5.436 22.038 1.00 84.31 525 ASN A O 1
ATOM 4158 N N . GLN A 1 526 ? -36.249 4.313 20.096 1.00 86.56 526 GLN A N 1
ATOM 4159 C CA . GLN A 1 526 ? -35.637 3.096 20.625 1.00 86.56 526 GLN A CA 1
ATOM 4160 C C . GLN A 1 526 ? -34.147 3.075 20.309 1.00 86.56 526 GLN A C 1
ATOM 4162 O O . GLN A 1 526 ? -33.780 3.215 19.142 1.00 86.56 526 GLN A O 1
ATOM 4167 N N . TYR A 1 527 ? -33.338 2.884 21.348 1.00 91.75 527 TYR A N 1
ATOM 4168 C CA . TYR A 1 527 ? -31.886 2.789 21.294 1.00 91.75 527 TYR A CA 1
ATOM 4169 C C . TYR A 1 527 ? -31.497 1.325 21.125 1.00 91.75 527 TYR A C 1
ATOM 4171 O O . TYR A 1 527 ? -31.865 0.477 21.943 1.00 91.75 527 TYR A O 1
ATOM 4179 N N . GLU A 1 528 ? -30.768 1.038 20.064 1.00 93.81 528 GLU A N 1
ATOM 4180 C CA . GLU A 1 528 ? -30.214 -0.276 19.770 1.00 93.81 528 GLU A CA 1
ATOM 4181 C C . GLU A 1 528 ? -28.732 -0.155 19.448 1.00 93.81 528 GLU A C 1
ATOM 4183 O O . GLU A 1 528 ? -28.245 0.935 19.154 1.00 93.81 528 GLU A O 1
ATOM 4188 N N . ILE A 1 529 ? -28.012 -1.271 19.493 1.00 96.00 529 ILE A N 1
ATOM 4189 C CA . ILE A 1 529 ? -26.613 -1.289 19.074 1.00 96.00 529 ILE A CA 1
ATOM 4190 C C . ILE A 1 529 ? -26.531 -1.822 17.652 1.00 96.00 529 ILE A C 1
ATOM 4192 O O . ILE A 1 529 ? -27.046 -2.895 17.337 1.00 96.00 529 ILE A O 1
ATOM 4196 N N . VAL A 1 530 ? -25.877 -1.059 16.789 1.00 96.88 530 VAL A N 1
ATOM 4197 C CA . VAL A 1 530 ? -25.605 -1.416 15.400 1.00 96.88 530 VAL A CA 1
ATOM 4198 C C . VAL A 1 530 ? -24.138 -1.798 15.304 1.00 96.88 530 VAL A C 1
ATOM 4200 O O . VAL A 1 530 ? -23.286 -1.047 15.765 1.00 96.88 530 VAL A O 1
ATOM 4203 N N . VAL A 1 531 ? -23.849 -2.952 14.709 1.00 97.12 531 VAL A N 1
ATOM 4204 C CA . VAL A 1 531 ? -22.490 -3.442 14.458 1.00 97.12 531 VAL A CA 1
ATOM 4205 C C . VAL A 1 531 ? -22.255 -3.456 12.955 1.00 97.12 531 VAL A C 1
ATOM 4207 O O . VAL A 1 531 ? -23.009 -4.101 12.221 1.00 97.12 531 VAL A O 1
ATOM 4210 N N . LEU A 1 532 ? -21.232 -2.740 12.496 1.00 96.31 532 LEU A N 1
ATOM 4211 C CA . LEU A 1 532 ? -20.790 -2.721 11.102 1.00 96.31 532 LEU A CA 1
ATOM 4212 C C . LEU A 1 532 ? -19.599 -3.640 10.902 1.00 96.31 532 LEU A C 1
ATOM 4214 O O . LEU A 1 532 ? -18.737 -3.716 11.773 1.00 96.31 532 LEU A O 1
ATOM 4218 N N . ASP A 1 533 ? -19.531 -4.250 9.725 1.00 94.69 533 ASP A N 1
ATOM 4219 C CA . ASP A 1 533 ? -18.311 -4.862 9.209 1.00 94.69 533 ASP A CA 1
ATOM 4220 C C . ASP A 1 533 ? -17.637 -3.884 8.239 1.00 94.69 533 ASP A C 1
ATOM 4222 O O . ASP A 1 533 ? -18.138 -3.631 7.141 1.00 94.69 533 ASP A O 1
ATOM 4226 N N . LEU A 1 534 ? -16.521 -3.287 8.653 1.00 91.94 534 LEU A N 1
ATOM 4227 C CA . LEU A 1 534 ? -15.807 -2.292 7.853 1.00 91.94 534 LEU A CA 1
ATOM 4228 C C . LEU A 1 534 ? -14.943 -2.918 6.758 1.00 91.94 534 LEU A C 1
ATOM 4230 O O . LEU A 1 534 ? -14.430 -2.181 5.916 1.00 91.94 534 LEU A O 1
ATOM 4234 N N . THR A 1 535 ? -14.792 -4.247 6.736 1.00 90.38 535 THR A N 1
ATOM 4235 C CA . THR A 1 535 ? -14.094 -4.933 5.640 1.00 90.38 535 THR A CA 1
ATOM 4236 C C . THR A 1 535 ? -15.025 -5.353 4.508 1.00 90.38 535 THR A C 1
ATOM 4238 O O . THR A 1 535 ? -14.547 -5.714 3.437 1.00 90.38 535 THR A O 1
ATOM 4241 N N . SER A 1 536 ? -16.343 -5.268 4.718 1.00 91.31 536 SER A N 1
ATOM 4242 C CA . SER A 1 536 ? -17.346 -5.612 3.712 1.00 91.31 536 SER A CA 1
ATOM 4243 C C . SER A 1 536 ? -17.265 -4.703 2.484 1.00 91.31 536 SER A C 1
ATOM 4245 O O . SER A 1 536 ? -17.212 -3.479 2.595 1.00 91.31 536 SER A O 1
ATOM 4247 N N . ASP A 1 537 ? -17.366 -5.305 1.298 1.00 88.00 537 ASP A N 1
ATOM 4248 C CA . ASP A 1 537 ? -17.483 -4.583 0.025 1.00 88.00 537 ASP A CA 1
ATOM 4249 C C . ASP A 1 537 ? -18.835 -3.864 -0.143 1.00 88.00 537 ASP A C 1
ATOM 4251 O O . ASP A 1 537 ? -19.006 -3.052 -1.056 1.00 88.00 537 ASP A O 1
ATOM 4255 N N . GLN A 1 538 ? -19.831 -4.178 0.693 1.00 92.44 538 GLN A N 1
ATOM 4256 C CA . GLN A 1 538 ? -21.148 -3.554 0.597 1.00 92.44 538 GLN A CA 1
ATOM 4257 C C . GLN A 1 538 ? -21.102 -2.126 1.158 1.00 92.44 538 GLN A C 1
ATOM 4259 O O . GLN A 1 538 ? -20.650 -1.923 2.284 1.00 92.44 538 GLN A O 1
ATOM 4264 N N . PRO A 1 539 ? -21.615 -1.114 0.440 1.00 92.31 539 PRO A N 1
ATOM 4265 C CA . PRO A 1 539 ? -21.724 0.227 0.997 1.00 92.31 539 PRO A CA 1
ATOM 4266 C C . PRO A 1 539 ? -22.763 0.261 2.122 1.00 92.31 539 PRO A C 1
ATOM 4268 O O . PRO A 1 539 ? -23.696 -0.544 2.160 1.00 92.31 539 PRO A O 1
ATOM 4271 N N . TYR A 1 540 ? -22.651 1.248 3.008 1.00 94.00 540 TYR A N 1
ATOM 4272 C CA . TYR A 1 540 ? -23.649 1.485 4.047 1.00 94.00 540 TYR A CA 1
ATOM 4273 C C . TYR A 1 540 ? -25.053 1.704 3.449 1.00 94.00 540 TYR A C 1
ATOM 4275 O O . TYR A 1 540 ? -25.184 2.540 2.548 1.00 94.00 540 TYR A O 1
ATOM 4283 N N . PRO A 1 541 ? -26.114 1.020 3.933 1.00 95.25 541 PRO A N 1
ATOM 4284 C CA . PRO A 1 541 ? -26.196 0.193 5.147 1.00 95.25 541 PRO A CA 1
ATOM 4285 C C . PRO A 1 541 ? -26.044 -1.326 4.916 1.00 95.25 541 PRO A C 1
ATOM 4287 O O . PRO A 1 541 ? -26.342 -2.115 5.810 1.00 95.25 541 PRO A O 1
ATOM 4290 N N . GLY A 1 542 ? -25.624 -1.768 3.728 1.00 96.50 542 GLY A N 1
ATOM 4291 C CA . GLY A 1 542 ? -25.455 -3.188 3.392 1.00 96.50 542 GLY A CA 1
ATOM 4292 C C . GLY A 1 542 ? -24.328 -3.893 4.157 1.00 96.50 542 GLY A C 1
ATOM 4293 O O . GLY A 1 542 ? -24.322 -5.117 4.235 1.00 96.50 542 GLY A O 1
ATOM 4294 N N . ASN A 1 543 ? -23.409 -3.136 4.759 1.00 95.69 543 ASN A N 1
ATOM 4295 C CA . ASN A 1 543 ? -22.364 -3.636 5.656 1.00 95.69 543 ASN A CA 1
ATOM 4296 C C . ASN A 1 543 ? -22.773 -3.690 7.139 1.00 95.69 543 ASN A C 1
ATOM 4298 O O . ASN A 1 543 ? -21.921 -3.929 7.999 1.00 95.69 543 ASN A O 1
ATOM 4302 N N . ILE A 1 544 ? -24.051 -3.468 7.470 1.00 96.25 544 ILE A N 1
ATOM 4303 C CA . ILE A 1 544 ? -24.548 -3.739 8.822 1.00 96.25 544 ILE A CA 1
ATOM 4304 C C . ILE A 1 544 ? -24.474 -5.249 9.060 1.00 96.25 544 ILE A C 1
ATOM 4306 O O . ILE A 1 544 ? -25.254 -6.017 8.501 1.00 96.25 544 ILE A O 1
ATOM 4310 N N . TYR A 1 545 ? -23.551 -5.654 9.928 1.00 94.50 545 TYR A N 1
ATOM 4311 C CA . TYR A 1 545 ? -23.376 -7.037 10.351 1.00 94.50 545 TYR A CA 1
ATOM 4312 C C . TYR A 1 545 ? -24.498 -7.464 11.299 1.00 94.50 545 TYR A C 1
ATOM 4314 O O . TYR A 1 545 ? -25.082 -8.537 11.140 1.00 94.50 545 TYR A O 1
ATOM 4322 N N . ARG A 1 546 ? -24.836 -6.615 12.283 1.00 93.69 546 ARG A N 1
ATOM 4323 C CA . ARG A 1 546 ? -25.855 -6.944 13.290 1.00 93.69 546 ARG A CA 1
ATOM 4324 C C . ARG A 1 546 ? -26.573 -5.724 13.857 1.00 93.69 546 ARG A C 1
ATOM 4326 O O . ARG A 1 546 ? -26.014 -4.634 13.935 1.00 93.69 546 ARG A O 1
ATOM 4333 N N . LYS A 1 547 ? -27.816 -5.939 14.298 1.00 93.50 547 LYS A N 1
ATOM 4334 C CA . LYS A 1 547 ? -28.608 -4.992 15.097 1.00 93.50 547 LYS A CA 1
ATOM 4335 C C . LYS A 1 547 ? -29.067 -5.684 16.378 1.00 93.50 547 LYS A C 1
ATOM 4337 O O . LYS A 1 547 ? -29.838 -6.639 16.316 1.00 93.50 547 LYS A O 1
ATOM 4342 N N . LEU A 1 548 ? -28.592 -5.207 17.519 1.00 93.06 548 LEU A N 1
ATOM 4343 C CA . LEU A 1 548 ? -28.847 -5.768 18.842 1.00 93.06 548 LEU A CA 1
ATOM 4344 C C . LEU A 1 548 ? -29.915 -4.924 19.543 1.00 93.06 548 LEU A C 1
ATOM 4346 O O . LEU A 1 548 ? -29.674 -3.767 19.895 1.00 93.06 548 LEU A O 1
ATOM 4350 N N . ARG A 1 549 ? -31.116 -5.490 19.707 1.00 89.88 549 ARG A N 1
ATOM 4351 C CA . ARG A 1 549 ? -32.298 -4.769 20.204 1.00 89.88 549 ARG A CA 1
ATOM 4352 C C . ARG A 1 549 ? -33.259 -5.658 20.981 1.00 89.88 549 ARG A C 1
ATOM 4354 O O . ARG A 1 549 ? -33.346 -6.857 20.734 1.00 89.88 549 ARG A O 1
ATOM 4361 N N . HIS A 1 550 ? -34.053 -5.035 21.849 1.00 86.44 550 HIS A N 1
ATOM 4362 C CA . HIS A 1 550 ? -35.116 -5.691 22.604 1.00 86.44 550 HIS A CA 1
ATOM 4363 C C . HIS A 1 550 ? -36.293 -4.736 22.806 1.00 86.44 550 HIS A C 1
ATOM 4365 O O . HIS A 1 550 ? -36.090 -3.550 23.039 1.00 86.44 550 HIS A O 1
ATOM 4371 N N . ALA A 1 551 ? -37.527 -5.239 22.718 1.00 83.56 551 ALA A N 1
ATOM 4372 C CA . ALA A 1 551 ? -38.737 -4.410 22.692 1.00 83.56 551 ALA A CA 1
ATOM 4373 C C . ALA A 1 551 ? -38.954 -3.564 23.960 1.00 83.56 551 ALA A C 1
ATOM 4375 O O . ALA A 1 551 ? -39.535 -2.487 23.875 1.00 83.56 551 ALA A O 1
ATOM 4376 N N . ASP A 1 552 ? -38.476 -4.043 25.108 1.00 84.88 552 ASP A N 1
ATOM 4377 C CA . ASP A 1 552 ? -38.687 -3.408 26.417 1.00 84.88 552 ASP A CA 1
ATOM 4378 C C . ASP A 1 552 ? -37.451 -2.679 26.972 1.00 84.88 552 ASP A C 1
ATOM 4380 O O . ASP A 1 552 ? -37.480 -2.186 28.101 1.00 84.88 552 ASP A O 1
ATOM 4384 N N . ALA A 1 553 ? -36.362 -2.600 26.202 1.00 89.06 553 ALA A N 1
ATOM 4385 C CA . ALA A 1 553 ? -35.105 -2.024 26.665 1.00 89.06 553 ALA A CA 1
ATOM 4386 C C . ALA A 1 553 ? -34.400 -1.177 25.597 1.00 89.06 553 ALA A C 1
ATOM 4388 O O . ALA A 1 553 ? -34.642 -1.276 24.392 1.00 89.06 553 ALA A O 1
ATOM 4389 N N . HIS A 1 554 ? -33.508 -0.336 26.089 1.00 92.00 554 HIS A N 1
ATOM 4390 C CA . HIS A 1 554 ? -32.528 0.449 25.372 1.00 92.00 554 HIS A CA 1
ATOM 4391 C C . HIS A 1 554 ? -31.145 -0.114 25.659 1.00 92.00 554 HIS A C 1
ATOM 4393 O O . HIS A 1 554 ? -30.856 -0.503 26.793 1.00 92.00 554 HIS A O 1
ATOM 4399 N N . TYR A 1 555 ? -30.307 -0.128 24.630 1.00 92.81 555 TYR A N 1
ATOM 4400 C CA . TYR A 1 555 ? -28.913 -0.532 24.739 1.00 92.81 555 TYR A CA 1
ATOM 4401 C C . TYR A 1 555 ? -28.023 0.603 24.278 1.00 92.81 555 TYR A C 1
ATOM 4403 O O . TYR A 1 555 ? -28.222 1.133 23.181 1.00 92.81 555 TYR A O 1
ATOM 4411 N N . ILE A 1 556 ? -27.081 0.990 25.132 1.00 93.69 556 ILE A N 1
ATOM 4412 C CA . ILE A 1 556 ? -26.175 2.104 24.871 1.00 93.69 556 ILE A CA 1
ATOM 4413 C C . ILE A 1 556 ? -24.744 1.779 25.301 1.00 93.69 556 ILE A C 1
ATOM 4415 O O . ILE A 1 556 ? -24.514 0.882 26.108 1.00 93.69 556 ILE A O 1
ATOM 4419 N N . ALA A 1 557 ? -23.800 2.554 24.766 1.00 94.12 557 ALA A N 1
ATOM 4420 C CA . ALA A 1 557 ? -22.383 2.527 25.118 1.00 94.12 557 ALA A CA 1
ATOM 4421 C C . ALA A 1 557 ? -21.740 1.146 24.888 1.00 94.12 557 ALA A C 1
ATOM 4423 O O . ALA A 1 557 ? -21.276 0.524 25.845 1.00 94.12 557 ALA A O 1
ATOM 4424 N N . PRO A 1 558 ? -21.716 0.659 23.630 1.00 96.44 558 PRO A N 1
ATOM 4425 C CA . PRO A 1 558 ? -21.069 -0.598 23.302 1.00 96.44 558 PRO A CA 1
ATOM 4426 C C . PRO A 1 558 ? -19.578 -0.566 23.656 1.00 96.44 558 PRO A C 1
ATOM 4428 O O . PRO A 1 558 ? -18.929 0.476 23.572 1.00 96.44 558 PRO A O 1
ATOM 4431 N N . SER A 1 559 ? -19.025 -1.725 23.993 1.00 95.50 559 SER A N 1
ATOM 4432 C CA . SER A 1 559 ? -17.585 -1.963 24.105 1.00 95.50 559 SER A CA 1
ATOM 4433 C C . SER A 1 559 ? -17.306 -3.412 23.712 1.00 95.50 559 SER A C 1
ATOM 4435 O O . SER A 1 559 ? -18.050 -4.299 24.119 1.00 95.50 559 SER A O 1
ATOM 4437 N N . PHE A 1 560 ? -16.291 -3.667 22.884 1.00 94.88 560 PHE A N 1
ATOM 4438 C CA . PHE A 1 560 ? -15.934 -5.027 22.459 1.00 94.88 560 PHE A CA 1
ATOM 4439 C C . PHE A 1 560 ? -15.030 -5.722 23.468 1.00 94.88 560 PHE A C 1
ATOM 4441 O O . PHE A 1 560 ? -14.179 -5.083 24.091 1.00 94.88 560 PHE A O 1
ATOM 4448 N N . SER A 1 561 ? -15.213 -7.033 23.624 1.00 91.88 561 SER A N 1
ATOM 4449 C CA . SER A 1 561 ? -14.334 -7.840 24.466 1.00 91.88 561 SER A CA 1
ATOM 4450 C C . SER A 1 561 ? -12.958 -7.942 23.813 1.00 91.88 561 SER A C 1
ATOM 4452 O O . SER A 1 561 ? -12.855 -7.764 22.599 1.00 91.88 561 SER A O 1
ATOM 4454 N N . PRO A 1 562 ? -11.890 -8.253 24.569 1.00 88.69 562 PRO A N 1
ATOM 4455 C CA . PRO A 1 562 ? -10.532 -8.353 24.020 1.00 88.69 562 PRO A CA 1
ATOM 4456 C C . PRO A 1 562 ? -10.364 -9.359 22.876 1.00 88.69 562 PRO A C 1
ATOM 4458 O O . PRO A 1 562 ? -9.501 -9.171 22.023 1.00 88.69 562 PRO A O 1
ATOM 4461 N N . ASP A 1 563 ? -11.188 -10.407 22.850 1.00 87.31 563 ASP A N 1
ATOM 4462 C CA . ASP A 1 563 ? -11.259 -11.403 21.772 1.00 87.31 563 ASP A CA 1
ATOM 4463 C C . ASP A 1 563 ? -12.175 -10.988 20.601 1.00 87.31 563 ASP A C 1
ATOM 4465 O O . ASP A 1 563 ? -12.152 -11.623 19.551 1.00 87.31 563 ASP A O 1
ATOM 4469 N N . GLY A 1 564 ? -12.974 -9.926 20.753 1.00 90.19 564 GLY A N 1
ATOM 4470 C CA . GLY A 1 564 ? -13.956 -9.469 19.767 1.00 90.19 564 GLY A CA 1
ATOM 4471 C C . GLY A 1 564 ? -15.214 -10.340 19.653 1.00 90.19 564 GLY A C 1
ATOM 4472 O O . GLY A 1 564 ? -16.083 -10.038 18.836 1.00 90.19 564 GLY A O 1
ATOM 4473 N N . GLU A 1 565 ? -15.354 -11.395 20.458 1.00 90.50 565 GLU A N 1
ATOM 4474 C CA . GLU A 1 565 ? -16.486 -12.330 20.372 1.00 90.50 565 GLU A CA 1
ATOM 4475 C C . GLU A 1 565 ? -17.739 -11.823 21.095 1.00 90.50 565 GLU A C 1
ATOM 4477 O O . GLU A 1 565 ? -18.845 -12.333 20.880 1.00 90.50 565 GLU A O 1
ATOM 4482 N N . ARG A 1 566 ? -17.590 -10.826 21.971 1.00 92.62 566 ARG A N 1
ATOM 4483 C CA . ARG A 1 566 ? -18.666 -10.286 22.802 1.00 92.62 566 ARG A CA 1
ATOM 4484 C C . ARG A 1 566 ? -18.727 -8.769 22.709 1.00 92.62 566 ARG A C 1
ATOM 4486 O O . ARG A 1 566 ? -17.743 -8.091 22.416 1.00 92.62 566 ARG A O 1
ATOM 4493 N N . LEU A 1 567 ? -19.911 -8.241 23.005 1.00 95.12 567 LEU A N 1
ATOM 4494 C CA . LEU A 1 567 ? -20.178 -6.810 23.053 1.00 95.12 567 LEU A CA 1
ATOM 4495 C C . LEU A 1 567 ? -20.892 -6.440 24.352 1.00 95.12 567 LEU A C 1
ATOM 4497 O O . LEU A 1 567 ? -22.041 -6.822 24.551 1.00 95.12 567 LEU A O 1
ATOM 4501 N N . LEU A 1 568 ? -20.212 -5.701 25.219 1.00 95.06 568 LEU A N 1
ATOM 4502 C CA . LEU A 1 568 ? -20.718 -5.158 26.470 1.00 95.06 568 LEU A CA 1
ATOM 4503 C C . LEU A 1 568 ? -21.553 -3.920 26.179 1.00 95.06 568 LEU A C 1
ATOM 4505 O O . LEU A 1 568 ? -21.225 -3.148 25.280 1.00 95.06 568 LEU A O 1
ATOM 4509 N N . ALA A 1 569 ? -22.618 -3.725 26.943 1.00 95.19 569 ALA A N 1
ATOM 4510 C CA . ALA A 1 569 ? -23.489 -2.570 26.832 1.00 95.19 569 ALA A CA 1
ATOM 4511 C C . ALA A 1 569 ? -24.161 -2.244 28.163 1.00 95.19 569 ALA A C 1
ATOM 4513 O O . ALA A 1 569 ? -24.399 -3.116 29.005 1.00 95.19 569 ALA A O 1
ATOM 4514 N N . GLU A 1 570 ? -24.551 -0.985 28.309 1.00 93.62 570 GLU A N 1
ATOM 4515 C CA . GLU A 1 570 ? -25.513 -0.573 29.319 1.00 93.62 570 GLU A CA 1
ATOM 4516 C C . GLU A 1 570 ? -26.934 -0.882 28.831 1.00 93.62 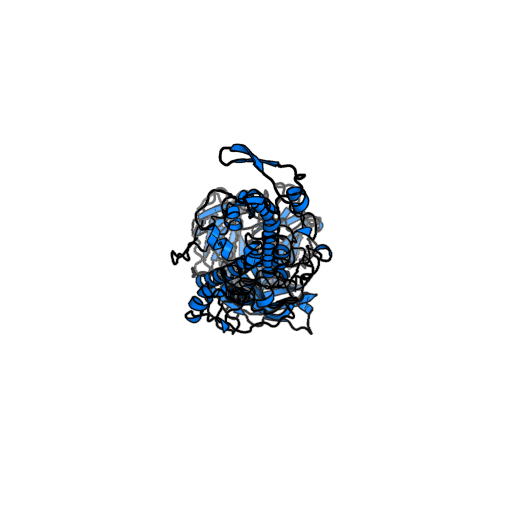570 GLU A C 1
ATOM 4518 O O . GLU A 1 570 ? -27.336 -0.502 27.726 1.00 93.62 570 GLU A O 1
ATOM 4523 N N . ARG A 1 571 ? -27.711 -1.559 29.679 1.00 92.19 571 ARG A N 1
ATOM 4524 C CA . ARG A 1 571 ? -29.144 -1.792 29.487 1.00 92.19 571 ARG A CA 1
ATOM 4525 C C . ARG A 1 571 ? -29.947 -0.812 30.333 1.00 92.19 571 ARG A C 1
ATOM 4527 O O . ARG A 1 571 ? -29.861 -0.861 31.559 1.00 92.19 571 ARG A O 1
ATOM 4534 N N . LEU A 1 572 ? -30.802 -0.037 29.668 1.00 90.25 572 LEU A N 1
ATOM 4535 C CA . LEU A 1 572 ? -31.796 0.852 30.271 1.00 90.25 572 LEU A CA 1
ATOM 4536 C C . LEU A 1 572 ? -33.208 0.362 29.931 1.00 90.25 572 LEU A C 1
ATOM 4538 O O . LEU A 1 572 ? -33.535 0.150 28.766 1.00 90.25 572 LEU A O 1
ATOM 4542 N N . LEU A 1 573 ? -34.081 0.188 30.919 1.00 87.25 573 LEU A N 1
ATOM 4543 C CA . LEU A 1 573 ? -35.462 -0.233 30.656 1.00 87.25 573 LEU A CA 1
ATOM 4544 C C . LEU A 1 573 ? -36.348 0.918 30.163 1.00 87.25 573 LEU A C 1
ATOM 4546 O O . LEU A 1 573 ? -36.354 2.004 30.734 1.00 87.25 573 LEU A O 1
ATOM 4550 N N . LEU A 1 574 ? -37.192 0.640 29.161 1.00 82.00 574 LEU A N 1
ATOM 4551 C CA . LEU A 1 574 ? -38.208 1.589 28.674 1.00 82.00 574 LEU A CA 1
ATOM 4552 C C . LEU A 1 574 ? -39.270 1.905 29.730 1.00 82.00 574 LEU A C 1
ATOM 4554 O O . LEU A 1 574 ? -39.844 2.993 29.762 1.00 82.00 574 LEU A O 1
ATOM 4558 N N . ARG A 1 575 ? -39.583 0.915 30.566 1.00 78.06 575 ARG A N 1
ATOM 4559 C CA . ARG A 1 575 ? -40.541 1.028 31.661 1.00 78.06 575 ARG A CA 1
ATOM 4560 C C . ARG A 1 575 ? -39.891 0.494 32.917 1.00 78.06 575 ARG A C 1
ATOM 4562 O O . ARG A 1 575 ? -39.469 -0.659 32.941 1.00 78.06 575 ARG A O 1
ATOM 4569 N N . HIS A 1 576 ? -39.844 1.330 33.952 1.00 76.88 576 HIS A N 1
ATOM 4570 C CA . HIS A 1 576 ? -39.359 0.888 35.249 1.00 76.88 576 HIS A CA 1
ATOM 4571 C C . HIS A 1 576 ? -40.195 -0.318 35.721 1.00 76.88 576 HIS A C 1
ATOM 4573 O O . HIS A 1 576 ? -41.431 -0.256 35.676 1.00 76.88 576 HIS A O 1
ATOM 4579 N N . PRO A 1 577 ? -39.553 -1.408 36.162 1.00 74.62 577 PRO A N 1
ATOM 4580 C CA . PRO A 1 577 ? -40.253 -2.606 36.593 1.00 74.62 577 PRO A CA 1
ATOM 4581 C C . PRO A 1 577 ? -41.111 -2.302 37.820 1.00 74.62 577 PRO A C 1
ATOM 4583 O O . PRO A 1 577 ? -40.677 -1.623 38.751 1.00 74.62 577 PRO A O 1
ATOM 4586 N N . GLN A 1 578 ? -42.357 -2.773 37.801 1.00 73.69 578 GLN A N 1
ATOM 4587 C CA . GLN A 1 578 ? -43.331 -2.520 38.871 1.00 73.69 578 GLN A CA 1
ATOM 4588 C C . GLN A 1 578 ? -43.203 -3.515 40.030 1.00 73.69 578 GLN A C 1
ATOM 4590 O O . GLN A 1 578 ? -43.617 -3.216 41.145 1.00 73.69 578 GLN A O 1
ATOM 4595 N N . ASP A 1 579 ? -42.639 -4.693 39.770 1.00 78.19 579 ASP A N 1
ATOM 4596 C CA . ASP A 1 579 ? -42.527 -5.813 40.708 1.00 78.19 579 ASP A CA 1
ATOM 4597 C C . ASP A 1 579 ? -41.127 -5.951 41.330 1.00 78.19 579 ASP A C 1
ATOM 4599 O O . ASP A 1 579 ? -40.881 -6.879 42.099 1.00 78.19 579 ASP A O 1
ATOM 4603 N N . GLY A 1 580 ? -40.207 -5.040 40.992 1.00 66.81 580 GLY A N 1
ATOM 4604 C CA . GLY A 1 580 ? -38.820 -5.062 41.455 1.00 66.81 580 GLY A CA 1
ATOM 4605 C C . GLY A 1 580 ? -38.011 -6.265 40.962 1.00 66.81 580 GLY A C 1
ATOM 4606 O O . GLY A 1 580 ? -36.905 -6.480 41.453 1.00 66.81 580 GLY A O 1
ATOM 4607 N N . GLN A 1 581 ? -38.540 -7.061 40.023 1.00 68.75 581 GLN A N 1
ATOM 4608 C CA . GLN A 1 581 ? -37.851 -8.252 39.540 1.00 68.75 581 GLN A CA 1
ATOM 4609 C C . GLN A 1 581 ? -36.917 -7.967 38.368 1.00 68.75 581 GLN A C 1
ATOM 4611 O O . GLN A 1 581 ? -35.987 -8.740 38.186 1.00 68.75 581 GLN A O 1
ATOM 4616 N N . ASP A 1 582 ? -37.113 -6.916 37.572 1.00 75.31 582 ASP A N 1
ATOM 4617 C CA . ASP A 1 582 ? -36.185 -6.547 36.488 1.00 75.31 582 ASP A CA 1
ATOM 4618 C C . ASP A 1 582 ? -35.268 -5.380 36.910 1.00 75.31 582 ASP A C 1
ATOM 4620 O O . ASP A 1 582 ? -35.605 -4.601 37.801 1.00 75.31 582 ASP A O 1
ATOM 4624 N N . LEU A 1 583 ? -34.083 -5.275 36.311 1.00 79.94 583 LEU A N 1
ATOM 4625 C CA . LEU A 1 583 ? -33.081 -4.262 36.658 1.00 79.94 583 LEU A CA 1
ATOM 4626 C C . LEU A 1 583 ? -33.205 -3.047 35.735 1.00 79.94 583 LEU A C 1
ATOM 4628 O O . LEU A 1 583 ? -33.143 -3.196 34.516 1.00 79.94 583 LEU A O 1
ATOM 4632 N N . TYR A 1 584 ? -33.362 -1.854 36.321 1.00 80.25 584 TYR A N 1
ATOM 4633 C CA . TYR A 1 584 ? -33.532 -0.604 35.570 1.00 80.25 584 TYR A CA 1
ATOM 4634 C C . TYR A 1 584 ? -32.254 -0.179 34.823 1.00 80.25 584 TYR A C 1
ATOM 4636 O O . TYR A 1 584 ? -32.342 0.100 33.630 1.00 80.25 584 TYR A O 1
ATOM 4644 N N . HIS A 1 585 ? -31.094 -0.218 35.498 1.00 85.62 585 HIS A N 1
ATOM 4645 C CA . HIS A 1 585 ? -29.757 -0.150 34.889 1.00 85.62 585 HIS A CA 1
ATOM 4646 C C . HIS A 1 585 ? -28.996 -1.438 35.190 1.00 85.62 585 HIS A C 1
ATOM 4648 O O . HIS A 1 585 ? -29.006 -1.922 36.324 1.00 85.62 585 HIS A O 1
ATOM 4654 N N . SER A 1 586 ? -28.332 -1.990 34.181 1.00 87.88 586 SER A N 1
ATOM 4655 C CA . SER A 1 586 ? -27.491 -3.179 34.334 1.00 87.88 586 SER A CA 1
ATOM 4656 C C . SER A 1 586 ? -26.494 -3.287 33.191 1.00 87.88 586 SER A C 1
ATOM 4658 O O . SER A 1 586 ? -26.776 -2.829 32.083 1.00 87.88 586 SER A O 1
ATOM 4660 N N . LEU A 1 587 ? -25.361 -3.934 33.454 1.00 91.31 587 LEU A N 1
ATOM 4661 C CA . LEU A 1 587 ? -24.418 -4.300 32.408 1.00 91.31 587 LEU A CA 1
ATOM 4662 C C . LEU A 1 587 ? -24.827 -5.638 31.797 1.00 91.31 587 LEU A C 1
ATOM 4664 O O . LEU A 1 587 ? -25.121 -6.603 32.512 1.00 91.31 587 LEU A O 1
ATOM 4668 N N . ILE A 1 588 ? -24.847 -5.690 30.472 1.00 91.75 588 ILE A N 1
ATOM 4669 C CA . ILE A 1 588 ? -25.107 -6.909 29.711 1.00 91.75 588 ILE A CA 1
ATOM 4670 C C . ILE A 1 588 ? -24.021 -7.109 28.666 1.00 91.75 588 ILE A C 1
ATOM 4672 O O . ILE A 1 588 ? -23.460 -6.134 28.176 1.00 91.75 588 ILE A O 1
ATOM 4676 N N . TYR A 1 589 ? -23.794 -8.350 28.257 1.00 92.25 589 TYR A N 1
ATOM 4677 C CA . TYR A 1 589 ? -23.029 -8.625 27.050 1.00 92.25 589 TYR A CA 1
ATOM 4678 C C . TYR A 1 589 ? -23.846 -9.435 26.051 1.00 92.25 589 TYR A C 1
ATOM 4680 O O . TYR A 1 589 ? -24.662 -10.286 26.415 1.00 92.25 589 TYR A O 1
ATOM 4688 N N . PHE A 1 590 ? -23.595 -9.169 24.776 1.00 93.94 590 PHE A N 1
ATOM 4689 C CA . PHE A 1 590 ? -24.089 -9.935 23.644 1.00 93.94 590 PHE A CA 1
ATOM 4690 C C . PHE A 1 590 ? -22.969 -10.832 23.138 1.00 93.94 590 PHE A C 1
ATOM 4692 O O . PHE A 1 590 ? -21.873 -10.350 22.858 1.00 93.94 590 PHE A O 1
ATOM 4699 N N . ASN A 1 591 ? -23.233 -12.125 23.000 1.00 93.19 591 ASN A N 1
ATOM 4700 C CA . ASN A 1 591 ? -22.335 -13.050 22.332 1.00 93.19 591 ASN A CA 1
ATOM 4701 C C . ASN A 1 591 ? -22.563 -12.949 20.819 1.00 93.19 591 ASN A C 1
ATOM 4703 O O . ASN A 1 591 ? -23.631 -13.286 20.300 1.00 93.19 591 ASN A O 1
ATOM 4707 N N . LEU A 1 592 ? -21.558 -12.465 20.094 1.00 91.00 592 LEU A N 1
ATOM 4708 C CA . LEU A 1 592 ? -21.663 -12.238 18.657 1.00 91.00 592 LEU A CA 1
ATOM 4709 C C . LEU A 1 592 ? -21.629 -13.546 17.853 1.00 91.00 592 LEU A C 1
ATOM 4711 O O . LEU A 1 592 ? -22.116 -13.562 16.723 1.00 91.00 592 LEU A O 1
ATOM 4715 N N . ILE A 1 593 ? -21.157 -14.644 18.447 1.00 89.88 593 ILE A N 1
ATOM 4716 C CA . ILE A 1 593 ? -21.130 -15.978 17.838 1.00 89.88 593 ILE A CA 1
ATOM 4717 C C . ILE A 1 593 ? -22.471 -16.696 18.031 1.00 89.88 593 ILE A C 1
ATOM 4719 O O . ILE A 1 593 ? -23.045 -17.186 17.059 1.00 89.88 593 ILE A O 1
ATOM 4723 N N . THR A 1 594 ? -22.991 -16.759 19.262 1.00 92.00 594 THR A N 1
ATOM 4724 C CA . THR A 1 594 ? -24.199 -17.548 19.586 1.00 92.00 594 THR A CA 1
ATOM 4725 C C . THR A 1 594 ? -25.512 -16.779 19.457 1.00 92.00 594 THR A C 1
ATOM 4727 O O . THR A 1 594 ? -26.565 -17.409 19.430 1.00 92.00 594 THR A O 1
ATOM 4730 N N . ASP A 1 595 ? -25.467 -15.446 19.346 1.00 87.75 595 ASP A N 1
ATOM 4731 C CA . ASP A 1 595 ? -26.643 -14.551 19.385 1.00 87.75 595 ASP A CA 1
ATOM 4732 C C . ASP A 1 595 ? -27.382 -14.521 20.732 1.00 87.75 595 ASP A C 1
ATOM 4734 O O . ASP A 1 595 ? -28.520 -14.064 20.840 1.00 87.75 595 ASP A O 1
ATOM 4738 N N . GLU A 1 596 ? -26.740 -15.023 21.781 1.00 91.06 596 GLU A N 1
ATOM 4739 C CA . GLU A 1 596 ? -27.280 -14.989 23.132 1.00 91.06 596 GLU A CA 1
ATOM 4740 C C . GLU A 1 596 ? -26.799 -13.743 23.874 1.00 91.06 596 GLU A C 1
ATOM 4742 O O . GLU A 1 596 ? -25.761 -13.161 23.556 1.00 91.06 596 GLU A O 1
ATOM 4747 N N . TRP A 1 597 ? -27.540 -13.334 24.899 1.00 90.56 597 TRP A N 1
ATOM 4748 C CA . TRP A 1 597 ? -27.155 -12.219 25.753 1.00 90.56 597 TRP A CA 1
ATOM 4749 C C . TRP A 1 597 ? -27.397 -12.548 27.215 1.00 90.56 597 TRP A C 1
ATOM 4751 O O . TRP A 1 597 ? -28.320 -13.283 27.574 1.00 90.56 597 TRP A O 1
ATOM 4761 N N . TYR A 1 598 ? -26.547 -11.982 28.058 1.00 87.81 598 TYR A N 1
ATOM 4762 C CA . TYR A 1 598 ? -26.492 -12.292 29.476 1.00 87.81 598 TYR A CA 1
ATOM 4763 C C . TYR A 1 598 ? -26.194 -11.025 30.271 1.00 87.81 598 TYR A C 1
ATOM 4765 O O . TYR A 1 598 ? -25.605 -10.077 29.753 1.00 87.81 598 TYR A O 1
ATOM 4773 N N . PHE A 1 599 ? -26.580 -11.014 31.547 1.00 86.62 599 PHE A N 1
ATOM 4774 C CA . PHE A 1 599 ? -26.044 -10.028 32.478 1.00 86.62 599 PHE A CA 1
ATOM 4775 C C . PHE A 1 599 ? -24.542 -10.266 32.639 1.00 86.62 599 PHE A C 1
ATOM 4777 O O . PHE A 1 599 ? -24.093 -11.407 32.778 1.00 86.62 599 PHE A O 1
ATOM 4784 N N . GLU A 1 600 ? -23.775 -9.184 32.612 1.00 81.88 600 GLU A N 1
ATOM 4785 C CA . GLU A 1 600 ? -22.331 -9.214 32.810 1.00 81.88 600 GLU A CA 1
ATOM 4786 C C . GLU A 1 600 ? -22.045 -9.373 34.312 1.00 81.88 600 GLU A C 1
ATOM 4788 O O . GLU A 1 600 ? -21.899 -8.398 35.037 1.00 81.88 600 GLU A O 1
ATOM 4793 N N . GLY A 1 601 ? -22.120 -10.603 34.824 1.00 78.25 601 GLY A N 1
ATOM 4794 C CA . GLY A 1 601 ? -22.236 -10.913 36.255 1.00 78.25 601 GLY A CA 1
ATOM 4795 C C . GLY A 1 601 ? -23.634 -11.428 36.630 1.00 78.25 601 GLY A C 1
ATOM 4796 O O . GLY A 1 601 ? -24.538 -11.521 35.802 1.00 78.25 601 GLY A O 1
ATOM 4797 N N . SER A 1 602 ? -23.850 -11.819 37.892 1.00 82.50 602 SER A N 1
ATOM 4798 C CA . SER A 1 602 ? -25.177 -12.305 38.312 1.00 82.50 602 SER A CA 1
ATOM 4799 C C . SER A 1 602 ? -26.178 -11.158 38.451 1.00 82.50 602 SER A C 1
ATOM 4801 O O . SER A 1 602 ? -25.840 -10.089 38.945 1.00 82.50 602 SER A O 1
ATOM 4803 N N . LYS A 1 603 ? -27.448 -11.404 38.126 1.00 84.12 603 LYS A N 1
ATOM 4804 C CA . LYS A 1 603 ? -28.541 -10.445 38.354 1.00 84.12 603 LYS A CA 1
ATOM 4805 C C . LYS A 1 603 ? -28.572 -9.901 39.794 1.00 84.12 603 LYS A C 1
ATOM 4807 O O . LYS A 1 603 ? -28.714 -8.700 39.994 1.00 84.12 603 LYS A O 1
ATOM 4812 N N . ASP A 1 604 ? -28.348 -10.769 40.782 1.00 85.50 604 ASP A N 1
ATOM 4813 C CA . ASP A 1 604 ? -28.284 -10.396 42.205 1.00 85.50 604 ASP A CA 1
ATOM 4814 C C . ASP A 1 604 ? -27.102 -9.479 42.557 1.00 85.50 604 ASP A C 1
ATOM 4816 O O . ASP A 1 604 ? -27.116 -8.814 43.586 1.00 85.50 604 ASP A O 1
ATOM 4820 N N . PHE A 1 605 ? -26.059 -9.452 41.727 1.00 86.38 605 PHE A N 1
ATOM 4821 C CA . PHE A 1 605 ? -24.915 -8.565 41.927 1.00 86.38 605 PHE A CA 1
ATOM 4822 C C . PHE A 1 605 ? -25.252 -7.138 41.477 1.00 86.38 605 PHE A C 1
ATOM 4824 O O . PHE A 1 605 ? -24.994 -6.178 42.205 1.00 86.38 605 PHE A O 1
ATOM 4831 N N . TRP A 1 606 ? -25.907 -6.995 40.322 1.00 86.25 606 TRP A N 1
ATOM 4832 C CA . TRP A 1 606 ? -26.329 -5.691 39.802 1.00 86.25 606 TRP A CA 1
ATOM 4833 C C . TRP A 1 606 ? -27.526 -5.092 40.539 1.00 86.25 606 TRP A C 1
ATOM 4835 O O . TRP A 1 606 ? -27.680 -3.876 40.549 1.00 86.25 606 TRP A O 1
ATOM 4845 N N . SER A 1 607 ? -28.333 -5.903 41.230 1.00 83.88 607 SER A N 1
ATOM 4846 C CA . SER A 1 607 ? -29.358 -5.372 42.141 1.00 83.88 607 SER A CA 1
ATOM 4847 C C . SER A 1 607 ? -28.759 -4.632 43.345 1.00 83.88 607 SER A C 1
ATOM 4849 O O . SER A 1 607 ? -29.407 -3.745 43.896 1.00 83.88 607 SER A O 1
ATOM 4851 N N . GLN A 1 608 ? -27.525 -4.969 43.739 1.00 83.62 608 GLN A N 1
ATOM 4852 C CA . GLN A 1 608 ? -26.798 -4.324 44.840 1.00 83.62 608 GLN A CA 1
ATOM 4853 C C . GLN A 1 608 ? -25.921 -3.156 44.379 1.00 83.62 608 GLN A C 1
ATOM 4855 O O . GLN A 1 608 ? -25.564 -2.311 45.195 1.00 83.62 608 GLN A O 1
ATOM 4860 N N . ASN A 1 609 ? -25.600 -3.096 43.085 1.00 83.81 609 ASN A N 1
ATOM 4861 C CA . ASN A 1 609 ? -24.778 -2.052 42.475 1.00 83.81 609 ASN A CA 1
ATOM 4862 C C . ASN A 1 609 ? -25.522 -1.432 41.279 1.00 83.81 609 ASN A C 1
ATOM 4864 O O . ASN A 1 609 ? -25.066 -1.561 40.139 1.00 83.81 609 ASN A O 1
ATOM 4868 N N . PRO A 1 610 ? -26.697 -0.815 41.502 1.00 78.06 610 PRO A N 1
ATOM 4869 C CA . PRO A 1 610 ? -27.453 -0.195 40.421 1.00 78.06 610 PRO A CA 1
ATOM 4870 C C . PRO A 1 610 ? -26.683 1.012 39.858 1.00 78.06 610 PRO A C 1
ATOM 4872 O O . PRO A 1 610 ? -25.910 1.634 40.577 1.00 78.06 610 PRO A O 1
ATOM 4875 N N . TYR A 1 611 ? -26.937 1.381 38.599 1.00 85.88 611 TYR A N 1
ATOM 4876 C CA . TYR A 1 611 ? -26.353 2.569 37.941 1.00 85.88 611 TYR A CA 1
ATOM 4877 C C . TYR A 1 611 ? -24.869 2.464 37.553 1.00 85.88 611 TYR A C 1
ATOM 4879 O O . TYR A 1 611 ? -24.119 3.434 37.655 1.00 85.88 611 TYR A O 1
ATOM 4887 N N . ALA A 1 612 ? -24.444 1.292 37.076 1.00 87.56 612 ALA A N 1
ATOM 4888 C CA . ALA A 1 612 ? -23.216 1.182 36.296 1.00 87.56 612 ALA A CA 1
ATOM 4889 C C . ALA A 1 612 ? -23.466 1.683 34.864 1.00 87.56 612 ALA A C 1
ATOM 4891 O O . ALA A 1 612 ? -24.225 1.066 34.115 1.00 87.56 612 ALA A O 1
ATOM 4892 N N . GLU A 1 613 ? -22.839 2.800 34.505 1.00 92.31 613 GLU A N 1
ATOM 4893 C CA . GLU A 1 613 ? -23.021 3.487 33.223 1.00 92.31 613 GLU A CA 1
ATOM 4894 C C . GLU A 1 613 ? -21.708 3.549 32.430 1.00 92.31 613 GLU A C 1
ATOM 4896 O O . GLU A 1 613 ? -20.610 3.505 32.999 1.00 92.31 613 GLU A O 1
ATOM 4901 N N . LEU A 1 614 ? -21.826 3.711 31.108 1.00 92.25 614 LEU A N 1
ATOM 4902 C CA . LEU A 1 614 ? -20.695 3.863 30.175 1.00 92.25 614 LEU A CA 1
ATOM 4903 C C . LEU A 1 614 ? -19.588 2.804 30.358 1.00 92.25 614 LEU A C 1
ATOM 4905 O O . LEU A 1 614 ? -18.420 3.157 30.557 1.00 92.25 614 LEU A O 1
ATOM 4909 N N . PRO A 1 615 ? -19.930 1.506 30.307 1.00 94.31 615 PRO A N 1
ATOM 4910 C CA . PRO A 1 615 ? -18.961 0.451 30.537 1.00 94.31 615 PRO A CA 1
ATOM 4911 C C . PRO A 1 615 ? -17.913 0.379 29.414 1.00 94.31 615 PRO A C 1
ATOM 4913 O O . PRO A 1 615 ? -18.208 0.602 28.234 1.00 94.31 615 PRO A O 1
ATOM 4916 N N . ARG A 1 616 ? -16.679 0.028 29.781 1.00 93.75 616 ARG A N 1
ATOM 4917 C CA . ARG A 1 616 ? -15.559 -0.207 28.860 1.00 93.75 616 ARG A CA 1
ATOM 4918 C C . ARG A 1 616 ? -14.758 -1.430 29.291 1.00 93.75 616 ARG A C 1
ATOM 4920 O O . ARG A 1 616 ? -14.287 -1.490 30.430 1.00 93.75 616 ARG A O 1
ATOM 4927 N N . TRP A 1 617 ? -14.566 -2.381 28.382 1.00 92.81 617 TRP A N 1
ATOM 4928 C CA . TRP A 1 617 ? -13.646 -3.494 28.603 1.00 92.81 617 TRP A CA 1
ATOM 4929 C C . TRP A 1 617 ? -12.189 -3.039 28.492 1.00 92.81 617 TRP A C 1
ATOM 4931 O O . TRP A 1 617 ? -11.832 -2.207 27.662 1.00 92.81 617 TRP A O 1
ATOM 4941 N N . SER A 1 618 ? -11.342 -3.614 29.339 1.00 91.00 618 SER A N 1
ATOM 4942 C CA . SER A 1 618 ? -9.888 -3.611 29.183 1.00 91.00 618 SER A CA 1
ATOM 4943 C C . SER A 1 618 ? -9.445 -4.823 28.374 1.00 91.00 618 SER A C 1
ATOM 4945 O O . SER A 1 618 ? -10.133 -5.843 28.365 1.00 91.00 618 SER A O 1
ATOM 4947 N N . SER A 1 619 ? -8.225 -4.780 27.835 1.00 84.94 619 SER A N 1
ATOM 4948 C CA . SER A 1 619 ? -7.540 -5.945 27.251 1.00 84.94 619 SER A CA 1
ATOM 4949 C C . SER A 1 619 ? -7.383 -7.132 28.214 1.00 84.94 619 SER A C 1
ATOM 4951 O O . SER A 1 619 ? -7.084 -8.235 27.779 1.00 84.94 619 SER A O 1
ATOM 4953 N N . ARG A 1 620 ? -7.635 -6.946 29.517 1.00 85.19 620 ARG A N 1
ATOM 4954 C CA . ARG A 1 620 ? -7.523 -7.973 30.565 1.00 85.19 620 ARG A CA 1
ATOM 4955 C C . ARG A 1 620 ? -8.868 -8.501 31.060 1.00 85.19 620 ARG A C 1
ATOM 4957 O O . ARG A 1 620 ? -8.918 -9.048 32.156 1.00 85.19 620 ARG A O 1
ATOM 4964 N N . TYR A 1 621 ? -9.943 -8.304 30.294 1.00 87.44 621 TYR A N 1
ATOM 4965 C CA . TYR A 1 621 ? -11.316 -8.709 30.641 1.00 87.44 621 TYR A CA 1
ATOM 4966 C C . TYR A 1 621 ? -11.893 -8.042 31.907 1.00 87.44 621 TYR A C 1
ATOM 4968 O O . TYR A 1 621 ? -12.986 -8.384 32.354 1.00 87.44 621 TYR A O 1
ATOM 4976 N N . GLU A 1 622 ? -11.216 -7.035 32.462 1.00 90.31 622 GLU A N 1
ATOM 4977 C CA . GLU A 1 622 ? -11.770 -6.176 33.513 1.00 90.31 622 GLU A CA 1
ATOM 4978 C C . GLU A 1 622 ? -12.605 -5.061 32.876 1.00 90.31 622 GLU A C 1
ATOM 4980 O O . GLU A 1 622 ? -12.183 -4.466 31.881 1.00 90.31 622 GLU A O 1
ATOM 4985 N N . THR A 1 623 ? -13.770 -4.764 33.448 1.00 92.62 623 THR A N 1
ATOM 4986 C CA . THR A 1 623 ? -14.661 -3.694 32.977 1.00 92.62 623 THR A CA 1
ATOM 4987 C C . THR A 1 623 ? -14.537 -2.481 33.879 1.00 92.62 623 THR A C 1
ATOM 4989 O O . THR A 1 623 ? -14.659 -2.617 35.092 1.00 92.62 623 THR A O 1
ATOM 4992 N N . VAL A 1 624 ? -14.346 -1.294 33.307 1.00 94.62 624 VAL A N 1
ATOM 4993 C CA . VAL A 1 624 ? -14.492 -0.019 34.029 1.00 94.62 624 VAL A CA 1
ATOM 4994 C C . VAL A 1 624 ? -15.831 0.617 33.686 1.00 94.62 624 VAL A C 1
ATOM 4996 O O . VAL A 1 624 ? -16.314 0.476 32.565 1.00 94.62 624 VAL A O 1
ATOM 4999 N N . PHE A 1 625 ? -16.438 1.299 34.648 1.00 94.31 625 PHE A N 1
ATOM 5000 C CA . PHE A 1 625 ? -17.705 2.005 34.491 1.00 94.31 625 PHE A CA 1
ATOM 5001 C C . PHE A 1 625 ? -17.755 3.206 35.438 1.00 94.31 625 PHE A C 1
ATOM 5003 O O . PHE A 1 625 ? -17.019 3.275 36.429 1.00 94.31 625 PHE A O 1
ATOM 5010 N N . GLN A 1 626 ? -18.626 4.165 35.133 1.00 94.44 626 GLN A N 1
ATOM 5011 C CA . GLN A 1 626 ? -18.970 5.206 36.098 1.00 94.44 626 GLN A CA 1
ATOM 5012 C C . GLN A 1 626 ? -20.161 4.740 36.939 1.00 94.44 626 GLN A C 1
ATOM 5014 O O . GLN A 1 626 ? -21.087 4.110 36.430 1.00 94.44 626 GLN A O 1
ATOM 5019 N N . TYR A 1 627 ? -20.126 5.040 38.230 1.00 92.88 627 TYR A N 1
ATOM 5020 C CA . TYR A 1 627 ? -21.117 4.611 39.206 1.00 92.88 627 TYR A CA 1
ATOM 5021 C C . TYR A 1 627 ? -21.680 5.817 39.951 1.00 92.88 627 TYR A C 1
ATOM 5023 O O . TYR A 1 627 ? -20.920 6.608 40.518 1.00 92.88 627 TYR A O 1
ATOM 5031 N N . GLN A 1 628 ? -23.006 5.965 39.966 1.00 92.06 628 GLN A N 1
ATOM 5032 C CA . GLN A 1 628 ? -23.654 7.063 40.681 1.00 92.06 628 GLN A CA 1
ATOM 5033 C C . GLN A 1 628 ? -23.613 6.819 42.198 1.00 92.06 628 GLN A C 1
ATOM 5035 O O . GLN A 1 628 ? -24.311 5.955 42.724 1.00 92.06 628 GLN A O 1
ATOM 5040 N N . VAL A 1 629 ? -22.840 7.630 42.926 1.00 91.25 629 VAL A N 1
ATOM 5041 C CA . VAL A 1 629 ? -22.693 7.505 44.390 1.00 91.25 629 VAL A CA 1
ATOM 5042 C C . VAL A 1 629 ? -23.677 8.365 45.181 1.00 91.25 629 VAL A C 1
ATOM 5044 O O . VAL A 1 629 ? -23.914 8.110 46.361 1.00 91.25 629 VAL A O 1
ATOM 5047 N N . GLY A 1 630 ? -24.275 9.377 44.553 1.00 90.12 630 GLY A N 1
ATOM 5048 C CA . GLY A 1 630 ? -25.267 10.228 45.200 1.00 90.12 630 GLY A CA 1
ATOM 5049 C C . GLY A 1 630 ? -25.615 11.468 44.388 1.00 90.12 630 GLY A C 1
ATOM 5050 O O . GLY A 1 630 ? -25.327 11.555 43.195 1.00 90.12 630 GLY A O 1
ATOM 5051 N N . THR A 1 631 ? -26.233 12.438 45.056 1.00 91.00 631 THR A N 1
ATOM 5052 C CA . THR A 1 631 ? -26.589 13.737 44.480 1.00 91.00 631 THR A CA 1
ATOM 5053 C C . THR A 1 631 ? -26.109 14.840 45.420 1.00 91.00 631 THR A C 1
ATOM 5055 O O . THR A 1 631 ? -26.395 14.801 46.618 1.00 91.00 631 THR A O 1
ATOM 5058 N N . GLN A 1 632 ? -25.407 15.838 44.889 1.00 87.56 632 GLN A N 1
ATOM 5059 C CA . GLN A 1 632 ? -24.925 17.005 45.627 1.00 87.56 632 GLN A CA 1
ATOM 5060 C C . GLN A 1 632 ? -25.362 18.277 44.898 1.00 87.56 632 GLN A C 1
ATOM 5062 O O . GLN A 1 632 ? -25.168 18.408 43.697 1.00 87.56 632 GLN A O 1
ATOM 5067 N N . ASN A 1 633 ? -25.993 19.216 45.613 1.00 87.00 633 ASN A N 1
ATOM 5068 C CA . ASN A 1 633 ? -26.523 20.466 45.043 1.00 87.00 633 ASN A CA 1
ATOM 5069 C C . ASN A 1 633 ? -27.456 20.277 43.825 1.00 87.00 633 ASN A C 1
ATOM 5071 O O . ASN A 1 633 ? -27.567 21.161 42.982 1.00 87.00 633 ASN A O 1
ATOM 5075 N N . GLY A 1 634 ? -28.149 19.135 43.748 1.00 86.06 634 GLY A N 1
ATOM 5076 C CA . GLY A 1 634 ? -29.035 18.794 42.630 1.00 86.06 634 GLY A CA 1
ATOM 5077 C C . GLY A 1 634 ? -28.341 18.140 41.430 1.00 86.06 634 GLY A C 1
ATOM 5078 O O . GLY A 1 634 ? -29.032 17.772 40.486 1.00 86.06 634 GLY A O 1
ATOM 5079 N N . GLU A 1 635 ? -27.021 17.942 41.470 1.00 87.25 635 GLU A N 1
ATOM 5080 C CA . GLU A 1 635 ? -26.259 17.228 40.440 1.00 87.25 635 GLU A CA 1
ATOM 5081 C C . GLU A 1 635 ? -25.893 15.815 40.913 1.00 87.25 635 GLU A C 1
ATOM 5083 O O . GLU A 1 635 ? -25.515 15.614 42.069 1.00 87.25 635 GLU A O 1
ATOM 5088 N N . ASN A 1 636 ? -26.010 14.820 40.029 1.00 90.94 636 ASN A N 1
ATOM 5089 C CA . ASN A 1 636 ? -25.533 13.464 40.306 1.00 90.94 636 ASN A CA 1
ATOM 5090 C C . ASN A 1 636 ? -24.006 13.456 40.376 1.00 90.94 636 ASN A C 1
ATOM 5092 O O . ASN A 1 636 ? -23.353 14.005 39.492 1.00 90.94 636 ASN A O 1
ATOM 5096 N N . ILE A 1 637 ? -23.460 12.802 41.397 1.00 92.88 637 ILE A N 1
ATOM 5097 C CA . ILE A 1 637 ? -22.021 12.623 41.580 1.00 92.88 637 ILE A CA 1
ATOM 5098 C C . ILE A 1 637 ? -21.665 11.195 41.193 1.00 92.88 637 ILE A C 1
ATOM 5100 O O . ILE A 1 637 ? -22.267 10.243 41.704 1.00 92.88 637 ILE A O 1
ATOM 5104 N N . TYR A 1 638 ? -20.684 11.064 40.305 1.00 94.81 638 TYR A N 1
ATOM 5105 C CA . TYR A 1 638 ? -20.190 9.780 39.830 1.00 94.81 638 TYR A CA 1
ATOM 5106 C C . TYR A 1 638 ? -18.779 9.500 40.339 1.00 94.81 638 TYR A C 1
ATOM 5108 O O . TYR A 1 638 ? -17.968 10.412 40.497 1.00 94.81 638 TYR A O 1
ATOM 5116 N N . ASN A 1 639 ? -18.496 8.220 40.562 1.00 94.75 639 ASN A N 1
ATOM 5117 C CA . ASN A 1 639 ? -17.158 7.692 40.797 1.00 94.75 639 ASN A CA 1
ATOM 5118 C C . ASN A 1 639 ? -16.797 6.648 39.739 1.00 94.75 639 ASN A C 1
ATOM 5120 O O . ASN A 1 639 ? -17.674 6.087 39.086 1.00 94.75 639 ASN A O 1
ATOM 5124 N N . ILE A 1 640 ? -15.501 6.387 39.569 1.00 94.88 640 ILE A N 1
ATOM 5125 C CA . ILE A 1 640 ? -14.985 5.424 38.596 1.00 94.88 640 ILE A CA 1
ATOM 5126 C C . ILE A 1 640 ? -14.652 4.120 39.299 1.00 94.88 640 ILE A C 1
ATOM 5128 O O . ILE A 1 640 ? -13.755 4.062 40.147 1.00 94.88 640 ILE A O 1
ATOM 5132 N N . TRP A 1 641 ? -15.380 3.068 38.948 1.00 93.06 641 TRP A N 1
ATOM 5133 C CA . TRP A 1 641 ? -15.224 1.740 39.526 1.00 93.06 641 TRP A CA 1
ATOM 5134 C C . TRP A 1 641 ? -14.851 0.749 38.426 1.00 93.06 641 TRP A C 1
ATOM 5136 O O . TRP A 1 641 ? -15.184 0.941 37.256 1.00 93.06 641 TRP A O 1
ATOM 5146 N N . SER A 1 642 ? -14.156 -0.319 38.798 1.00 92.50 642 SER A N 1
ATOM 5147 C CA . SER A 1 642 ? -13.910 -1.449 37.912 1.00 92.50 642 SER A CA 1
ATOM 5148 C C . SER A 1 642 ? -14.411 -2.746 38.525 1.00 92.50 642 SER A C 1
ATOM 5150 O O . SER A 1 642 ? -14.519 -2.879 39.744 1.00 92.50 642 SER A O 1
ATOM 5152 N N . VAL A 1 643 ? -14.747 -3.703 37.670 1.00 90.19 643 VAL A N 1
ATOM 5153 C CA . VAL A 1 643 ? -15.173 -5.040 38.063 1.00 90.19 643 VAL A CA 1
ATOM 5154 C C . VAL A 1 643 ? -14.408 -6.082 37.259 1.00 90.19 643 VAL A C 1
ATOM 5156 O O . VAL A 1 643 ? -14.384 -6.055 36.026 1.00 90.19 643 VAL A O 1
ATOM 5159 N N . ASP A 1 644 ? -13.775 -7.003 37.976 1.00 85.94 644 ASP A N 1
ATOM 5160 C CA . ASP A 1 644 ? -13.279 -8.254 37.418 1.00 85.94 644 ASP A CA 1
ATOM 5161 C C . ASP A 1 644 ? -14.432 -9.259 37.441 1.00 85.94 644 ASP A C 1
ATOM 5163 O O . ASP A 1 644 ? -15.009 -9.552 38.491 1.00 85.94 644 ASP A O 1
ATOM 5167 N N . LEU A 1 645 ? -14.814 -9.724 36.260 1.00 69.81 645 LEU A N 1
ATOM 5168 C CA . LEU A 1 645 ? -16.107 -10.361 36.033 1.00 69.81 645 LEU A CA 1
ATOM 5169 C C . LEU A 1 645 ? -16.086 -11.864 36.312 1.00 69.81 645 LEU A C 1
ATOM 5171 O O . LEU A 1 645 ? -17.096 -12.418 36.751 1.00 69.81 645 LEU A O 1
ATOM 5175 N N . ASP A 1 646 ? -14.917 -12.492 36.177 1.00 74.38 646 ASP A N 1
ATOM 5176 C CA . ASP A 1 646 ? -14.703 -13.885 36.566 1.00 74.38 646 ASP A CA 1
ATOM 5177 C C . ASP A 1 646 ? -14.750 -14.030 38.091 1.00 74.38 646 ASP A C 1
ATOM 5179 O O . ASP A 1 646 ? -15.374 -14.947 38.634 1.00 74.38 646 ASP A O 1
ATOM 5183 N N . THR A 1 647 ? -14.127 -13.089 38.804 1.00 83.12 647 THR A N 1
ATOM 5184 C CA . THR A 1 647 ? -14.087 -13.088 40.275 1.00 83.12 647 THR A CA 1
ATOM 5185 C C . THR A 1 647 ? -15.267 -12.367 40.921 1.00 83.12 647 THR A C 1
ATOM 5187 O O . THR A 1 647 ? -15.497 -12.530 42.121 1.00 83.12 647 THR A O 1
ATOM 5190 N N . LYS A 1 648 ? -16.021 -11.578 40.144 1.00 80.81 648 LYS A N 1
ATOM 5191 C CA . LYS A 1 648 ? -17.062 -10.643 40.609 1.00 80.81 648 LYS A CA 1
ATOM 5192 C C . LYS A 1 648 ? -16.538 -9.628 41.631 1.00 80.81 648 LYS A C 1
ATOM 5194 O O . LYS A 1 648 ? -17.280 -9.193 42.515 1.00 80.81 648 LYS A O 1
ATOM 5199 N N . SER A 1 649 ? -15.254 -9.280 41.553 1.00 86.12 649 SER A N 1
ATOM 5200 C CA . SER A 1 649 ? -14.631 -8.347 42.493 1.00 86.12 649 SER A CA 1
ATOM 5201 C C . SER A 1 649 ? -14.708 -6.915 41.970 1.00 86.12 649 SER A C 1
ATOM 5203 O O . SER A 1 649 ? -14.297 -6.638 40.846 1.00 86.12 649 SER A O 1
ATOM 5205 N N . ILE A 1 650 ? -15.243 -6.004 42.791 1.00 87.94 650 ILE A N 1
ATOM 5206 C CA . ILE A 1 650 ? -15.263 -4.563 42.506 1.00 87.94 650 ILE A CA 1
ATOM 5207 C C . ILE A 1 650 ? -14.004 -3.919 43.084 1.00 87.94 650 ILE A C 1
ATOM 5209 O O . ILE A 1 650 ? -13.621 -4.203 44.223 1.00 87.94 650 ILE A O 1
ATOM 5213 N N . LYS A 1 651 ? -13.401 -3.008 42.323 1.00 89.69 651 LYS A N 1
ATOM 5214 C CA . LYS A 1 651 ? -12.352 -2.097 42.781 1.00 89.69 651 LYS A CA 1
ATOM 5215 C C . LYS A 1 651 ? -12.804 -0.656 42.592 1.00 89.69 651 LYS A C 1
ATOM 5217 O O . LYS A 1 651 ? -13.391 -0.293 41.574 1.00 89.69 651 LYS A O 1
ATOM 5222 N N . TYR A 1 652 ? -12.477 0.174 43.570 1.00 89.25 652 TYR A N 1
ATOM 5223 C CA . TYR A 1 652 ? -12.745 1.605 43.533 1.00 89.25 652 TYR A CA 1
ATOM 5224 C C . TYR A 1 652 ? -11.497 2.312 43.007 1.00 89.25 652 TYR A C 1
ATOM 5226 O O . TYR A 1 652 ? -10.468 2.326 43.682 1.00 89.25 652 TYR A O 1
ATOM 5234 N N . LEU A 1 653 ? -11.565 2.862 41.792 1.00 90.94 653 LEU A N 1
ATOM 5235 C CA . LEU A 1 653 ? -10.491 3.711 41.263 1.00 90.94 653 LEU A CA 1
ATOM 5236 C C . LEU A 1 653 ? -10.629 5.142 41.791 1.00 90.94 653 LEU A C 1
ATOM 5238 O O . LEU A 1 653 ? -9.645 5.868 41.887 1.00 90.94 653 LEU A O 1
ATOM 5242 N N . THR A 1 654 ? -11.851 5.535 42.156 1.00 91.50 654 THR A N 1
ATOM 5243 C CA . THR A 1 654 ? -12.156 6.769 42.880 1.00 91.50 654 THR A CA 1
ATOM 5244 C C . THR A 1 654 ? -13.257 6.493 43.907 1.00 91.50 654 THR A C 1
ATOM 5246 O O . THR A 1 654 ? -14.196 5.738 43.639 1.00 91.50 654 THR A O 1
ATOM 5249 N N . ASP A 1 655 ? -13.149 7.088 45.091 1.00 87.38 655 ASP A N 1
ATOM 5250 C CA . ASP A 1 655 ? -14.083 6.894 46.213 1.00 87.38 655 ASP A CA 1
ATOM 5251 C C . ASP A 1 655 ? -14.482 8.209 46.911 1.00 87.38 655 ASP A C 1
ATOM 5253 O O . ASP A 1 655 ? -15.299 8.228 47.833 1.00 87.38 655 ASP A O 1
ATOM 5257 N N . GLU A 1 656 ? -13.936 9.323 46.442 1.00 86.00 656 GLU A N 1
ATOM 5258 C CA . GLU A 1 656 ? -14.152 10.661 46.973 1.00 86.00 656 GLU A CA 1
ATOM 5259 C C . GLU A 1 656 ? -15.471 11.291 46.491 1.00 86.00 656 GLU A C 1
ATOM 5261 O O . GLU A 1 656 ? -16.094 10.849 45.526 1.00 86.00 656 GLU A O 1
ATOM 5266 N N . TRP A 1 657 ? -15.900 12.369 47.156 1.00 87.88 657 TRP A N 1
ATOM 5267 C CA . TRP A 1 657 ? -17.039 13.199 46.731 1.00 87.88 657 TRP A CA 1
ATOM 5268 C C . TRP A 1 657 ? -16.621 14.216 45.658 1.00 87.88 657 TRP A C 1
ATOM 5270 O O . TRP A 1 657 ? -16.938 15.402 45.753 1.00 87.88 657 TRP A O 1
ATOM 5280 N N . ALA A 1 658 ? -15.878 13.754 44.653 1.00 88.44 658 ALA A N 1
ATOM 5281 C CA . ALA A 1 658 ? -15.515 14.534 43.481 1.00 88.44 658 ALA A CA 1
ATOM 5282 C C . ALA A 1 658 ? -16.078 13.863 42.231 1.00 88.44 658 ALA A C 1
ATOM 5284 O O . ALA A 1 658 ? -15.779 12.704 41.946 1.00 88.44 658 ALA A O 1
ATOM 5285 N N . ASP A 1 659 ? -16.872 14.613 41.472 1.00 93.31 659 ASP A N 1
ATOM 5286 C CA . ASP A 1 659 ? -17.532 14.093 40.279 1.00 93.31 659 ASP A CA 1
ATOM 5287 C C . ASP A 1 659 ? -16.492 13.632 39.245 1.00 93.31 659 ASP A C 1
ATOM 5289 O O . ASP A 1 659 ? -15.687 14.435 38.755 1.00 93.31 659 ASP A O 1
ATOM 5293 N N . SER A 1 660 ? -16.479 12.328 38.969 1.00 94.75 660 SER A N 1
ATOM 5294 C CA . SER A 1 660 ? -15.532 11.644 38.089 1.00 94.75 660 SER A CA 1
ATOM 5295 C C . SER A 1 660 ? -16.295 10.829 37.040 1.00 94.75 660 SER A C 1
ATOM 5297 O O . SER A 1 660 ? -17.129 9.996 37.387 1.00 94.75 660 SER A O 1
ATOM 5299 N N . ARG A 1 661 ? -16.041 11.080 35.748 1.00 94.50 661 ARG A N 1
ATOM 5300 C CA . ARG A 1 661 ? -16.888 10.609 34.632 1.00 94.50 661 ARG A CA 1
ATOM 5301 C C . ARG A 1 661 ? -16.103 10.154 33.403 1.00 94.50 661 ARG A C 1
ATOM 5303 O O . ARG A 1 661 ? -14.944 10.529 33.220 1.00 94.50 661 ARG A O 1
ATOM 5310 N N . TRP A 1 662 ? -16.792 9.419 32.525 1.00 94.44 662 TRP A N 1
ATOM 5311 C CA . TRP A 1 662 ? -16.317 8.968 31.205 1.00 94.44 662 TRP A CA 1
ATOM 5312 C C . TRP A 1 662 ? -15.000 8.167 31.234 1.00 94.44 662 TRP A C 1
ATOM 5314 O O . TRP A 1 662 ? -14.040 8.568 30.575 1.00 94.44 662 TRP A O 1
ATOM 5324 N N . PRO A 1 663 ? -14.912 7.064 31.997 1.00 95.44 663 PRO A N 1
ATOM 5325 C CA . PRO A 1 663 ? -13.677 6.298 32.087 1.00 95.44 663 PRO A CA 1
ATOM 5326 C C . PRO A 1 663 ? -13.361 5.543 30.790 1.00 95.44 663 PRO A C 1
ATOM 5328 O O . PRO A 1 663 ? -14.260 5.034 30.122 1.00 95.44 663 PRO A O 1
ATOM 5331 N N . ASN A 1 664 ? -12.076 5.415 30.464 1.00 94.62 664 ASN A N 1
ATOM 5332 C CA . ASN A 1 664 ? -11.592 4.563 29.378 1.00 94.62 664 ASN A CA 1
ATOM 5333 C C . ASN A 1 664 ? -10.253 3.913 29.762 1.00 94.62 664 ASN A C 1
ATOM 5335 O O . ASN A 1 664 ? -9.419 4.541 30.418 1.00 94.62 664 ASN A O 1
ATOM 5339 N N . TRP A 1 665 ? -10.054 2.654 29.379 1.00 93.69 665 TRP A N 1
ATOM 5340 C CA . TRP A 1 665 ? -8.821 1.920 29.657 1.00 93.69 665 TRP A CA 1
ATOM 5341 C C . TRP A 1 665 ? -7.705 2.316 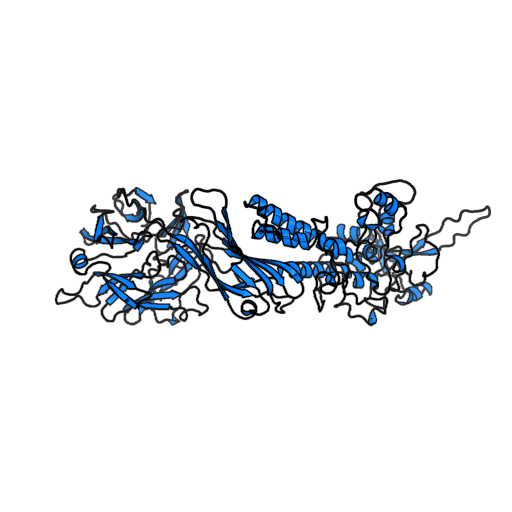28.692 1.00 93.69 665 TRP A C 1
ATOM 5343 O O . TRP A 1 665 ? -7.932 2.535 27.504 1.00 93.69 665 TRP A O 1
ATOM 5353 N N . SER A 1 666 ? -6.470 2.333 29.186 1.00 92.00 666 SER A N 1
ATOM 5354 C CA . SER A 1 666 ? -5.300 2.249 28.320 1.00 92.00 666 SER A CA 1
ATOM 5355 C C . SER A 1 666 ? -5.297 0.908 27.569 1.00 92.00 666 SER A C 1
ATOM 5357 O O . SER A 1 666 ? -5.783 -0.093 28.107 1.00 92.00 666 SER A O 1
ATOM 5359 N N . PRO A 1 667 ? -4.734 0.843 26.348 1.00 89.88 667 PRO A N 1
ATOM 5360 C CA . PRO A 1 667 ? -4.692 -0.381 25.547 1.00 89.88 667 PRO A CA 1
ATOM 5361 C C . PRO A 1 667 ? -4.142 -1.603 26.299 1.00 89.88 667 PRO A C 1
ATOM 5363 O O . PRO A 1 667 ? -4.613 -2.721 26.101 1.00 89.88 667 PRO A O 1
ATOM 5366 N N . ASP A 1 668 ? -3.169 -1.403 27.192 1.00 87.75 668 ASP A N 1
ATOM 5367 C CA . ASP A 1 668 ? -2.534 -2.447 28.016 1.00 87.75 668 ASP A CA 1
ATOM 5368 C C . ASP A 1 668 ? -3.346 -2.885 29.253 1.00 87.75 668 ASP A C 1
ATOM 5370 O O . ASP A 1 668 ? -2.974 -3.849 29.935 1.00 87.75 668 ASP A O 1
ATOM 5374 N N . GLY A 1 669 ? -4.456 -2.198 29.538 1.00 89.50 669 GLY A N 1
ATOM 5375 C CA . GLY A 1 669 ? -5.333 -2.460 30.675 1.00 89.50 669 GLY A CA 1
ATOM 5376 C C . GLY A 1 669 ? -4.724 -2.105 32.035 1.00 89.50 669 GLY A C 1
ATOM 5377 O O . GLY A 1 669 ? -5.190 -2.623 33.050 1.00 89.50 669 GLY A O 1
ATOM 5378 N N . GLU A 1 670 ? -3.673 -1.280 32.084 1.00 89.50 670 GLU A N 1
ATOM 5379 C CA . GLU A 1 670 ? -2.987 -0.922 33.337 1.00 89.50 670 GLU A CA 1
ATOM 5380 C C . GLU A 1 670 ? -3.428 0.416 33.935 1.00 89.50 670 GLU A C 1
ATOM 5382 O O . GLU A 1 670 ? -3.234 0.652 35.131 1.00 89.50 670 GLU A O 1
ATOM 5387 N N . SER A 1 671 ? -4.016 1.303 33.134 1.00 92.12 671 SER A N 1
ATOM 5388 C CA . SER A 1 671 ? -4.437 2.632 33.579 1.00 92.12 671 SER A CA 1
ATOM 5389 C C . SER A 1 671 ? -5.808 3.010 33.030 1.00 92.12 671 SER A C 1
ATOM 5391 O O . SER A 1 671 ? -6.226 2.534 31.979 1.00 92.12 671 SER A O 1
ATOM 5393 N N . VAL A 1 672 ? -6.503 3.899 33.733 1.00 94.44 672 VAL A N 1
ATOM 5394 C CA . VAL A 1 672 ? -7.796 4.451 33.317 1.00 94.44 672 VAL A CA 1
ATOM 5395 C C . VAL A 1 672 ? -7.681 5.959 33.200 1.00 94.44 672 VAL A C 1
ATOM 5397 O O . VAL A 1 672 ? -7.303 6.623 34.167 1.00 94.44 672 VAL A O 1
ATOM 5400 N N . VAL A 1 673 ? -8.038 6.493 32.033 1.00 95.25 673 VAL A N 1
ATOM 5401 C CA . VAL A 1 673 ? -8.259 7.928 31.834 1.00 95.25 673 VAL A CA 1
ATOM 5402 C C . VAL A 1 673 ? -9.710 8.267 32.149 1.00 95.25 673 VAL A C 1
ATOM 5404 O O . VAL A 1 673 ? -10.614 7.511 31.801 1.00 95.25 673 VAL A O 1
ATOM 5407 N N . PHE A 1 674 ? -9.946 9.395 32.809 1.00 95.81 674 PHE A N 1
ATOM 5408 C CA . PHE A 1 674 ? -11.289 9.878 33.121 1.00 95.81 674 PHE A CA 1
ATOM 5409 C C . PHE A 1 674 ? -11.285 11.391 33.366 1.00 95.81 674 PHE A C 1
ATOM 5411 O O . PHE A 1 674 ? -10.239 12.015 33.547 1.00 95.81 674 PHE A O 1
ATOM 5418 N N . GLY A 1 675 ? -12.473 11.991 33.378 1.00 95.50 675 GLY A N 1
ATOM 5419 C CA . GLY A 1 675 ? -12.668 13.412 33.646 1.00 95.50 675 GLY A CA 1
ATOM 5420 C C . GLY A 1 675 ? -12.999 13.634 35.108 1.00 95.50 675 GLY A C 1
ATOM 5421 O O . GLY A 1 675 ? -13.838 12.906 35.631 1.00 95.50 675 GLY A O 1
ATOM 5422 N N . SER A 1 676 ? -12.407 14.624 35.776 1.00 95.12 676 SER A N 1
ATOM 5423 C CA . SER A 1 676 ? -12.744 14.896 37.182 1.00 95.12 676 SER A CA 1
ATOM 5424 C C . SER A 1 676 ? -12.556 16.353 37.592 1.00 95.12 676 SER A C 1
ATOM 5426 O O . SER A 1 676 ? -11.635 17.020 37.122 1.00 95.12 676 SER A O 1
ATOM 5428 N N . LYS A 1 677 ? -13.421 16.815 38.506 1.00 93.31 677 LYS A N 1
ATOM 5429 C CA . LYS A 1 677 ? -13.365 18.136 39.173 1.00 93.31 677 LYS A CA 1
ATOM 5430 C C . LYS A 1 677 ? -12.657 18.094 40.540 1.00 93.31 677 LYS A C 1
ATOM 5432 O O . LYS A 1 677 ? -12.870 18.949 41.399 1.00 93.31 677 LYS A O 1
ATOM 5437 N N . ARG A 1 678 ? -11.870 17.046 40.803 1.00 92.69 678 ARG A N 1
ATOM 5438 C CA . ARG A 1 678 ? -11.289 16.756 42.131 1.00 92.69 678 ARG A CA 1
ATOM 5439 C C . ARG A 1 678 ? -10.244 17.748 42.631 1.00 92.69 678 ARG A C 1
ATOM 5441 O O . ARG A 1 678 ? -9.930 17.756 43.814 1.00 92.69 678 ARG A O 1
ATOM 5448 N N . ASP A 1 679 ? -9.699 18.582 41.757 1.00 91.31 679 ASP A N 1
ATOM 5449 C CA . ASP A 1 679 ? -8.818 19.682 42.152 1.00 91.31 679 ASP A CA 1
ATOM 5450 C C . ASP A 1 679 ? -9.581 20.876 42.754 1.00 91.31 679 ASP A C 1
ATOM 5452 O O . ASP A 1 679 ? -8.962 21.861 43.154 1.00 91.31 679 ASP A O 1
ATOM 5456 N N . GLY A 1 680 ? -10.914 20.796 42.819 1.00 86.50 680 GLY A N 1
ATOM 5457 C CA . GLY A 1 680 ? -11.785 21.871 43.283 1.00 86.50 680 GLY A CA 1
ATOM 5458 C C . GLY A 1 680 ? -12.112 22.906 42.205 1.00 86.50 680 GLY A C 1
ATOM 5459 O O . GLY A 1 680 ? -12.719 23.931 42.522 1.00 86.50 680 GLY A O 1
ATOM 5460 N N . GLY A 1 681 ? -11.718 22.666 40.950 1.00 85.81 681 GLY A N 1
ATOM 5461 C CA . GLY A 1 681 ? -12.050 23.508 39.809 1.00 85.81 681 GLY A CA 1
ATOM 5462 C C . GLY A 1 681 ? -13.510 23.379 39.356 1.00 85.81 681 GLY A C 1
ATOM 5463 O O . GLY A 1 681 ? -14.242 22.458 39.716 1.00 85.81 681 GLY A O 1
ATOM 5464 N N . SER A 1 682 ? -13.944 24.320 38.513 1.00 88.94 682 SER A N 1
ATOM 5465 C CA . SER A 1 682 ? -15.290 24.304 37.912 1.00 88.94 682 SER A CA 1
ATOM 5466 C C . SER A 1 682 ? -15.395 23.397 36.681 1.00 88.94 682 SER A C 1
ATOM 5468 O O . SER A 1 682 ? -16.504 23.101 36.228 1.00 88.94 682 SER A O 1
ATOM 5470 N N . TYR A 1 683 ? -14.260 22.979 36.119 1.00 93.06 683 TYR A N 1
ATOM 5471 C CA . TYR A 1 683 ? -14.177 22.248 34.861 1.00 93.06 683 TYR A CA 1
ATOM 5472 C C . TYR A 1 683 ? -13.676 20.818 35.080 1.00 93.06 683 TYR A C 1
ATOM 5474 O O . TYR A 1 683 ? -12.923 20.557 36.010 1.00 93.06 683 TYR A O 1
ATOM 5482 N N . TYR A 1 684 ? -14.110 19.889 34.225 1.00 94.56 684 TYR A N 1
ATOM 5483 C CA . TYR A 1 684 ? -13.518 18.556 34.171 1.00 94.56 684 TYR A CA 1
ATOM 5484 C C . TYR A 1 684 ? -12.146 18.620 33.504 1.00 94.56 684 TYR A C 1
ATOM 5486 O O . TYR A 1 684 ? -12.050 18.929 32.314 1.00 94.56 684 TYR A O 1
ATOM 5494 N N . ASP A 1 685 ? -11.126 18.282 34.280 1.00 94.56 685 ASP A N 1
ATOM 5495 C CA . ASP A 1 685 ? -9.765 18.034 33.815 1.00 94.56 685 ASP A CA 1
ATOM 5496 C C . ASP A 1 685 ? -9.579 16.555 33.467 1.00 94.56 685 ASP A C 1
ATOM 5498 O O . ASP A 1 685 ? -10.382 15.713 33.879 1.00 94.56 685 ASP A O 1
ATOM 5502 N N . ILE A 1 686 ? -8.506 16.227 32.746 1.00 94.50 686 ILE A N 1
ATOM 5503 C CA . ILE A 1 686 ? -8.152 14.839 32.420 1.00 94.50 686 ILE A CA 1
ATOM 5504 C C . ILE A 1 686 ? -7.273 14.272 33.529 1.00 94.50 686 ILE A C 1
ATOM 5506 O O . ILE A 1 686 ? -6.210 14.819 33.834 1.00 94.50 686 ILE A O 1
ATOM 5510 N N . TRP A 1 687 ? -7.692 13.144 34.091 1.00 94.56 687 TRP A N 1
ATOM 5511 C CA . TRP A 1 687 ? -7.001 12.427 35.156 1.00 94.56 687 TRP A CA 1
ATOM 5512 C C . TRP A 1 687 ? -6.688 10.995 34.745 1.00 94.56 687 TRP A C 1
ATOM 5514 O O . TRP A 1 687 ? -7.372 10.408 33.906 1.00 94.56 687 TRP A O 1
ATOM 5524 N N . LEU A 1 688 ? -5.654 10.436 35.367 1.00 93.75 688 LEU A N 1
ATOM 5525 C CA . LEU A 1 688 ? -5.200 9.068 35.161 1.00 93.75 688 LEU A CA 1
ATOM 5526 C C . LEU A 1 688 ? -5.127 8.338 36.495 1.00 93.75 688 LEU A C 1
ATOM 5528 O O . LEU A 1 688 ? -4.449 8.808 37.405 1.00 93.75 688 LEU A O 1
ATOM 5532 N N . ALA A 1 689 ? -5.768 7.179 36.599 1.00 92.44 689 ALA A N 1
ATOM 5533 C CA . ALA A 1 689 ? -5.607 6.257 37.720 1.00 92.44 689 ALA A CA 1
ATOM 5534 C C . ALA A 1 689 ? -4.878 4.997 37.253 1.00 92.44 689 ALA A C 1
ATOM 5536 O O . ALA A 1 689 ? -5.158 4.487 36.168 1.00 92.44 689 ALA A O 1
ATOM 5537 N N . ASN A 1 690 ? -3.970 4.470 38.075 1.00 88.88 690 ASN A N 1
ATOM 5538 C CA . ASN A 1 690 ? -3.342 3.180 37.816 1.00 88.88 690 ASN A CA 1
ATOM 5539 C C . ASN A 1 690 ? -4.156 2.052 38.469 1.00 88.88 690 ASN A C 1
ATOM 5541 O O . ASN A 1 690 ? -4.668 2.201 39.578 1.00 88.88 690 ASN A O 1
ATOM 5545 N N . ARG A 1 691 ? -4.233 0.899 37.803 1.00 83.69 691 ARG A N 1
ATOM 5546 C CA . ARG A 1 691 ? -4.976 -0.280 38.269 1.00 83.69 691 ARG A CA 1
ATOM 5547 C C . ARG A 1 691 ? -4.486 -0.829 39.614 1.00 83.69 691 ARG A C 1
ATOM 5549 O O . ARG A 1 691 ? -5.288 -1.336 40.393 1.00 83.69 691 ARG A O 1
ATOM 5556 N N . ILE A 1 692 ? -3.178 -0.776 39.870 1.00 80.12 692 ILE A N 1
ATOM 5557 C CA . ILE A 1 692 ? -2.542 -1.290 41.096 1.00 80.12 692 ILE A CA 1
ATOM 5558 C C . ILE A 1 692 ? -2.518 -0.212 42.183 1.00 80.12 692 ILE A C 1
ATOM 5560 O O . ILE A 1 692 ? -2.697 -0.510 43.363 1.00 80.12 692 ILE A O 1
ATOM 5564 N N . ASN A 1 693 ? -2.284 1.039 41.787 1.00 78.38 693 ASN A N 1
ATOM 5565 C CA . ASN A 1 693 ? -2.244 2.183 42.686 1.00 78.38 693 ASN A CA 1
ATOM 5566 C C . ASN A 1 693 ? -3.289 3.220 42.246 1.00 78.38 693 ASN A C 1
ATOM 5568 O O . ASN A 1 693 ? -2.973 4.081 41.422 1.00 78.38 693 ASN A O 1
ATOM 5572 N N . PRO A 1 694 ? -4.511 3.175 42.797 1.00 77.88 694 PRO A N 1
ATOM 5573 C CA . PRO A 1 694 ? -5.631 3.981 42.326 1.00 77.88 694 PRO A CA 1
ATOM 5574 C C . PRO A 1 694 ? -5.529 5.457 42.725 1.00 77.88 694 PRO A C 1
ATOM 5576 O O . PRO A 1 694 ? -6.530 6.146 42.667 1.00 77.88 694 PRO A O 1
ATOM 5579 N N . ASN A 1 695 ? -4.359 5.962 43.134 1.00 86.50 695 ASN A N 1
ATOM 5580 C CA . ASN A 1 695 ? -4.143 7.380 43.420 1.00 86.50 695 ASN A CA 1
ATOM 5581 C C . ASN A 1 695 ? -4.060 8.176 42.110 1.00 86.50 695 ASN A C 1
ATOM 5583 O O . ASN A 1 695 ? -3.030 8.090 41.430 1.00 86.50 695 ASN A O 1
ATOM 5587 N N . PRO A 1 696 ? -5.092 8.950 41.731 1.00 91.62 696 PRO A N 1
ATOM 5588 C CA . PRO A 1 696 ? -5.127 9.487 40.384 1.00 91.62 696 PRO A CA 1
ATOM 5589 C C . PRO A 1 696 ? -4.322 10.776 40.269 1.00 91.62 696 PRO A C 1
ATOM 5591 O O . PRO A 1 696 ? -4.285 11.598 41.186 1.00 91.62 696 PRO A O 1
ATOM 5594 N N . VAL A 1 697 ? -3.692 10.963 39.116 1.00 92.56 697 VAL A N 1
ATOM 5595 C CA . VAL A 1 697 ? -2.855 12.126 38.806 1.00 92.56 697 VAL A CA 1
ATOM 5596 C C . VAL A 1 697 ? -3.494 12.959 37.705 1.00 92.56 697 VAL A C 1
ATOM 5598 O O . VAL A 1 697 ? -4.097 12.416 36.779 1.00 92.56 697 VAL A O 1
ATOM 5601 N N . LYS A 1 698 ? -3.377 14.286 37.808 1.00 92.69 698 LYS A N 1
ATOM 5602 C CA . LYS A 1 698 ? -3.864 15.194 36.766 1.00 92.69 698 LYS A CA 1
ATOM 5603 C C . LYS A 1 698 ? -2.918 15.113 35.572 1.00 92.69 698 LYS A C 1
ATOM 5605 O O . LYS A 1 698 ? -1.714 15.291 35.744 1.00 92.69 698 LYS A O 1
ATOM 5610 N N . LEU A 1 699 ? -3.461 14.862 34.384 1.00 91.25 699 LEU A N 1
ATOM 5611 C CA . LEU A 1 699 ? -2.712 14.852 33.128 1.00 91.25 699 LEU A CA 1
ATOM 5612 C C . LEU A 1 699 ? -2.835 16.178 32.382 1.00 91.25 699 LEU A C 1
ATOM 5614 O O . LEU A 1 699 ? -1.828 16.734 31.959 1.00 91.25 699 LEU A O 1
ATOM 5618 N N . VAL A 1 700 ? -4.059 16.682 32.211 1.00 90.06 700 VAL A N 1
ATOM 5619 C CA . VAL A 1 700 ? -4.338 17.878 31.400 1.00 90.06 700 VAL A CA 1
ATOM 5620 C C . VAL A 1 700 ? -5.322 18.773 32.138 1.00 90.06 700 VAL A C 1
ATOM 5622 O O . VAL A 1 700 ? -6.369 18.301 32.577 1.00 90.06 700 VAL A O 1
ATOM 5625 N N . GLU A 1 701 ? -4.985 20.058 32.250 1.00 91.38 701 GLU A N 1
ATOM 5626 C CA . GLU A 1 701 ? -5.907 21.100 32.708 1.00 91.38 701 GLU A CA 1
ATOM 5627 C C . GLU A 1 701 ? -6.747 21.612 31.532 1.00 91.38 701 GLU A C 1
ATOM 5629 O O . GLU A 1 701 ? -6.216 21.919 30.462 1.00 91.38 701 GLU A O 1
ATOM 5634 N N . CYS A 1 702 ? -8.058 21.711 31.732 1.00 90.06 702 CYS A N 1
ATOM 5635 C CA . CYS A 1 702 ? -9.026 21.978 30.683 1.00 90.06 702 CYS A CA 1
ATOM 5636 C C . CYS A 1 702 ? -9.883 23.203 30.998 1.00 90.06 702 CYS A C 1
ATOM 5638 O O . CYS A 1 702 ? -10.658 23.230 31.956 1.00 90.06 702 CYS A O 1
ATOM 5640 N N . GLN A 1 703 ? -9.793 24.216 30.135 1.00 90.00 703 GLN A N 1
ATOM 5641 C CA . GLN A 1 703 ? -10.651 25.398 30.183 1.00 90.00 703 GLN A CA 1
ATOM 5642 C C . GLN A 1 703 ? -11.151 25.732 28.765 1.00 90.00 703 GLN A C 1
ATOM 5644 O O . GLN A 1 703 ? -10.385 26.291 27.977 1.00 90.00 703 GLN A O 1
ATOM 5649 N N . PRO A 1 704 ? -12.415 25.419 28.402 1.00 91.06 704 PRO A N 1
ATOM 5650 C CA . PRO A 1 704 ? -13.484 24.807 29.211 1.00 91.06 704 PRO A CA 1
ATOM 5651 C C . PRO A 1 704 ? -13.277 23.294 29.446 1.00 91.06 704 PRO A C 1
ATOM 5653 O O . PRO A 1 704 ? -12.269 22.737 29.028 1.00 91.06 704 PRO A O 1
ATOM 5656 N N . SER A 1 705 ? -14.233 22.629 30.112 1.00 92.75 705 SER A N 1
ATOM 5657 C CA . SER A 1 705 ? -14.155 21.195 30.451 1.00 92.75 705 SER A CA 1
ATOM 5658 C C . SER A 1 705 ? -13.800 20.302 29.267 1.00 92.75 705 SER A C 1
ATOM 5660 O O . SER A 1 705 ? -14.415 20.405 28.202 1.00 92.75 705 SER A O 1
ATOM 5662 N N . CYS A 1 706 ? -12.885 19.369 29.512 1.00 92.38 706 CYS A N 1
ATOM 5663 C CA . CYS A 1 706 ? -12.696 18.215 28.656 1.00 92.38 706 CYS A CA 1
ATOM 5664 C C . CYS A 1 706 ? -13.732 17.141 29.001 1.00 92.38 706 CYS A C 1
ATOM 5666 O O . CYS A 1 706 ? -14.235 17.062 30.124 1.00 92.38 706 CYS A O 1
ATOM 5668 N N . SER A 1 707 ? -14.084 16.317 28.023 1.00 91.44 707 SER A N 1
ATOM 5669 C CA . SER A 1 707 ? -14.989 15.185 28.225 1.00 91.44 707 SER A CA 1
ATOM 5670 C C . SER A 1 707 ? -14.714 14.090 27.205 1.00 91.44 707 SER A C 1
ATOM 5672 O O . SER A 1 707 ? -14.153 14.378 26.152 1.00 91.44 707 SER A O 1
ATOM 5674 N N . VAL A 1 708 ? -15.135 12.867 27.542 1.00 85.75 708 VAL A N 1
ATOM 5675 C CA . VAL A 1 708 ? -15.059 11.632 26.744 1.00 85.75 708 VAL A CA 1
ATOM 5676 C C . VAL A 1 708 ? -13.691 11.353 26.120 1.00 85.75 708 VAL A C 1
ATOM 5678 O O . VAL A 1 708 ? -13.277 12.004 25.168 1.00 85.75 708 VAL A O 1
ATOM 5681 N N . TYR A 1 709 ? -13.013 10.330 26.632 1.00 90.75 709 TYR A N 1
ATOM 5682 C CA . TYR A 1 709 ? -11.598 10.096 26.361 1.00 90.75 709 TYR A CA 1
ATOM 5683 C C . TYR A 1 709 ? -11.371 8.734 25.715 1.00 90.75 709 TYR A C 1
ATOM 5685 O O . TYR A 1 709 ? -12.073 7.770 26.023 1.00 90.75 709 TYR A O 1
ATOM 5693 N N . SER A 1 710 ? -10.347 8.636 24.871 1.00 93.94 710 SER A N 1
ATOM 5694 C CA . SER A 1 710 ? -9.848 7.354 24.372 1.00 93.94 710 SER A CA 1
ATOM 5695 C C . SER A 1 710 ? -8.350 7.446 24.075 1.00 93.94 710 SER A C 1
ATOM 5697 O O . SER A 1 710 ? -7.864 8.477 23.607 1.00 93.94 710 SER A O 1
ATOM 5699 N N . PHE A 1 711 ? -7.607 6.392 24.395 1.00 94.69 711 PHE A N 1
ATOM 5700 C CA . PHE A 1 711 ? -6.164 6.321 24.179 1.00 94.69 711 PHE A CA 1
ATOM 5701 C C . PHE A 1 711 ? -5.825 5.910 22.751 1.00 94.69 711 PHE A C 1
ATOM 5703 O O . PHE A 1 711 ? -6.478 5.037 22.187 1.00 94.69 711 PHE A O 1
ATOM 5710 N N . SER A 1 712 ? -4.732 6.446 22.211 1.00 93.25 712 SER A N 1
ATOM 5711 C CA . SER A 1 712 ? -4.088 5.858 21.039 1.00 93.25 712 SER A CA 1
ATOM 5712 C C . SER A 1 712 ? -3.627 4.424 21.335 1.00 93.25 712 SER A C 1
ATOM 5714 O O . SER A 1 712 ? -3.284 4.115 22.478 1.00 93.25 712 SER A O 1
ATOM 5716 N N . PRO A 1 713 ? -3.557 3.534 20.328 1.00 90.62 713 PRO A N 1
ATOM 5717 C CA . PRO A 1 713 ? -3.178 2.132 20.532 1.00 90.62 713 PRO A CA 1
ATOM 5718 C C . PRO A 1 713 ? -1.744 1.935 21.049 1.00 90.62 713 PRO A C 1
ATOM 5720 O O . PRO A 1 713 ? -1.408 0.845 21.505 1.00 90.62 713 PRO A O 1
ATOM 5723 N N . ASP A 1 714 ? -0.905 2.972 20.980 1.00 88.50 714 ASP A N 1
ATOM 5724 C CA . ASP A 1 714 ? 0.446 3.019 21.547 1.00 88.50 714 ASP A CA 1
ATOM 5725 C C . ASP A 1 714 ? 0.533 3.718 22.916 1.00 88.50 714 ASP A C 1
ATOM 5727 O O . ASP A 1 714 ? 1.632 3.895 23.437 1.00 88.50 714 ASP A O 1
ATOM 5731 N N . SER A 1 715 ? -0.601 4.108 23.510 1.00 89.44 715 SER A N 1
ATOM 5732 C CA . SER A 1 715 ? -0.705 4.798 24.807 1.00 89.44 715 SER A CA 1
ATOM 5733 C C . SER A 1 715 ? 0.028 6.146 24.889 1.00 89.44 715 SER A C 1
ATOM 5735 O O . SER A 1 715 ? 0.287 6.632 25.989 1.00 89.44 715 SER A O 1
ATOM 5737 N N . ARG A 1 716 ? 0.378 6.769 23.756 1.00 88.88 716 ARG A N 1
ATOM 5738 C CA . ARG A 1 716 ? 1.133 8.040 23.714 1.00 88.88 716 ARG A CA 1
ATOM 5739 C C . ARG A 1 716 ? 0.285 9.260 23.401 1.00 88.88 716 ARG A C 1
ATOM 5741 O O . ARG A 1 716 ? 0.783 10.382 23.477 1.00 88.88 716 ARG A O 1
ATOM 5748 N N . ALA A 1 717 ? -0.978 9.069 23.052 1.00 93.12 717 ALA A N 1
ATOM 5749 C CA . ALA A 1 717 ? -1.914 10.150 22.834 1.00 93.12 717 ALA A CA 1
ATOM 5750 C C . ALA A 1 717 ? -3.293 9.820 23.402 1.00 93.12 717 ALA A C 1
ATOM 5752 O O . ALA A 1 717 ? -3.643 8.660 23.620 1.00 93.12 717 ALA A O 1
ATOM 5753 N N . ILE A 1 718 ? -4.075 10.867 23.641 1.00 94.75 718 ILE A N 1
ATOM 5754 C CA . ILE A 1 718 ? -5.467 10.772 24.077 1.00 94.75 718 ILE A CA 1
ATOM 5755 C C . ILE A 1 718 ? -6.303 11.649 23.154 1.00 94.75 718 ILE A C 1
ATOM 5757 O O . ILE A 1 718 ? -5.935 12.797 22.903 1.00 94.75 718 ILE A O 1
ATOM 5761 N N . VAL A 1 719 ? -7.421 11.127 22.655 1.00 95.62 719 VAL A N 1
ATOM 5762 C CA . VAL A 1 719 ? -8.462 11.933 22.009 1.00 95.62 719 VAL A CA 1
ATOM 5763 C C . VAL A 1 719 ? -9.509 12.323 23.041 1.00 95.62 719 VAL A C 1
ATOM 5765 O O . VAL A 1 719 ? -9.862 11.519 23.903 1.00 95.62 719 VAL A O 1
ATOM 5768 N N . PHE A 1 720 ? -9.987 13.559 22.964 1.00 94.38 720 PHE A N 1
ATOM 5769 C CA . PHE A 1 720 ? -10.966 14.113 23.890 1.00 94.38 720 PHE A CA 1
ATOM 5770 C C . PHE A 1 720 ? -11.785 15.230 23.245 1.00 94.38 720 PHE A C 1
ATOM 5772 O O . PHE A 1 720 ? -11.425 15.766 22.196 1.00 94.38 720 PHE A O 1
ATOM 5779 N N . GLN A 1 721 ? -12.904 15.582 23.872 1.00 92.38 721 GLN A N 1
ATOM 5780 C CA . GLN A 1 721 ? -13.811 16.624 23.405 1.00 92.38 721 GLN A CA 1
ATOM 5781 C C . GLN A 1 721 ? -13.669 17.906 24.238 1.00 92.38 721 GLN A C 1
ATOM 5783 O O . GLN A 1 721 ? -13.735 17.853 25.467 1.00 92.38 721 GLN A O 1
ATOM 5788 N N . ILE A 1 722 ? -13.580 19.060 23.569 1.00 90.06 722 ILE A N 1
ATOM 5789 C CA . ILE A 1 722 ? -13.739 20.399 24.158 1.00 90.06 722 ILE A CA 1
ATOM 5790 C C . ILE A 1 722 ? -14.806 21.151 23.363 1.00 90.06 722 ILE A C 1
ATOM 5792 O O . ILE A 1 722 ? -14.679 21.314 22.153 1.00 90.06 722 ILE A O 1
ATOM 5796 N N . ALA A 1 723 ? -15.845 21.647 24.044 1.00 85.75 723 ALA A N 1
ATOM 5797 C CA . ALA A 1 723 ? -16.865 22.532 23.462 1.00 85.75 723 ALA A CA 1
ATOM 5798 C C . ALA A 1 723 ? -17.459 22.046 22.114 1.00 85.75 723 ALA A C 1
ATOM 5800 O O . ALA A 1 723 ? -17.757 22.850 21.234 1.00 85.75 723 ALA A O 1
ATOM 5801 N N . GLY A 1 724 ? -17.636 20.729 21.944 1.00 84.12 724 GLY A N 1
ATOM 5802 C CA . GLY A 1 724 ? -18.186 20.149 20.713 1.00 84.12 724 GLY A CA 1
ATOM 5803 C C . GLY A 1 724 ? -17.170 19.885 19.596 1.00 84.12 724 GLY A C 1
ATOM 5804 O O . GLY A 1 724 ? -17.584 19.529 18.497 1.00 84.12 724 GLY A O 1
ATOM 5805 N N . LEU A 1 725 ? -15.872 20.047 19.848 1.00 88.69 725 LEU A N 1
ATOM 5806 C CA . LEU A 1 725 ? -14.787 19.726 18.919 1.00 88.69 725 LEU A CA 1
ATOM 5807 C C . LEU A 1 725 ? -13.863 18.671 19.521 1.00 88.69 725 LEU A C 1
ATOM 5809 O O . LEU A 1 725 ? -13.716 18.589 20.742 1.00 88.69 725 LEU A O 1
ATOM 5813 N N . LEU A 1 726 ? -13.238 17.873 18.660 1.00 93.38 726 LEU A N 1
ATOM 5814 C CA . LEU A 1 726 ? -12.300 16.835 19.071 1.00 93.38 726 LEU A CA 1
ATOM 5815 C C . LEU A 1 726 ? -10.865 17.316 18.967 1.00 93.38 726 LEU A C 1
ATOM 5817 O O . LEU A 1 726 ? -10.476 17.937 17.975 1.00 93.38 726 LEU A O 1
ATOM 5821 N N . TYR A 1 727 ? -10.083 16.945 19.970 1.00 93.12 727 TYR A N 1
ATOM 5822 C CA . TYR A 1 727 ? -8.662 17.216 20.066 1.00 93.12 727 TYR A CA 1
ATOM 5823 C C . TYR A 1 727 ? -7.907 15.932 20.372 1.00 93.12 727 TYR A C 1
ATOM 5825 O O . TYR A 1 727 ? -8.403 15.077 21.103 1.00 93.12 727 TYR A O 1
ATOM 5833 N N . THR A 1 728 ? -6.691 15.819 19.856 1.00 94.44 728 THR A N 1
ATOM 5834 C CA . THR A 1 728 ? -5.711 14.826 20.293 1.00 94.44 728 THR A CA 1
ATOM 5835 C C . THR A 1 728 ? -4.621 15.529 21.084 1.00 94.44 728 THR A C 1
ATOM 5837 O O . THR A 1 728 ? -4.136 16.576 20.665 1.00 94.44 728 THR A O 1
ATOM 5840 N N . VAL A 1 729 ? -4.235 14.980 22.235 1.00 92.88 729 VAL A N 1
ATOM 5841 C CA . VAL A 1 729 ? -3.065 15.429 23.002 1.00 92.88 729 VAL A CA 1
ATOM 5842 C C . VAL A 1 729 ? -2.000 14.352 22.957 1.00 92.88 729 VAL A C 1
ATOM 5844 O O . VAL A 1 729 ? -2.284 13.194 23.251 1.00 92.88 729 VAL A O 1
ATOM 5847 N N . ASN A 1 730 ? -0.779 14.728 22.590 1.00 90.88 730 ASN A N 1
ATOM 5848 C CA . ASN A 1 730 ? 0.381 13.855 22.721 1.00 90.88 730 ASN A CA 1
ATOM 5849 C C . ASN A 1 730 ? 0.934 13.965 24.150 1.00 90.88 730 ASN A C 1
ATOM 5851 O O . ASN A 1 730 ? 1.168 15.063 24.645 1.00 90.88 730 ASN A O 1
ATOM 5855 N N . LEU A 1 731 ? 1.131 12.829 24.816 1.00 87.62 731 LEU A N 1
ATOM 5856 C CA . LEU A 1 731 ? 1.508 12.762 26.229 1.00 87.62 731 LEU A CA 1
ATOM 5857 C C . LEU A 1 731 ? 2.999 13.025 26.486 1.00 87.62 731 LEU A C 1
ATOM 5859 O O . LEU A 1 731 ? 3.376 13.300 27.620 1.00 87.62 731 LEU A O 1
ATOM 5863 N N . ASP A 1 732 ? 3.849 12.983 25.457 1.00 85.56 732 ASP A N 1
ATOM 5864 C CA . ASP A 1 732 ? 5.281 13.271 25.600 1.00 85.56 732 ASP A CA 1
ATOM 5865 C C . ASP A 1 732 ? 5.571 14.775 25.584 1.00 85.56 732 ASP A C 1
ATOM 5867 O O . ASP A 1 732 ? 6.479 15.246 26.267 1.00 85.56 732 ASP A O 1
ATOM 5871 N N . ASN A 1 733 ? 4.828 15.537 24.775 1.00 87.62 733 ASN A N 1
ATOM 5872 C CA . ASN A 1 733 ? 5.039 16.978 24.604 1.00 87.62 733 ASN A CA 1
ATOM 5873 C C . ASN A 1 733 ? 3.857 17.841 25.075 1.00 87.62 733 ASN A C 1
ATOM 5875 O O . ASN A 1 733 ? 3.954 19.067 25.034 1.00 87.62 733 ASN A O 1
ATOM 5879 N N . MET A 1 734 ? 2.763 17.214 25.520 1.00 86.50 734 MET A N 1
ATOM 5880 C CA . MET A 1 734 ? 1.530 17.851 25.996 1.00 86.50 734 MET A CA 1
ATOM 5881 C C . MET A 1 734 ? 0.889 18.811 24.982 1.00 86.50 734 MET A C 1
ATOM 5883 O O . MET A 1 734 ? 0.182 19.747 25.356 1.00 86.50 734 MET A O 1
ATOM 5887 N N . GLN A 1 735 ? 1.122 18.594 23.685 1.00 84.88 735 GLN A N 1
ATOM 5888 C CA . GLN A 1 735 ? 0.554 19.411 22.617 1.00 84.88 735 GLN A CA 1
ATOM 5889 C C . GLN A 1 735 ? -0.821 18.882 22.204 1.00 84.88 735 GLN A C 1
ATOM 5891 O O . GLN A 1 735 ? -0.936 17.726 21.796 1.00 84.88 735 GLN A O 1
ATOM 5896 N N . ALA A 1 736 ? -1.841 19.746 22.260 1.00 86.62 736 ALA A N 1
ATOM 5897 C CA . ALA A 1 736 ? -3.193 19.450 21.795 1.00 86.62 736 ALA A CA 1
ATOM 5898 C C . ALA A 1 736 ? -3.435 19.986 20.372 1.00 86.62 736 ALA A C 1
ATOM 5900 O O . ALA A 1 736 ? -3.173 21.159 20.104 1.00 86.62 736 ALA A O 1
ATOM 5901 N N . ASN A 1 737 ? -3.976 19.154 19.481 1.00 90.25 737 ASN A N 1
ATOM 5902 C CA . ASN A 1 737 ? -4.313 19.516 18.102 1.00 90.25 737 ASN A CA 1
ATOM 5903 C C . ASN A 1 737 ? -5.784 19.187 17.806 1.00 90.25 737 ASN A C 1
ATOM 5905 O O . ASN A 1 737 ? -6.238 18.111 18.195 1.00 90.25 737 ASN A O 1
ATOM 5909 N N . PRO A 1 738 ? -6.542 20.071 17.134 1.00 90.31 738 PRO A N 1
ATOM 5910 C CA . PRO A 1 738 ? -7.898 19.752 16.699 1.00 90.31 738 PRO A CA 1
ATOM 5911 C C . PRO A 1 738 ? -7.869 18.685 15.597 1.00 90.31 738 PRO A C 1
ATOM 5913 O O . PRO A 1 738 ? -6.997 18.728 14.731 1.00 90.31 738 PRO A O 1
ATOM 5916 N N . VAL A 1 739 ? -8.832 17.760 15.606 1.00 91.69 739 VAL A N 1
ATOM 5917 C CA . VAL A 1 739 ? -8.901 16.664 14.617 1.00 91.69 739 VAL A CA 1
ATOM 5918 C C . VAL A 1 739 ? -10.234 16.543 13.885 1.00 91.69 739 VAL A C 1
ATOM 5920 O O . VAL A 1 739 ? -10.261 16.011 12.785 1.00 91.69 739 VAL A O 1
ATOM 5923 N N . SER A 1 740 ? -11.344 17.035 14.437 1.00 83.19 740 SER A N 1
ATOM 5924 C CA . SER A 1 740 ? -12.651 16.963 13.764 1.00 83.19 740 SER A CA 1
ATOM 5925 C C . SER A 1 740 ? -12.922 18.197 12.905 1.00 83.19 740 SER A C 1
ATOM 5927 O O . SER A 1 740 ? -12.799 19.317 13.407 1.00 83.19 740 SER A O 1
ATOM 5929 N N . SER A 1 741 ? -13.396 18.010 11.669 1.00 73.75 741 SER A N 1
ATOM 5930 C CA . SER A 1 741 ? -13.902 19.114 10.832 1.00 73.75 741 SER A CA 1
ATOM 5931 C C . SER A 1 741 ? -15.405 19.377 11.020 1.00 73.75 741 SER A C 1
ATOM 5933 O O . SER A 1 741 ? -15.892 20.480 10.754 1.00 73.75 741 SER A O 1
ATOM 5935 N N . THR A 1 742 ? -16.137 18.382 11.531 1.00 73.94 742 THR A N 1
ATOM 5936 C CA . THR A 1 742 ? -17.580 18.453 11.794 1.00 73.94 742 THR A CA 1
ATOM 5937 C C . THR A 1 742 ? -17.882 19.185 13.104 1.00 73.94 742 THR A C 1
ATOM 5939 O O . THR A 1 742 ? -17.210 19.004 14.124 1.00 73.94 742 THR A O 1
ATOM 5942 N N . TRP A 1 743 ? -18.930 20.009 13.093 1.00 75.19 743 TRP A N 1
ATOM 5943 C CA . TRP A 1 743 ? -19.375 20.769 14.259 1.00 75.19 743 TRP A CA 1
ATOM 5944 C C . TRP A 1 743 ? -20.113 19.827 15.227 1.00 75.19 743 TRP A C 1
ATOM 5946 O O . TRP A 1 743 ? -20.740 18.863 14.807 1.00 75.19 743 TRP A O 1
ATOM 5956 N N . CYS A 1 744 ? -20.039 20.059 16.538 1.00 85.94 744 CYS A N 1
ATOM 5957 C CA . CYS A 1 744 ? -20.695 19.185 17.524 1.00 85.94 744 CYS A CA 1
ATOM 5958 C C . CYS A 1 744 ? -20.310 17.696 17.411 1.00 85.94 744 CYS A C 1
ATOM 5960 O O . CYS A 1 744 ? -21.150 16.795 17.431 1.00 85.94 744 CYS A O 1
ATOM 5962 N N . SER A 1 745 ? -19.008 17.455 17.324 1.00 89.56 745 SER A N 1
ATOM 5963 C CA . SER A 1 745 ? -18.398 16.135 17.396 1.00 89.56 745 SER A CA 1
ATOM 5964 C C . SER A 1 745 ? -18.331 15.653 18.844 1.00 89.56 745 SER A C 1
ATOM 5966 O O . SER A 1 745 ? -17.989 16.427 19.738 1.00 89.56 745 SER A O 1
ATOM 5968 N N . SER A 1 746 ? -18.661 14.387 19.095 1.00 89.75 746 SER A N 1
ATOM 5969 C CA . SER A 1 746 ? -18.733 13.792 20.434 1.00 89.75 746 SER A CA 1
ATOM 5970 C C . SER A 1 746 ? -18.371 12.308 20.433 1.00 89.75 746 SER A C 1
ATOM 5972 O O . SER A 1 746 ? -18.379 11.639 19.396 1.00 89.75 746 SER A O 1
ATOM 5974 N N . THR A 1 747 ? -18.098 11.774 21.625 1.00 91.19 747 THR A N 1
ATOM 5975 C CA . THR A 1 747 ? -17.807 10.349 21.859 1.00 91.19 747 THR A CA 1
ATOM 5976 C C . THR A 1 747 ? -16.697 9.783 20.966 1.00 91.19 747 THR A C 1
ATOM 5978 O O . THR A 1 747 ? -16.949 8.844 20.215 1.00 91.19 747 THR A O 1
ATOM 5981 N N . PRO A 1 748 ? -15.490 10.379 20.975 1.00 95.00 748 PRO A N 1
ATOM 5982 C CA . PRO A 1 748 ? -14.388 9.850 20.192 1.00 95.00 748 PRO A CA 1
ATOM 5983 C C . PRO A 1 748 ? -13.899 8.509 20.756 1.00 95.00 748 PRO A C 1
ATOM 5985 O O . PRO A 1 748 ? -13.745 8.354 21.966 1.00 95.00 748 PRO A O 1
ATOM 5988 N N . GLU A 1 749 ? -13.603 7.570 19.867 1.00 95.12 749 GLU A N 1
ATOM 5989 C CA . GLU A 1 749 ? -13.015 6.271 20.183 1.00 95.12 749 GLU A CA 1
ATOM 5990 C C . GLU A 1 749 ? -11.859 6.009 19.215 1.00 95.12 749 GLU A C 1
ATOM 5992 O O . GLU A 1 749 ? -12.041 5.968 17.991 1.00 95.12 749 GLU A O 1
ATOM 5997 N N . TRP A 1 750 ? -10.656 5.851 19.756 1.00 95.00 750 TRP A N 1
ATOM 5998 C CA . TRP A 1 750 ? -9.486 5.499 18.970 1.00 95.00 750 TRP A CA 1
ATOM 5999 C C . TRP A 1 750 ? -9.561 4.029 18.551 1.00 95.00 750 TRP A C 1
ATOM 6001 O O . TRP A 1 750 ? -9.933 3.157 19.334 1.00 95.00 750 TRP A O 1
ATOM 6011 N N . SER A 1 751 ? -9.202 3.744 17.307 1.00 94.00 751 SER A N 1
ATOM 6012 C CA . SER A 1 751 ? -9.128 2.388 16.787 1.00 94.00 751 SER A CA 1
ATOM 6013 C C . SER A 1 751 ? -7.823 1.707 17.213 1.00 94.00 751 SER A C 1
ATOM 6015 O O . SER A 1 751 ? -6.802 2.381 17.405 1.00 94.00 751 SER A O 1
ATOM 6017 N N . PRO A 1 752 ? -7.778 0.364 17.241 1.00 91.50 752 PRO A N 1
ATOM 6018 C CA . PRO A 1 752 ? -6.504 -0.336 17.111 1.00 91.50 752 PRO A CA 1
ATOM 6019 C C . PRO A 1 752 ? -5.819 0.038 15.786 1.00 91.50 752 PRO A C 1
ATOM 6021 O O . PRO A 1 752 ? -6.384 0.731 14.936 1.00 91.50 752 PRO A O 1
ATOM 6024 N N . HIS A 1 753 ? -4.596 -0.445 15.572 1.00 90.44 753 HIS A N 1
ATOM 6025 C CA . HIS A 1 753 ? -3.995 -0.373 14.240 1.00 90.44 753 HIS A CA 1
ATOM 6026 C C . HIS A 1 753 ? -4.837 -1.192 13.258 1.00 90.44 753 HIS A C 1
ATOM 6028 O O . HIS A 1 753 ? -4.966 -2.406 13.421 1.00 90.44 753 HIS A O 1
ATOM 6034 N N . VAL A 1 754 ? -5.407 -0.513 12.267 1.00 90.75 754 VAL A N 1
ATOM 6035 C CA . VAL A 1 754 ? -6.278 -1.051 11.222 1.00 90.75 754 VAL A CA 1
ATOM 6036 C C . VAL A 1 754 ? -5.624 -0.885 9.859 1.00 90.75 754 VAL A C 1
ATOM 6038 O O . VAL A 1 754 ? -4.847 0.047 9.636 1.00 90.75 754 VAL A O 1
ATOM 6041 N N . TYR A 1 755 ? -5.956 -1.781 8.934 1.00 90.12 755 TYR A N 1
ATOM 6042 C CA . TYR A 1 755 ? -5.489 -1.671 7.561 1.00 90.12 755 TYR A CA 1
ATOM 6043 C C . TYR A 1 755 ? -6.030 -0.399 6.907 1.00 90.12 755 TYR A C 1
ATOM 6045 O O . TYR A 1 755 ? -7.229 -0.099 6.951 1.00 90.12 755 TYR A O 1
ATOM 6053 N N . GLU A 1 756 ? -5.137 0.345 6.265 1.00 82.62 756 GLU A N 1
ATOM 6054 C CA . GLU A 1 756 ? -5.513 1.469 5.431 1.00 82.62 756 GLU A CA 1
ATOM 6055 C C . GLU A 1 756 ? -5.453 1.062 3.966 1.00 82.62 756 GLU A C 1
ATOM 6057 O O . GLU A 1 756 ? -4.374 0.888 3.397 1.00 82.62 756 GLU A O 1
ATOM 6062 N N . LYS A 1 757 ? -6.631 0.947 3.340 1.00 77.88 757 LYS A N 1
ATOM 6063 C CA . LYS A 1 757 ? -6.701 0.785 1.892 1.00 77.88 757 LYS A CA 1
ATOM 6064 C C . LYS A 1 757 ? -6.052 2.015 1.244 1.00 77.88 757 LYS A C 1
ATOM 6066 O O . LYS A 1 757 ? -6.537 3.129 1.480 1.00 77.88 757 LYS A O 1
ATOM 6071 N N . PRO A 1 758 ? -4.974 1.848 0.456 1.00 67.00 758 PRO A N 1
ATOM 6072 C CA . PRO A 1 758 ? -4.374 2.960 -0.261 1.00 67.00 758 PRO A CA 1
ATOM 6073 C C . PRO A 1 758 ? -5.435 3.637 -1.140 1.00 67.00 758 PRO A C 1
ATOM 6075 O O . PRO A 1 758 ? -6.330 2.946 -1.642 1.00 67.00 758 PRO A O 1
ATOM 6078 N N . PRO A 1 759 ? -5.376 4.968 -1.331 1.00 57.97 759 PRO A N 1
ATOM 6079 C CA . PRO A 1 759 ? -6.209 5.611 -2.337 1.00 57.97 759 PRO A CA 1
ATOM 6080 C C . PRO A 1 759 ? -5.982 4.920 -3.688 1.00 57.97 759 PRO A C 1
ATOM 6082 O O . PRO A 1 759 ? -4.855 4.529 -3.998 1.00 57.97 759 PRO A O 1
ATOM 6085 N N . ALA A 1 760 ? -7.057 4.731 -4.458 1.00 46.72 760 ALA A N 1
ATOM 6086 C CA . ALA A 1 760 ? -6.915 4.247 -5.824 1.00 46.72 760 ALA A CA 1
ATOM 6087 C C . ALA A 1 760 ? -5.997 5.221 -6.595 1.00 46.72 760 ALA A C 1
ATOM 6089 O O . ALA A 1 760 ? -6.159 6.432 -6.400 1.00 46.72 760 ALA A O 1
ATOM 6090 N N . PRO A 1 761 ? -5.023 4.709 -7.370 1.00 39.94 761 PRO A N 1
ATOM 6091 C CA . PRO A 1 761 ? -4.086 5.536 -8.125 1.00 39.94 761 PRO A CA 1
ATOM 6092 C C . PRO A 1 761 ? -4.776 6.455 -9.136 1.00 39.94 761 PRO A C 1
ATOM 6094 O O . PRO A 1 761 ? -5.875 6.095 -9.627 1.00 39.94 761 PRO A O 1
#

Secondary structure (DSSP, 8-state):
-GGGTT-S----TTS-TTTTT-S---HHHHHHHTTSSS-GGG---HHHHHH-BSSSTTTS-B--S-S-SSSHHHHHHHHHHHHHSB-TTS-B---SHHHHHHHHHHHHHHHHHHHHHHHGGG-HHHHTT-HHHHHHHTT--SS----GGGSS--HHHHHHHH-GGG---------SS--TTTTT--S--SS--GGGS-TTSS-HHHHHHHH---TT-TT-TT-SS----TTS------SS-GGGBSHHHHHTT-SPPEEEE-TTS-EEEE--EEE-SSSS-EEEEEEEEEEEP-----SS-----EEEEEE--HHHHHHHHHHHHHHHHHHHHHHHHHHH---EEEEEEEEEE-TTS-EEEEEEEEEE--EETTEE--EEEEEEEEEEEEE-TT-SS-EEEEEEEEEEE-TT-GGGGTS-EEEEEEEEEEEPTT-EEEEEEEEEEEEETTEEEEEEEEEEEEE--EEEEE-SBTTBS--EEEEE-TTS-S-EE---GGG-EEEEEEEEE-TTSSEEEEEEEETTS-EEEEEEETT-SSPTTTTEEEEE-BTTEEEEEEEE-TTSSEEEEEEEESS--SSS-S-SEEEEEEETTT--EEESS-HHHHTTS--EEEEEE-TTSEEEEEEEEEEETTEEEEEEEEEETTTTEEEES--SSS-EEEEEE-TTSSEEEEEE-TTS-SSPEEEEEESSS---EEEE--SS-EEEEEE-TTSSEEEEEETTEEEEEETTT--EEE---STT-EEEEE--SEE-PPPP-

pLDDT: mean 85.01, std 13.49, range [37.69, 98.12]